Protein AF-A0A1I4Q897-F1 (afdb_monomer)

Structure (mmCIF, N/CA/C/O backbone):
data_AF-A0A1I4Q897-F1
#
_entry.id   AF-A0A1I4Q897-F1
#
loop_
_atom_site.group_PDB
_atom_site.id
_atom_site.type_symbol
_atom_site.label_atom_id
_atom_site.label_alt_id
_atom_site.label_comp_id
_atom_site.label_asym_id
_atom_site.label_entity_id
_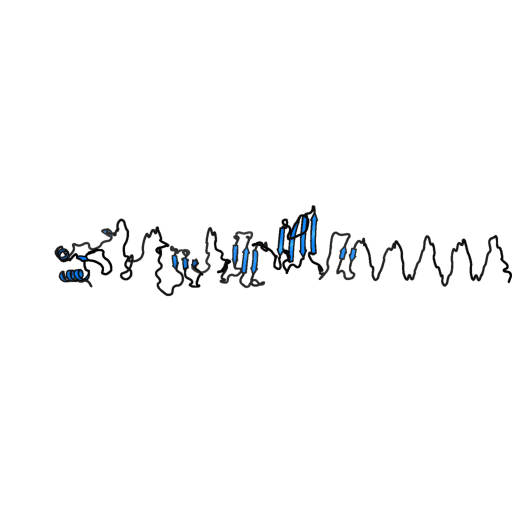atom_site.label_seq_id
_atom_site.pdbx_PDB_ins_code
_atom_site.Cartn_x
_atom_site.Cartn_y
_atom_site.Cartn_z
_atom_site.occupancy
_atom_site.B_iso_or_equiv
_atom_site.auth_seq_id
_atom_site.auth_comp_id
_atom_site.auth_asym_id
_atom_site.auth_atom_id
_atom_site.pdbx_PDB_model_num
ATOM 1 N N . MET A 1 1 ? 73.037 13.056 -65.835 1.00 45.44 1 MET A N 1
ATOM 2 C CA . MET A 1 1 ? 72.420 12.588 -67.093 1.00 45.44 1 MET A CA 1
ATOM 3 C C . MET A 1 1 ? 71.322 13.566 -67.451 1.00 45.44 1 MET A C 1
ATOM 5 O O . MET A 1 1 ? 70.511 13.864 -66.585 1.00 45.44 1 MET A O 1
ATOM 9 N N . LEU A 1 2 ? 71.355 14.122 -68.661 1.00 49.84 2 LEU A N 1
ATOM 10 C CA . LEU A 1 2 ? 70.282 14.970 -69.177 1.00 49.84 2 LEU A CA 1
ATOM 11 C C . LEU A 1 2 ? 69.010 14.120 -69.256 1.00 49.84 2 LEU A C 1
ATOM 13 O O . LEU A 1 2 ? 68.989 13.104 -69.946 1.00 49.84 2 LEU A O 1
ATOM 17 N N . SER A 1 3 ? 67.994 14.494 -68.483 1.00 61.81 3 SER A N 1
ATOM 18 C CA . SER A 1 3 ? 66.658 13.930 -68.633 1.00 61.81 3 SER A CA 1
ATOM 19 C C . SER A 1 3 ? 66.118 14.421 -69.970 1.00 61.81 3 SER A C 1
ATOM 21 O O . SER A 1 3 ? 65.886 15.618 -70.137 1.00 61.81 3 SER A O 1
ATOM 23 N N . ASN A 1 4 ? 65.967 13.520 -70.938 1.00 77.31 4 ASN A N 1
ATOM 24 C CA . ASN A 1 4 ? 65.221 13.831 -72.146 1.00 77.31 4 ASN A CA 1
ATOM 25 C C . ASN A 1 4 ? 63.741 13.819 -71.759 1.00 77.31 4 ASN A C 1
ATOM 27 O O . ASN A 1 4 ? 63.127 12.755 -71.678 1.00 77.31 4 ASN A O 1
ATOM 31 N N . LEU A 1 5 ? 63.186 14.996 -71.462 1.00 81.44 5 LEU A N 1
ATOM 32 C CA . LEU A 1 5 ? 61.741 15.146 -71.355 1.00 81.44 5 LEU A CA 1
ATOM 33 C C . LEU A 1 5 ? 61.130 14.844 -72.722 1.00 81.44 5 LEU A C 1
ATOM 35 O O . LEU A 1 5 ? 61.477 15.471 -73.721 1.00 81.44 5 LEU A O 1
ATOM 39 N N . ILE A 1 6 ? 60.218 13.882 -72.751 1.00 84.88 6 ILE A N 1
ATOM 40 C CA . ILE A 1 6 ? 59.367 13.624 -73.906 1.00 84.88 6 ILE A CA 1
ATOM 41 C C . ILE A 1 6 ? 58.067 14.384 -73.642 1.00 84.88 6 ILE A C 1
ATOM 43 O O . ILE A 1 6 ? 57.348 14.062 -72.698 1.00 84.88 6 ILE A O 1
ATOM 47 N N . HIS A 1 7 ? 57.794 15.417 -74.437 1.00 86.75 7 HIS A N 1
ATOM 48 C CA . HIS A 1 7 ? 56.513 16.122 -74.423 1.00 86.75 7 HIS A CA 1
ATOM 49 C C . HIS A 1 7 ? 55.593 15.447 -75.441 1.00 86.75 7 HIS A C 1
ATOM 51 O O . HIS A 1 7 ? 55.947 15.318 -76.610 1.00 86.75 7 HIS A O 1
ATOM 57 N N . LEU A 1 8 ? 54.435 14.996 -74.975 1.00 88.44 8 LEU A N 1
ATOM 58 C CA . LEU A 1 8 ? 53.354 14.472 -75.797 1.00 88.44 8 LEU A CA 1
ATOM 59 C C . LEU A 1 8 ? 52.172 15.429 -75.625 1.00 88.44 8 LEU A C 1
ATOM 61 O O . LEU A 1 8 ? 51.685 15.596 -74.511 1.00 88.44 8 LEU A O 1
ATOM 65 N N . ASP A 1 9 ? 51.756 16.089 -76.699 1.00 87.69 9 ASP A N 1
ATOM 66 C CA . ASP A 1 9 ? 50.705 17.118 -76.722 1.00 87.69 9 ASP A CA 1
ATOM 67 C C . ASP A 1 9 ? 49.368 16.596 -77.286 1.00 87.69 9 ASP A C 1
ATOM 69 O O . ASP A 1 9 ? 48.417 17.355 -77.477 1.00 87.69 9 ASP A O 1
ATOM 73 N N . GLY A 1 10 ? 49.275 15.283 -77.518 1.00 89.69 10 GLY A N 1
ATOM 74 C CA . GLY A 1 10 ? 48.098 14.617 -78.066 1.00 89.69 10 GLY A CA 1
ATOM 75 C C . GLY A 1 10 ? 47.850 13.222 -77.492 1.00 89.69 10 GLY A C 1
ATOM 76 O O . GLY A 1 10 ? 48.515 12.761 -76.560 1.00 89.69 10 GLY A O 1
ATOM 77 N N . LEU A 1 11 ? 46.865 12.529 -78.071 1.00 91.19 11 LEU A N 1
ATOM 78 C CA . LEU A 1 11 ? 46.511 11.163 -77.688 1.00 91.19 11 LEU A CA 1
ATOM 79 C C . LEU A 1 11 ? 47.693 10.219 -77.932 1.00 91.19 11 LEU A C 1
ATOM 81 O O . LEU A 1 11 ? 48.159 10.066 -79.058 1.00 91.19 11 LEU A O 1
ATOM 85 N N . THR A 1 12 ? 48.129 9.542 -76.875 1.00 91.50 12 THR A N 1
ATOM 86 C CA . THR A 1 12 ? 49.188 8.533 -76.942 1.00 91.50 12 THR A CA 1
ATOM 87 C C . THR A 1 12 ? 48.636 7.191 -76.479 1.00 91.50 12 THR A C 1
ATOM 89 O O . THR A 1 12 ? 48.084 7.092 -75.385 1.00 91.50 12 THR A O 1
ATOM 92 N N . LEU A 1 13 ? 48.803 6.150 -77.297 1.00 93.06 13 LEU A N 1
ATOM 93 C CA . LEU A 1 13 ? 48.508 4.767 -76.926 1.00 93.06 13 LEU A CA 1
ATOM 94 C C . LEU A 1 13 ? 49.790 4.090 -76.432 1.00 93.06 13 LEU A C 1
ATOM 96 O O . LEU A 1 13 ? 50.800 4.082 -77.133 1.00 93.06 13 LEU A O 1
ATOM 100 N N . ILE A 1 14 ? 49.737 3.491 -75.245 1.00 90.69 14 ILE A N 1
ATOM 101 C CA . ILE A 1 14 ? 50.819 2.673 -74.689 1.00 90.69 14 ILE A CA 1
ATOM 102 C C . ILE A 1 14 ? 50.239 1.287 -74.423 1.00 90.69 14 ILE A C 1
ATOM 104 O O . ILE A 1 14 ? 49.394 1.134 -73.546 1.00 90.69 14 ILE A O 1
ATOM 108 N N . GLU A 1 15 ? 50.679 0.275 -75.169 1.00 92.31 15 GLU A N 1
ATOM 109 C CA . GLU A 1 15 ? 50.202 -1.101 -74.967 1.00 92.31 15 GLU A CA 1
ATOM 110 C C . GLU A 1 15 ? 50.749 -1.713 -73.672 1.00 92.31 15 GLU A C 1
ATOM 112 O O . GLU A 1 15 ? 50.023 -2.372 -72.933 1.00 92.31 15 GLU A O 1
ATOM 117 N N . ASN A 1 16 ? 52.034 -1.479 -73.385 1.00 92.44 16 ASN A N 1
ATOM 118 C CA . ASN A 1 16 ? 52.715 -1.946 -72.182 1.00 92.44 16 ASN A CA 1
ATOM 119 C C . ASN A 1 16 ? 53.686 -0.867 -71.699 1.00 92.44 16 ASN A C 1
ATOM 121 O O . ASN A 1 16 ? 54.546 -0.417 -72.455 1.00 92.44 16 ASN A O 1
ATOM 125 N N . GLY A 1 17 ? 53.575 -0.470 -70.435 1.00 88.56 17 GLY A N 1
ATOM 126 C CA . GLY A 1 17 ? 54.464 0.510 -69.822 1.00 88.56 17 GLY A CA 1
ATOM 127 C C . GLY A 1 17 ? 54.783 0.124 -68.386 1.00 88.56 17 GLY A C 1
ATOM 128 O O . GLY A 1 17 ? 53.893 -0.255 -67.628 1.00 88.56 17 GLY A O 1
ATOM 129 N N . VAL A 1 18 ? 56.057 0.226 -68.005 1.00 93.06 18 VAL A N 1
ATOM 130 C CA . VAL A 1 18 ? 56.481 0.133 -66.604 1.00 93.06 18 VAL A CA 1
ATOM 131 C C . VAL A 1 18 ? 56.705 1.551 -66.108 1.00 93.06 18 VAL A C 1
ATOM 133 O O . VAL A 1 18 ? 57.687 2.194 -66.472 1.00 93.06 18 VAL A O 1
ATOM 136 N N . ILE A 1 19 ? 55.783 2.039 -65.286 1.00 91.12 19 ILE A N 1
ATOM 137 C CA . ILE A 1 19 ? 55.857 3.373 -64.697 1.00 91.12 19 ILE A CA 1
ATOM 138 C C . ILE A 1 19 ? 56.142 3.211 -63.209 1.00 91.12 19 ILE A C 1
ATOM 140 O O . ILE A 1 19 ? 55.339 2.635 -62.482 1.00 91.12 19 ILE A O 1
ATOM 144 N N . GLN A 1 20 ? 57.305 3.686 -62.759 1.00 92.00 20 GLN A N 1
ATOM 145 C CA . GLN A 1 20 ? 57.669 3.629 -61.339 1.00 92.00 20 GLN A CA 1
ATOM 146 C C . GLN A 1 20 ? 56.881 4.657 -60.522 1.00 92.00 20 GLN A C 1
ATOM 148 O O . GLN A 1 20 ? 56.374 4.329 -59.457 1.00 92.00 20 GLN A O 1
ATOM 153 N N . ASN A 1 21 ? 56.769 5.884 -61.040 1.00 90.38 21 ASN A N 1
ATOM 154 C CA . ASN A 1 21 ? 56.012 6.980 -60.445 1.00 90.38 21 ASN A CA 1
ATOM 155 C C . ASN A 1 21 ? 55.315 7.762 -61.561 1.00 90.38 21 ASN A C 1
ATOM 157 O O . ASN A 1 21 ? 55.938 8.060 -62.581 1.00 90.38 21 ASN A O 1
ATOM 161 N N . ALA A 1 22 ? 54.050 8.110 -61.357 1.00 91.88 22 ALA A N 1
ATOM 162 C CA . ALA A 1 22 ? 53.295 8.989 -62.240 1.00 91.88 22 ALA A CA 1
ATOM 163 C C . ALA A 1 22 ? 52.708 10.129 -61.407 1.00 91.88 22 ALA A C 1
ATOM 165 O O . ALA A 1 22 ? 52.079 9.875 -60.382 1.00 91.88 22 ALA A O 1
ATOM 166 N N . HIS A 1 23 ? 52.899 11.370 -61.853 1.00 92.44 23 HIS A N 1
ATOM 167 C CA . HIS A 1 23 ? 52.148 12.513 -61.347 1.00 92.44 23 HIS A CA 1
ATOM 168 C C . HIS A 1 23 ? 51.033 12.803 -62.349 1.00 92.44 23 HIS A C 1
ATOM 170 O O . HIS A 1 23 ? 51.310 13.186 -63.485 1.00 92.44 23 HIS A O 1
ATOM 176 N N . ILE A 1 24 ? 49.789 12.545 -61.953 1.00 92.19 24 ILE A N 1
ATOM 177 C CA . ILE A 1 24 ? 48.608 12.706 -62.801 1.00 92.19 24 ILE A CA 1
ATOM 178 C C . ILE A 1 24 ? 47.733 13.756 -62.133 1.00 92.19 24 ILE A C 1
ATOM 180 O O . ILE A 1 24 ? 47.211 13.512 -61.052 1.00 92.19 24 ILE A O 1
ATOM 184 N N . GLU A 1 25 ? 47.598 14.919 -62.765 1.00 90.88 25 GLU A N 1
ATOM 185 C CA . GLU A 1 25 ? 46.759 16.003 -62.246 1.00 90.88 25 GLU A CA 1
ATOM 186 C C . GLU A 1 25 ? 45.269 15.678 -62.418 1.00 90.88 25 GLU A C 1
ATOM 188 O O . GLU A 1 25 ? 44.501 15.771 -61.469 1.00 90.88 25 GLU A O 1
ATOM 193 N N . ASN A 1 26 ? 44.878 15.217 -63.611 1.00 90.25 26 ASN A N 1
ATOM 194 C CA . ASN A 1 26 ? 43.518 14.791 -63.931 1.00 90.25 26 ASN A CA 1
ATOM 195 C C . ASN A 1 26 ? 43.575 13.467 -64.695 1.00 90.25 26 ASN A C 1
ATOM 197 O O . ASN A 1 26 ? 44.099 13.408 -65.807 1.00 90.25 26 ASN A O 1
ATOM 201 N N . GLY A 1 27 ? 43.051 12.395 -64.103 1.00 89.50 27 GLY A N 1
ATOM 202 C CA . GLY A 1 27 ? 43.050 11.066 -64.708 1.00 89.50 27 GLY A CA 1
ATOM 203 C C . GLY A 1 27 ? 41.703 10.386 -64.540 1.00 89.50 27 GLY A C 1
ATOM 204 O O . GLY A 1 27 ? 41.202 10.274 -63.427 1.00 89.50 27 GLY A O 1
ATOM 205 N N . THR A 1 28 ? 41.131 9.899 -65.640 1.00 93.44 28 THR A N 1
ATOM 206 C CA . THR A 1 28 ? 39.982 8.986 -65.601 1.00 93.44 28 THR A CA 1
ATOM 207 C C . THR A 1 28 ? 40.489 7.564 -65.797 1.00 93.44 28 THR A C 1
ATOM 209 O O . THR A 1 28 ? 41.188 7.281 -66.768 1.00 93.44 28 THR A O 1
ATOM 212 N N . ILE A 1 29 ? 40.149 6.665 -64.874 1.00 92.88 29 ILE A N 1
ATOM 213 C CA . ILE A 1 29 ? 40.479 5.242 -64.963 1.00 92.88 29 ILE A CA 1
ATOM 214 C C . ILE A 1 29 ? 39.172 4.460 -64.915 1.00 92.88 29 ILE A C 1
ATOM 216 O O . ILE A 1 29 ? 38.539 4.376 -63.869 1.00 92.88 29 ILE A O 1
ATOM 220 N N . GLU A 1 30 ? 38.779 3.850 -66.030 1.00 93.62 30 GLU A N 1
ATOM 221 C CA . GLU A 1 30 ? 37.554 3.041 -66.073 1.00 93.62 30 GLU A CA 1
ATOM 222 C C . GLU A 1 30 ? 37.717 1.711 -65.322 1.00 93.62 30 GLU A C 1
ATOM 224 O O . GLU A 1 30 ? 36.798 1.244 -64.649 1.00 93.62 30 GLU A O 1
ATOM 229 N N . ARG A 1 31 ? 38.890 1.066 -65.444 1.00 92.00 31 ARG A N 1
ATOM 230 C CA . ARG A 1 31 ? 39.196 -0.225 -64.807 1.00 92.00 31 ARG A CA 1
ATOM 231 C C . ARG A 1 31 ? 40.684 -0.346 -64.490 1.00 92.00 31 ARG A C 1
ATOM 233 O O . ARG A 1 31 ? 41.506 -0.435 -65.396 1.00 92.00 31 ARG A O 1
ATOM 240 N N . ALA A 1 32 ? 41.026 -0.469 -63.211 1.00 93.00 32 ALA A N 1
ATOM 241 C CA . ALA A 1 32 ? 42.368 -0.849 -62.772 1.00 93.00 32 ALA A CA 1
ATOM 242 C C . ALA A 1 32 ? 42.377 -2.299 -62.263 1.00 93.00 32 ALA A C 1
ATOM 244 O O . ALA A 1 32 ? 41.523 -2.693 -61.470 1.00 93.00 32 ALA A O 1
ATOM 245 N N . LYS A 1 33 ? 43.361 -3.101 -62.686 1.00 94.12 33 LYS A N 1
ATOM 246 C CA . LYS A 1 33 ? 43.654 -4.413 -62.086 1.00 94.12 33 LYS A CA 1
ATOM 247 C C . LYS A 1 33 ? 44.857 -4.261 -61.162 1.00 94.12 33 LYS A C 1
ATOM 249 O O . LYS A 1 33 ? 45.993 -4.269 -61.623 1.00 94.12 33 LYS A O 1
ATOM 254 N N . LEU A 1 34 ? 44.604 -4.100 -59.868 1.00 93.00 34 LEU A N 1
ATOM 255 C CA . LEU A 1 34 ? 45.646 -3.913 -58.860 1.00 93.00 34 LEU A CA 1
ATOM 256 C C . LEU A 1 34 ? 45.768 -5.174 -58.000 1.00 93.00 34 LEU A C 1
ATOM 258 O O . LEU A 1 34 ? 44.766 -5.685 -57.512 1.00 93.00 34 LEU A O 1
ATOM 262 N N . VAL A 1 35 ? 46.994 -5.654 -57.772 1.00 94.50 35 VAL A N 1
ATOM 263 C CA . VAL A 1 35 ? 47.257 -6.692 -56.752 1.00 94.50 35 VAL A CA 1
ATOM 264 C C . VAL A 1 35 ? 47.133 -6.090 -55.348 1.00 94.50 35 VAL A C 1
ATOM 266 O O . VAL A 1 35 ? 46.623 -6.725 -54.428 1.00 94.50 35 VAL A O 1
ATOM 269 N N . ARG A 1 36 ? 47.598 -4.846 -55.186 1.00 92.75 36 ARG A N 1
ATOM 270 C CA . ARG A 1 36 ? 47.494 -4.052 -53.962 1.00 92.75 36 ARG A CA 1
ATOM 271 C C . ARG A 1 36 ? 47.458 -2.575 -54.329 1.00 92.75 36 ARG A C 1
ATOM 273 O O . ARG A 1 36 ? 48.277 -2.128 -55.125 1.00 92.75 36 ARG A O 1
ATOM 280 N N . ALA A 1 37 ? 46.542 -1.838 -53.720 1.00 93.56 37 ALA A N 1
ATOM 281 C CA . ALA A 1 37 ? 46.541 -0.383 -53.726 1.00 93.56 37 ALA A CA 1
ATOM 282 C C . ALA A 1 37 ? 46.954 0.103 -52.333 1.00 93.56 37 ALA A C 1
ATOM 284 O O . ALA A 1 37 ? 46.550 -0.491 -51.332 1.00 93.56 37 ALA A O 1
ATOM 285 N N . VAL A 1 38 ? 47.756 1.161 -52.267 1.00 94.25 38 VAL A N 1
ATOM 286 C CA . VAL A 1 38 ? 48.061 1.879 -51.025 1.00 94.25 38 VAL A CA 1
ATOM 287 C C . VAL A 1 38 ? 47.631 3.315 -51.258 1.00 94.25 38 VAL A C 1
ATOM 289 O O . VAL A 1 38 ? 48.151 3.972 -52.153 1.00 94.25 38 VAL A O 1
ATOM 292 N N . ILE A 1 39 ? 46.637 3.763 -50.502 1.00 94.06 39 ILE A N 1
ATOM 293 C CA . ILE A 1 39 ? 46.009 5.072 -50.663 1.00 94.06 39 ILE A CA 1
ATOM 294 C C . ILE A 1 39 ? 45.999 5.725 -49.282 1.00 94.06 39 ILE A C 1
ATOM 296 O O . ILE A 1 39 ? 45.572 5.087 -48.322 1.00 94.06 39 ILE A O 1
ATOM 300 N N . GLY A 1 40 ? 46.521 6.950 -49.172 1.00 94.62 40 GLY A N 1
ATOM 301 C CA . GLY A 1 40 ? 46.532 7.699 -47.910 1.00 94.62 40 GLY A CA 1
ATOM 302 C C . GLY A 1 40 ? 45.175 8.337 -47.613 1.00 94.62 40 GLY A C 1
ATOM 303 O O . GLY A 1 40 ? 44.601 8.107 -46.555 1.00 94.62 40 GLY A O 1
ATOM 304 N N . GLU A 1 41 ? 44.648 9.078 -48.586 1.00 94.94 41 GLU A N 1
ATOM 305 C CA . GLU A 1 41 ? 43.327 9.702 -48.561 1.00 94.94 41 GLU A CA 1
ATOM 306 C C . GLU A 1 41 ? 42.693 9.542 -49.946 1.00 94.94 41 GLU A C 1
ATOM 308 O O . GLU A 1 41 ? 43.381 9.631 -50.965 1.00 94.94 41 GLU A O 1
ATOM 313 N N . ALA A 1 42 ? 41.393 9.266 -49.986 1.00 94.69 42 ALA A N 1
ATOM 314 C CA . ALA A 1 42 ? 40.616 9.216 -51.214 1.00 94.69 42 ALA A CA 1
ATOM 315 C C . ALA A 1 42 ? 39.339 10.026 -51.012 1.00 94.69 42 ALA A C 1
ATOM 317 O O . ALA A 1 42 ? 38.581 9.757 -50.081 1.00 94.69 42 ALA A O 1
ATOM 318 N N . GLN A 1 43 ? 39.085 10.976 -51.904 1.00 95.62 43 GLN A N 1
ATOM 319 C CA . GLN A 1 43 ? 37.777 11.604 -52.032 1.00 95.62 43 GLN A CA 1
ATOM 320 C C . GLN A 1 43 ? 36.972 10.781 -53.033 1.00 95.62 43 GLN A C 1
ATOM 322 O O . GLN A 1 43 ? 37.363 10.649 -54.191 1.00 95.62 43 GLN A O 1
ATOM 327 N N . ILE A 1 44 ? 35.892 10.160 -52.566 1.00 95.44 44 ILE A N 1
ATOM 328 C CA . ILE A 1 44 ? 35.042 9.287 -53.375 1.00 95.44 44 ILE A CA 1
ATOM 329 C C . ILE A 1 44 ? 33.604 9.740 -53.160 1.00 95.44 44 ILE A C 1
ATOM 331 O O . ILE A 1 44 ? 33.138 9.747 -52.025 1.00 95.44 44 ILE A O 1
ATOM 335 N N . GLU A 1 45 ? 32.925 10.124 -54.237 1.00 96.00 45 GLU A N 1
ATOM 336 C CA . GLU A 1 45 ? 31.513 10.521 -54.195 1.00 96.00 45 GLU A CA 1
ATOM 337 C C . GLU A 1 45 ? 30.620 9.306 -53.911 1.00 96.00 45 GLU A C 1
ATOM 339 O O . GLU A 1 45 ? 29.891 9.296 -52.924 1.00 96.00 45 GLU A O 1
ATOM 344 N N . ASP A 1 46 ? 30.783 8.239 -54.702 1.00 95.69 46 ASP A N 1
ATOM 345 C CA . ASP A 1 46 ? 30.057 6.979 -54.554 1.00 95.69 46 ASP A CA 1
ATOM 346 C C . ASP A 1 46 ? 31.015 5.786 -54.538 1.00 95.69 46 ASP A C 1
ATOM 348 O O . ASP A 1 46 ? 31.684 5.465 -55.525 1.00 95.69 46 ASP A O 1
ATOM 352 N N . LEU A 1 47 ? 31.068 5.089 -53.403 1.00 95.25 47 LEU A N 1
ATOM 353 C CA . LEU A 1 47 ? 31.887 3.897 -53.229 1.00 95.25 47 LEU A CA 1
ATOM 354 C C . LEU A 1 47 ? 31.008 2.643 -53.159 1.00 95.25 47 LEU A C 1
ATOM 356 O O . LEU A 1 47 ? 30.284 2.427 -52.188 1.00 95.25 47 LEU A O 1
ATOM 360 N N . ALA A 1 48 ? 31.144 1.757 -54.144 1.00 96.25 48 ALA A N 1
ATOM 361 C CA . ALA A 1 48 ? 30.550 0.425 -54.108 1.00 96.25 48 ALA A CA 1
ATOM 362 C C . ALA A 1 48 ? 31.607 -0.623 -53.727 1.00 96.25 48 ALA A C 1
ATOM 364 O O . ALA A 1 48 ? 32.573 -0.842 -54.458 1.00 96.25 48 ALA A O 1
ATOM 365 N N . VAL A 1 49 ? 31.408 -1.310 -52.598 1.00 95.19 49 VAL A N 1
ATOM 366 C CA . VAL A 1 49 ? 32.290 -2.397 -52.147 1.00 95.19 49 VAL A CA 1
ATOM 367 C C . VAL A 1 49 ? 31.484 -3.663 -51.904 1.00 95.19 49 VAL A C 1
ATOM 369 O O . VAL A 1 49 ? 30.546 -3.663 -51.115 1.00 95.19 49 VAL A O 1
ATOM 372 N N . THR A 1 50 ? 31.868 -4.768 -52.545 1.00 95.88 50 THR A N 1
ATOM 373 C CA . THR A 1 50 ? 31.230 -6.073 -52.304 1.00 95.88 50 THR A CA 1
ATOM 374 C C . THR A 1 50 ? 31.662 -6.680 -50.971 1.00 95.88 50 THR A C 1
ATOM 376 O O . THR A 1 50 ? 30.835 -7.226 -50.254 1.00 95.88 50 THR A O 1
ATOM 379 N N . ASN A 1 51 ? 32.955 -6.593 -50.638 1.00 94.88 51 ASN A N 1
ATOM 380 C CA . ASN A 1 51 ? 33.529 -7.077 -49.384 1.00 94.88 51 ASN A CA 1
ATOM 381 C C . ASN A 1 51 ? 34.720 -6.203 -48.983 1.00 94.88 51 ASN A C 1
ATOM 383 O O . ASN A 1 51 ? 35.572 -5.901 -49.816 1.00 94.88 51 ASN A O 1
ATOM 387 N N . ALA A 1 52 ? 34.816 -5.861 -47.702 1.00 95.19 52 ALA A N 1
ATOM 388 C CA . ALA A 1 52 ? 35.972 -5.178 -47.136 1.00 95.19 52 ALA A CA 1
ATOM 389 C C . ALA A 1 52 ? 36.330 -5.790 -45.784 1.00 95.19 52 ALA A C 1
ATOM 391 O O . ALA A 1 52 ? 35.455 -6.106 -44.980 1.00 95.19 52 ALA A O 1
ATOM 392 N N . LYS A 1 53 ? 37.630 -5.905 -45.510 1.00 95.62 53 LYS A N 1
ATOM 393 C CA . LYS A 1 53 ? 38.131 -6.110 -44.152 1.00 95.62 53 LYS A CA 1
ATOM 394 C C . LYS A 1 53 ? 38.499 -4.742 -43.591 1.00 95.62 53 LYS A C 1
ATOM 396 O O . LYS A 1 53 ? 39.539 -4.197 -43.943 1.00 95.62 53 LYS A O 1
ATOM 401 N N . ILE A 1 54 ? 37.630 -4.194 -42.752 1.00 95.25 54 ILE A N 1
ATOM 402 C CA . ILE A 1 54 ? 37.800 -2.871 -42.145 1.00 95.25 54 ILE A CA 1
ATOM 403 C C . ILE A 1 54 ? 38.250 -3.070 -40.698 1.00 95.25 54 ILE A C 1
ATOM 405 O O . ILE A 1 54 ? 37.577 -3.758 -39.937 1.00 95.25 54 ILE A O 1
ATOM 409 N N . ALA A 1 55 ? 39.402 -2.509 -40.327 1.00 96.25 55 ALA A N 1
ATOM 410 C CA . ALA A 1 55 ? 39.912 -2.598 -38.957 1.00 96.25 55 ALA A CA 1
ATOM 411 C C . ALA A 1 55 ? 39.159 -1.651 -38.007 1.00 96.25 55 ALA A C 1
ATOM 413 O O . ALA A 1 55 ? 38.811 -2.037 -36.894 1.00 96.25 55 ALA A O 1
ATOM 414 N N . SER A 1 56 ? 38.884 -0.431 -38.468 1.00 95.69 56 SER A N 1
ATOM 415 C CA . SER A 1 56 ? 38.073 0.571 -37.783 1.00 95.69 56 SER A CA 1
ATOM 416 C C . SER A 1 56 ? 37.336 1.426 -38.810 1.00 95.69 56 SER A C 1
ATOM 418 O O . SER A 1 56 ? 37.828 1.660 -39.914 1.00 95.69 56 SER A O 1
ATOM 420 N N . LEU A 1 57 ? 36.140 1.872 -38.446 1.00 95.62 57 LEU A N 1
ATOM 421 C CA . LEU A 1 57 ? 35.325 2.777 -39.242 1.00 95.62 57 LEU A CA 1
ATOM 422 C C . LEU A 1 57 ? 34.899 3.925 -38.335 1.00 95.62 57 LEU A C 1
ATOM 424 O O . LEU A 1 57 ? 34.259 3.687 -37.314 1.00 95.62 57 LEU A O 1
ATOM 428 N N . ASN A 1 58 ? 35.254 5.148 -38.711 1.00 96.88 58 ASN A N 1
ATOM 429 C CA . ASN A 1 58 ? 34.663 6.353 -38.150 1.00 96.88 58 ASN A CA 1
ATOM 430 C C . ASN A 1 58 ? 33.766 6.954 -39.232 1.00 96.88 58 ASN A C 1
ATOM 432 O O . ASN A 1 58 ? 34.247 7.244 -40.325 1.00 96.88 58 ASN A O 1
ATOM 436 N N . ALA A 1 59 ? 32.471 7.055 -38.962 1.00 96.00 59 ALA A N 1
ATOM 437 C CA . ALA A 1 59 ? 31.487 7.522 -39.924 1.00 96.00 59 ALA A CA 1
ATOM 438 C C . ALA A 1 59 ? 30.358 8.242 -39.190 1.00 96.00 59 ALA A C 1
ATOM 440 O O . ALA A 1 59 ? 29.880 7.751 -38.167 1.00 96.00 59 ALA A O 1
ATOM 441 N N . ASP A 1 60 ? 29.884 9.348 -39.759 1.00 96.94 60 ASP A N 1
ATOM 442 C CA . ASP A 1 60 ? 28.780 10.123 -39.181 1.00 96.94 60 ASP A CA 1
ATOM 443 C C . ASP A 1 60 ? 27.446 9.366 -39.250 1.00 96.94 60 ASP A C 1
ATOM 445 O O . ASP A 1 60 ? 26.582 9.508 -38.384 1.00 96.94 60 ASP A O 1
ATOM 449 N N . LYS A 1 61 ? 27.261 8.539 -40.288 1.00 95.62 61 LYS A N 1
ATOM 450 C CA . LYS A 1 61 ? 26.046 7.750 -40.500 1.00 95.62 61 LYS A CA 1
ATOM 451 C C . LYS A 1 61 ? 26.361 6.423 -41.172 1.00 95.62 61 LYS A C 1
ATOM 453 O O . LYS A 1 61 ? 27.051 6.367 -42.184 1.00 95.62 61 LYS A O 1
ATOM 458 N N . ILE A 1 62 ? 25.755 5.359 -40.655 1.00 95.38 62 ILE A N 1
ATOM 459 C CA . ILE A 1 62 ? 25.738 4.038 -41.282 1.00 95.38 62 ILE A CA 1
ATOM 460 C C . ILE A 1 62 ? 24.280 3.701 -41.580 1.00 95.38 62 ILE A C 1
ATOM 462 O O . ILE A 1 62 ? 23.473 3.556 -40.664 1.00 95.38 62 ILE A O 1
ATOM 466 N N . ASN A 1 63 ? 23.930 3.589 -42.860 1.00 95.00 63 ASN A N 1
ATOM 467 C CA . ASN A 1 63 ? 22.621 3.102 -43.285 1.00 95.00 63 ASN A CA 1
ATOM 468 C C . ASN A 1 63 ? 22.753 1.632 -43.697 1.00 95.00 63 ASN A C 1
ATOM 470 O O . ASN A 1 63 ? 23.296 1.333 -44.757 1.00 95.00 63 ASN A O 1
ATOM 474 N N . ALA A 1 64 ? 22.297 0.720 -42.841 1.00 94.56 64 ALA A N 1
ATOM 475 C CA . ALA A 1 64 ? 22.379 -0.717 -43.073 1.00 94.56 64 ALA A CA 1
ATOM 476 C C . ALA A 1 64 ? 21.007 -1.366 -42.873 1.00 94.56 64 ALA A C 1
ATOM 478 O O . ALA A 1 64 ? 20.315 -1.071 -41.902 1.00 94.56 64 ALA A O 1
ATOM 479 N N . SER A 1 65 ? 20.639 -2.301 -43.752 1.00 94.38 65 SER A N 1
ATOM 480 C CA . SER A 1 65 ? 19.413 -3.099 -43.598 1.00 94.38 65 SER A CA 1
ATOM 481 C C . SER A 1 65 ? 19.484 -4.042 -42.395 1.00 94.38 65 SER A C 1
ATOM 483 O O . SER A 1 65 ? 18.480 -4.301 -41.736 1.00 94.38 65 SER A O 1
ATOM 485 N N . ARG A 1 66 ? 20.683 -4.553 -42.097 1.00 93.00 66 ARG A N 1
ATOM 486 C CA . ARG A 1 66 ? 20.967 -5.372 -40.923 1.00 93.00 66 ARG A CA 1
ATOM 487 C C . ARG A 1 66 ? 22.384 -5.108 -40.445 1.00 93.00 66 ARG A C 1
ATOM 489 O O . ARG A 1 66 ? 23.341 -5.309 -41.189 1.00 93.00 66 ARG A O 1
ATOM 496 N N . LEU A 1 67 ? 22.509 -4.727 -39.182 1.00 93.56 67 LEU A N 1
ATOM 497 C CA . LEU A 1 67 ? 23.781 -4.649 -38.481 1.00 93.56 67 LEU A CA 1
ATOM 498 C C . LEU A 1 67 ? 23.870 -5.832 -37.512 1.00 93.56 67 LEU A C 1
ATOM 500 O O . LEU A 1 67 ? 22.972 -6.041 -36.704 1.00 93.56 67 LEU A O 1
ATOM 504 N N . SER A 1 68 ? 24.937 -6.623 -37.609 1.00 93.06 68 SER A N 1
ATOM 505 C CA . SER A 1 68 ? 25.220 -7.729 -36.690 1.00 93.06 68 SER A CA 1
ATOM 506 C C . SER A 1 68 ? 26.513 -7.410 -35.957 1.00 93.06 68 SER A C 1
ATOM 508 O O . SER A 1 68 ? 27.591 -7.566 -36.523 1.00 93.06 68 SER A O 1
ATOM 510 N N . ALA A 1 69 ? 26.403 -6.941 -34.719 1.00 92.19 69 ALA A N 1
ATOM 511 C CA . ALA A 1 69 ? 27.546 -6.602 -33.881 1.00 92.19 69 ALA A CA 1
ATOM 512 C C . ALA A 1 69 ? 27.687 -7.615 -32.737 1.00 92.19 69 ALA A C 1
ATOM 514 O O . ALA A 1 69 ? 26.693 -8.164 -32.267 1.00 92.19 69 ALA A O 1
ATOM 515 N N . ILE A 1 70 ? 28.921 -7.860 -32.289 1.00 92.19 70 ILE A N 1
ATOM 516 C CA . ILE A 1 70 ? 29.183 -8.679 -31.092 1.00 92.19 70 ILE A CA 1
ATOM 517 C C . ILE A 1 70 ? 28.807 -7.883 -29.837 1.00 92.19 70 ILE A C 1
ATOM 519 O O . ILE A 1 70 ? 28.166 -8.403 -28.929 1.00 92.19 70 ILE A O 1
ATOM 523 N N . THR A 1 71 ? 29.184 -6.605 -29.813 1.00 93.19 71 THR A N 1
ATOM 524 C CA . THR A 1 71 ? 28.838 -5.632 -28.777 1.00 93.19 71 THR A CA 1
ATOM 525 C C . THR A 1 71 ? 28.546 -4.284 -29.429 1.00 93.19 71 THR A C 1
ATOM 527 O O . THR A 1 71 ? 29.024 -3.995 -30.528 1.00 93.19 71 THR A O 1
ATOM 530 N N . ALA A 1 72 ? 27.756 -3.454 -28.756 1.00 93.38 72 ALA A N 1
ATOM 531 C CA . ALA A 1 72 ? 27.519 -2.076 -29.157 1.00 93.38 72 ALA A CA 1
ATOM 532 C C . ALA A 1 72 ? 27.396 -1.207 -27.901 1.00 93.38 72 ALA A C 1
ATOM 534 O O . ALA A 1 72 ? 26.664 -1.559 -26.980 1.00 93.38 72 ALA A O 1
ATOM 535 N N . ASN A 1 73 ? 28.106 -0.079 -27.871 1.00 93.75 73 ASN A N 1
ATOM 536 C CA . ASN A 1 73 ? 27.870 0.988 -26.903 1.00 93.75 73 ASN A CA 1
ATOM 537 C C . ASN A 1 73 ? 27.034 2.056 -27.610 1.00 93.75 73 ASN A C 1
ATOM 539 O O . ASN A 1 73 ? 27.565 2.865 -28.370 1.00 93.75 73 ASN A O 1
ATOM 543 N N . MET A 1 74 ? 25.716 1.965 -27.464 1.00 93.19 74 MET A N 1
ATOM 544 C CA . MET A 1 74 ? 24.777 2.847 -28.150 1.00 93.19 74 MET A CA 1
ATOM 545 C C . MET A 1 74 ? 24.407 4.017 -27.237 1.00 93.19 74 MET A C 1
ATOM 547 O O . MET A 1 74 ? 24.220 3.826 -26.041 1.00 93.19 74 MET A O 1
ATOM 551 N N . GLY A 1 75 ? 24.274 5.216 -27.811 1.00 90.62 75 GLY A N 1
ATOM 552 C CA . GLY A 1 75 ? 23.666 6.359 -27.129 1.00 90.62 75 GLY A CA 1
ATOM 553 C C . GLY A 1 75 ? 22.143 6.214 -27.086 1.00 90.62 75 GLY A C 1
ATOM 554 O O . GLY A 1 75 ? 21.598 5.319 -26.449 1.00 90.62 75 GLY A O 1
ATOM 555 N N . THR A 1 76 ? 21.430 7.077 -27.809 1.00 91.62 76 THR A N 1
ATOM 556 C CA . THR A 1 76 ? 19.974 6.934 -27.969 1.00 91.62 76 THR A CA 1
ATOM 557 C C . THR A 1 76 ? 19.645 5.837 -28.979 1.00 91.62 76 THR A C 1
ATOM 559 O O . THR A 1 76 ? 20.175 5.827 -30.089 1.00 91.62 76 THR A O 1
ATOM 562 N N . VAL A 1 77 ? 18.729 4.939 -28.612 1.00 91.69 77 VAL A N 1
ATOM 563 C CA . VAL A 1 77 ? 18.216 3.885 -29.494 1.00 91.69 77 VAL A CA 1
ATOM 564 C C . VAL A 1 77 ? 16.746 4.154 -29.789 1.00 91.69 77 VAL A C 1
ATOM 566 O O . VAL A 1 77 ? 15.912 4.108 -28.893 1.00 91.69 77 VAL A O 1
ATOM 569 N N . THR A 1 78 ? 16.415 4.405 -31.055 1.00 91.25 78 THR A N 1
ATOM 570 C CA . THR A 1 78 ? 15.030 4.354 -31.546 1.00 91.25 78 THR A CA 1
ATOM 571 C C . THR A 1 78 ? 14.831 3.002 -32.219 1.00 91.25 78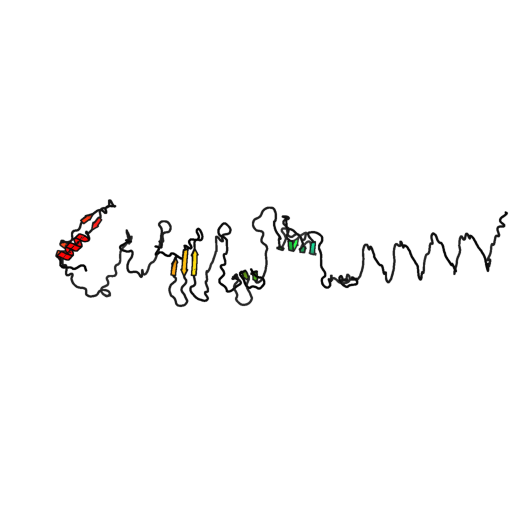 THR A C 1
ATOM 573 O O . THR A 1 78 ? 15.407 2.745 -33.273 1.00 91.25 78 THR A O 1
ATOM 576 N N . ALA A 1 79 ? 14.072 2.111 -31.586 1.00 89.75 79 ALA A N 1
ATOM 577 C CA . ALA A 1 79 ? 13.861 0.742 -32.051 1.00 89.75 79 ALA A CA 1
ATOM 578 C C . ALA A 1 79 ? 12.387 0.351 -31.938 1.00 89.75 79 ALA A C 1
ATOM 580 O O . ALA A 1 79 ? 11.647 0.934 -31.156 1.00 89.75 79 ALA A O 1
ATOM 581 N N . GLY A 1 80 ? 11.975 -0.669 -32.695 1.00 91.06 80 GLY A N 1
ATOM 582 C CA . GLY A 1 80 ? 10.645 -1.262 -32.536 1.00 91.06 80 GLY A CA 1
ATOM 583 C C . GLY A 1 80 ? 10.576 -2.278 -31.392 1.00 91.06 80 GLY A C 1
ATOM 584 O O . GLY A 1 80 ? 9.608 -2.311 -30.641 1.00 91.06 80 GLY A O 1
ATOM 585 N N . ARG A 1 81 ? 11.613 -3.110 -31.237 1.00 91.31 81 ARG A N 1
ATOM 586 C CA . ARG A 1 81 ? 11.668 -4.175 -30.227 1.00 91.31 81 ARG A CA 1
ATOM 587 C C . ARG A 1 81 ? 13.102 -4.420 -29.772 1.00 91.31 81 ARG A C 1
ATOM 589 O O . ARG A 1 81 ? 13.986 -4.579 -30.610 1.00 91.31 81 ARG A O 1
ATOM 596 N N . LEU A 1 82 ? 13.312 -4.499 -28.461 1.00 91.44 82 LEU A N 1
ATOM 597 C CA . LEU A 1 82 ? 14.554 -4.952 -27.840 1.00 91.44 82 LEU A CA 1
ATOM 598 C C . LEU A 1 82 ? 14.294 -6.324 -27.218 1.00 91.44 82 LEU A C 1
ATOM 600 O O . LEU A 1 82 ? 13.583 -6.440 -26.222 1.00 91.44 82 LEU A O 1
ATOM 604 N N . LEU A 1 83 ? 14.842 -7.365 -27.839 1.00 89.06 83 LEU A N 1
ATOM 605 C CA . LEU A 1 83 ? 14.625 -8.753 -27.450 1.00 89.06 83 LEU A CA 1
ATOM 606 C C . LEU A 1 83 ? 15.962 -9.407 -27.113 1.00 89.06 83 LEU A C 1
ATOM 608 O O . LEU A 1 83 ? 16.888 -9.417 -27.920 1.00 89.06 83 LEU A O 1
ATOM 612 N N . SER A 1 84 ? 16.041 -9.990 -25.926 1.00 88.94 84 SER A N 1
ATOM 613 C CA . SER A 1 84 ? 17.143 -10.883 -25.563 1.00 88.94 84 SER A CA 1
ATOM 614 C C . SER A 1 84 ? 17.070 -12.202 -26.346 1.00 88.94 84 SER A C 1
ATOM 616 O O . SER A 1 84 ? 15.989 -12.755 -26.530 1.00 88.94 84 SER A O 1
ATOM 618 N N . ASN A 1 85 ? 18.215 -12.759 -26.757 1.00 87.38 85 ASN A N 1
ATOM 619 C CA . ASN A 1 85 ? 18.270 -14.005 -27.547 1.00 87.38 85 ASN A CA 1
ATOM 620 C C . ASN A 1 85 ? 17.575 -15.205 -26.877 1.00 87.38 85 ASN A C 1
ATOM 622 O O . ASN A 1 85 ? 17.131 -16.125 -27.557 1.00 87.38 85 ASN A O 1
ATOM 626 N N . ASN A 1 86 ? 17.496 -15.208 -25.545 1.00 86.94 86 ASN A N 1
ATOM 627 C CA . ASN A 1 86 ? 16.835 -16.244 -24.751 1.00 86.94 86 ASN A CA 1
ATOM 628 C C . ASN A 1 86 ? 15.386 -15.892 -24.366 1.00 86.94 86 ASN A C 1
ATOM 630 O O . ASN A 1 86 ? 14.776 -16.624 -23.591 1.00 86.94 86 ASN A O 1
ATOM 634 N N . ASN A 1 87 ? 14.835 -14.789 -24.881 1.00 85.12 87 ASN A N 1
ATOM 635 C CA . ASN A 1 87 ? 13.494 -14.280 -24.579 1.00 85.12 87 ASN A CA 1
ATOM 636 C C . ASN A 1 87 ? 13.241 -13.937 -23.096 1.00 85.12 87 ASN A C 1
ATOM 638 O O . ASN A 1 87 ? 12.087 -13.859 -22.678 1.00 85.12 87 ASN A O 1
ATOM 642 N N . ALA A 1 88 ? 14.285 -13.727 -22.289 1.00 82.12 88 ALA A N 1
ATOM 643 C CA . ALA A 1 88 ? 14.133 -13.332 -20.886 1.00 82.12 88 ALA A CA 1
ATOM 644 C C . ALA A 1 88 ? 13.577 -11.902 -20.740 1.00 82.12 88 ALA A C 1
ATOM 646 O O . ALA A 1 88 ? 12.728 -11.638 -19.888 1.00 82.12 88 ALA A O 1
ATOM 647 N N . ILE A 1 89 ? 14.047 -10.997 -21.600 1.00 85.12 89 ILE A N 1
ATOM 648 C CA . ILE A 1 89 ? 13.616 -9.601 -21.721 1.00 85.12 89 ILE A CA 1
ATOM 649 C C . ILE A 1 89 ? 13.059 -9.379 -23.126 1.00 85.12 89 ILE A C 1
ATOM 651 O O . ILE A 1 89 ? 13.749 -9.663 -24.113 1.00 85.12 89 ILE A O 1
ATOM 655 N N . ASP A 1 90 ? 11.840 -8.845 -23.193 1.00 88.31 90 ASP A N 1
ATOM 656 C CA . ASP A 1 90 ? 11.172 -8.399 -24.412 1.00 88.31 90 ASP A CA 1
ATOM 657 C C . ASP A 1 90 ? 10.537 -7.022 -24.177 1.00 88.31 90 ASP A C 1
ATOM 659 O O . ASP A 1 90 ? 9.480 -6.898 -23.552 1.00 88.31 90 ASP A O 1
ATOM 663 N N . ILE A 1 91 ? 11.209 -5.976 -24.658 1.00 88.81 91 ILE A N 1
ATOM 664 C CA . ILE A 1 91 ? 10.708 -4.601 -24.623 1.00 88.81 91 ILE A CA 1
ATOM 665 C C . ILE A 1 91 ? 10.224 -4.264 -26.027 1.00 88.81 91 ILE A C 1
ATOM 667 O O . ILE A 1 91 ? 11.004 -3.892 -26.907 1.00 88.81 91 ILE A O 1
ATOM 671 N N . ASN A 1 92 ? 8.926 -4.418 -26.250 1.00 88.31 92 ASN A N 1
ATOM 672 C CA . ASN A 1 92 ? 8.299 -4.028 -27.501 1.00 88.31 92 ASN A CA 1
ATOM 673 C C . ASN A 1 92 ? 7.883 -2.556 -27.424 1.00 88.31 92 ASN A C 1
ATOM 675 O O . ASN A 1 92 ? 6.825 -2.240 -26.892 1.00 88.31 92 ASN A O 1
ATOM 679 N N . LEU A 1 93 ? 8.715 -1.672 -27.977 1.00 87.19 93 LEU A N 1
ATOM 680 C CA . LEU A 1 93 ? 8.539 -0.216 -27.970 1.00 87.19 93 LEU A CA 1
ATOM 681 C C . LEU A 1 93 ? 7.432 0.263 -28.922 1.00 87.19 93 LEU A C 1
ATOM 683 O O . LEU A 1 93 ? 6.962 1.389 -28.795 1.00 87.19 93 LEU A O 1
ATOM 687 N N . ASN A 1 94 ? 6.986 -0.592 -29.849 1.00 89.50 94 ASN A N 1
ATOM 688 C CA . ASN A 1 94 ? 5.815 -0.315 -30.687 1.00 89.50 94 ASN A CA 1
ATOM 689 C C . ASN A 1 94 ? 4.492 -0.548 -29.942 1.00 89.50 94 ASN A C 1
ATOM 691 O O . ASN A 1 94 ? 3.423 -0.225 -30.457 1.00 89.50 94 ASN A O 1
ATOM 695 N N . THR A 1 95 ? 4.550 -1.154 -28.756 1.00 83.12 95 THR A N 1
ATOM 696 C CA . THR A 1 95 ? 3.387 -1.439 -27.915 1.00 83.12 95 THR A CA 1
ATOM 697 C C . THR A 1 95 ? 3.575 -0.808 -26.546 1.00 83.12 95 THR A C 1
ATOM 699 O O . THR A 1 95 ? 4.688 -0.697 -26.050 1.00 83.12 95 THR A O 1
ATOM 702 N N . SER A 1 96 ? 2.492 -0.445 -25.871 1.00 80.12 96 SER A N 1
ATOM 703 C CA . SER A 1 96 ? 2.559 0.109 -24.513 1.00 80.12 96 SER A CA 1
ATOM 704 C C . SER A 1 96 ? 2.774 -0.972 -23.434 1.00 80.12 96 SER A C 1
ATOM 706 O O . SER A 1 96 ? 2.136 -0.922 -22.387 1.00 80.12 96 SER A O 1
ATOM 708 N N . GLN A 1 97 ? 3.607 -1.994 -23.686 1.00 78.88 97 GLN A N 1
ATOM 709 C CA . GLN A 1 97 ? 3.758 -3.171 -22.817 1.00 78.88 97 GLN A CA 1
ATOM 710 C C . GLN A 1 97 ? 5.220 -3.456 -22.441 1.00 78.88 97 GLN A C 1
ATOM 712 O O . GLN A 1 97 ? 6.089 -3.570 -23.304 1.00 78.88 97 GLN A O 1
ATOM 717 N N . PHE A 1 98 ? 5.464 -3.667 -21.144 1.00 84.31 98 PHE A N 1
ATOM 718 C CA . PHE A 1 98 ? 6.701 -4.239 -20.605 1.00 84.31 98 PHE A CA 1
ATOM 719 C C . PHE A 1 98 ? 6.445 -5.692 -20.196 1.00 84.31 98 PHE A C 1
ATOM 721 O O . PHE A 1 98 ? 5.662 -5.947 -19.281 1.00 84.31 98 PHE A O 1
ATOM 728 N N . LYS A 1 99 ? 7.066 -6.655 -20.889 1.00 82.00 99 LYS A N 1
ATOM 729 C CA . LYS A 1 99 ? 6.842 -8.086 -20.653 1.00 82.00 99 LYS A CA 1
ATOM 730 C C . LYS A 1 99 ? 8.101 -8.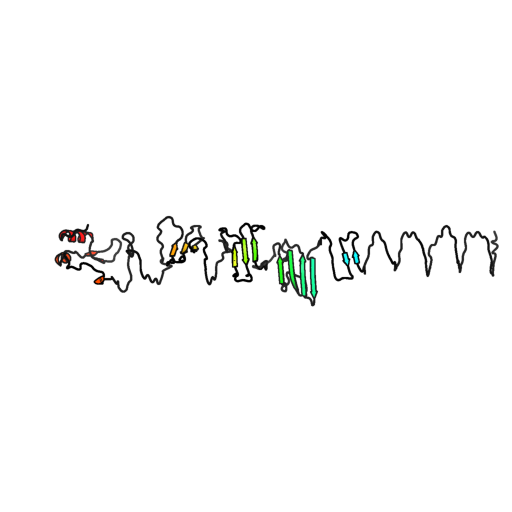749 -20.105 1.00 82.00 99 LYS A C 1
ATOM 732 O O . LYS A 1 99 ? 9.151 -8.755 -20.743 1.00 82.00 99 LYS A O 1
ATOM 737 N N . LEU A 1 100 ? 7.955 -9.366 -18.938 1.00 84.62 100 LEU A N 1
ATOM 738 C CA . LEU A 1 100 ? 8.970 -10.200 -18.310 1.00 84.62 100 LEU A CA 1
ATOM 739 C C . LEU A 1 100 ? 8.603 -11.683 -18.469 1.00 84.62 100 LEU A C 1
ATOM 741 O O . LEU A 1 100 ? 7.460 -12.072 -18.228 1.00 84.62 100 LEU A O 1
ATOM 745 N N . GLY A 1 101 ? 9.556 -12.499 -18.923 1.00 79.25 101 GLY A N 1
ATOM 746 C CA . GLY A 1 101 ? 9.399 -13.952 -19.053 1.00 79.25 101 GLY A CA 1
ATOM 747 C C . GLY A 1 101 ? 9.679 -14.714 -17.750 1.00 79.25 101 GLY A C 1
ATOM 748 O O . GLY A 1 101 ? 9.972 -14.122 -16.714 1.00 79.25 101 GLY A O 1
ATOM 749 N N . SER A 1 102 ? 9.603 -16.048 -17.802 1.00 81.88 102 SER A N 1
ATOM 750 C CA . SER A 1 102 ? 9.772 -16.959 -16.658 1.00 81.88 102 SER A CA 1
ATOM 751 C C . SER A 1 102 ? 10.946 -16.600 -15.732 1.00 81.88 102 SER A C 1
ATOM 753 O O . SER A 1 102 ? 12.076 -16.449 -16.190 1.00 81.88 102 SER A O 1
ATOM 755 N N . ASN A 1 103 ? 10.685 -16.538 -14.419 1.00 81.94 103 ASN A N 1
ATOM 756 C CA . ASN A 1 103 ? 11.658 -16.242 -13.351 1.00 81.94 103 ASN A CA 1
ATOM 757 C C . ASN A 1 103 ? 12.401 -14.897 -13.467 1.00 81.94 103 ASN A C 1
ATOM 759 O O . ASN A 1 103 ? 13.435 -14.708 -12.820 1.00 81.94 103 ASN A O 1
ATOM 763 N N . ALA A 1 104 ? 11.896 -13.952 -14.259 1.00 84.81 104 ALA A N 1
ATOM 764 C CA . ALA A 1 104 ? 12.444 -12.606 -14.298 1.00 84.81 104 ALA A CA 1
ATOM 765 C C . ALA A 1 104 ? 12.320 -11.912 -12.932 1.00 84.81 104 ALA A C 1
ATOM 767 O O . ALA A 1 104 ? 11.299 -12.008 -12.251 1.00 84.81 104 ALA A O 1
ATOM 768 N N . LYS A 1 105 ? 13.375 -11.191 -12.546 1.00 88.00 105 LYS A N 1
ATOM 769 C CA . LYS A 1 105 ? 13.444 -10.413 -11.306 1.00 88.00 105 LYS A CA 1
ATOM 770 C C . LYS A 1 105 ? 13.668 -8.947 -11.641 1.00 88.00 105 LYS A C 1
ATOM 772 O O . LYS A 1 105 ? 14.468 -8.634 -12.519 1.00 88.00 105 LYS A O 1
ATOM 777 N N . ILE A 1 106 ? 13.011 -8.070 -10.892 1.00 88.94 106 ILE A N 1
ATOM 778 C CA . ILE A 1 106 ? 13.319 -6.641 -10.863 1.00 88.94 106 ILE A CA 1
ATOM 779 C C . ILE A 1 106 ? 14.105 -6.403 -9.574 1.00 88.94 106 ILE A C 1
ATOM 781 O O . ILE A 1 106 ? 13.576 -6.611 -8.485 1.00 88.94 106 ILE A O 1
ATOM 785 N N . HIS A 1 107 ? 15.383 -6.044 -9.701 1.00 89.75 107 HIS A N 1
ATOM 786 C CA . HIS A 1 107 ? 16.246 -5.713 -8.569 1.00 89.75 107 HIS A CA 1
ATOM 787 C C . HIS A 1 107 ? 16.487 -4.208 -8.561 1.00 89.75 107 HIS A C 1
ATOM 789 O O . HIS A 1 107 ? 17.185 -3.681 -9.425 1.00 89.75 107 HIS A O 1
ATOM 795 N N . PHE A 1 108 ? 15.889 -3.533 -7.588 1.00 90.19 108 PHE A N 1
ATOM 796 C CA . PHE A 1 108 ? 16.157 -2.132 -7.301 1.00 90.19 108 PHE A CA 1
ATOM 797 C C . PHE A 1 108 ? 17.470 -2.025 -6.517 1.00 90.19 108 PHE A C 1
ATOM 799 O O . PHE A 1 108 ? 17.591 -2.622 -5.451 1.00 90.19 108 PHE A O 1
ATOM 806 N N . THR A 1 109 ? 18.458 -1.310 -7.056 1.00 88.50 109 THR A N 1
ATOM 807 C CA . THR A 1 109 ? 19.809 -1.187 -6.468 1.00 88.50 109 THR A CA 1
ATOM 808 C C . THR A 1 109 ? 19.943 -0.048 -5.470 1.00 88.50 109 THR A C 1
ATOM 810 O O . THR A 1 109 ? 20.931 0.027 -4.746 1.00 88.50 109 THR A O 1
ATOM 813 N N . ASP A 1 110 ? 18.944 0.826 -5.433 1.00 85.31 110 ASP A N 1
ATOM 814 C CA . ASP A 1 110 ? 18.957 2.068 -4.680 1.00 85.31 110 ASP A CA 1
ATOM 815 C C . ASP A 1 110 ? 17.670 2.221 -3.869 1.00 85.31 110 ASP A C 1
ATOM 817 O O . ASP A 1 110 ? 16.724 1.433 -3.963 1.00 85.31 110 ASP A O 1
ATOM 821 N N . ARG A 1 111 ? 17.629 3.256 -3.040 1.00 83.31 111 ARG A N 1
ATOM 822 C CA . ARG A 1 111 ? 16.455 3.571 -2.227 1.00 83.31 111 ARG A CA 1
ATOM 823 C C . ARG A 1 111 ? 15.388 4.333 -2.993 1.00 83.31 111 ARG A C 1
ATOM 825 O O . ARG A 1 111 ? 15.676 4.970 -4.001 1.00 83.31 111 ARG A O 1
ATOM 832 N N . ALA A 1 112 ? 14.179 4.324 -2.433 1.00 83.75 112 ALA A N 1
ATOM 833 C CA . ALA A 1 112 ? 13.022 5.057 -2.938 1.00 83.75 112 ALA A CA 1
ATOM 834 C C . ALA A 1 112 ? 12.699 4.767 -4.412 1.00 83.75 112 ALA A C 1
ATOM 836 O O . ALA A 1 112 ? 12.343 5.661 -5.181 1.00 83.75 112 ALA A O 1
ATOM 837 N N . ASN A 1 113 ? 12.827 3.500 -4.803 1.00 90.12 113 ASN A N 1
ATOM 838 C CA . ASN A 1 113 ? 12.434 3.071 -6.132 1.00 90.12 113 ASN A CA 1
ATOM 839 C C . ASN A 1 113 ? 10.913 3.046 -6.219 1.00 90.12 113 ASN A C 1
ATOM 841 O O . ASN A 1 113 ? 10.237 2.499 -5.350 1.00 90.12 113 ASN A O 1
ATOM 845 N N . THR A 1 114 ? 10.370 3.659 -7.264 1.00 92.31 114 THR A N 1
ATOM 846 C CA . THR A 1 114 ? 8.930 3.857 -7.401 1.00 92.31 114 THR A CA 1
ATOM 847 C C . THR A 1 114 ? 8.445 3.335 -8.740 1.00 92.31 114 THR A C 1
ATOM 849 O O . THR A 1 114 ? 9.037 3.584 -9.788 1.00 92.31 114 THR A O 1
ATOM 852 N N . LEU A 1 115 ? 7.333 2.611 -8.699 1.00 93.81 115 LEU A N 1
ATOM 853 C CA . LEU A 1 115 ? 6.515 2.333 -9.870 1.00 93.81 115 LEU A CA 1
ATOM 854 C C . LEU A 1 115 ? 5.286 3.225 -9.748 1.00 93.81 115 LEU A C 1
ATOM 856 O O . LEU A 1 115 ? 4.438 2.958 -8.901 1.00 93.81 115 LEU A O 1
ATOM 860 N N . TYR A 1 116 ? 5.215 4.303 -10.528 1.00 94.38 116 TYR A N 1
ATOM 861 C CA . TYR A 1 116 ? 4.168 5.307 -10.362 1.00 94.38 116 TYR A CA 1
ATOM 862 C C . TYR A 1 116 ? 3.615 5.823 -11.689 1.00 94.38 116 TYR A C 1
ATOM 864 O O . TYR A 1 116 ? 4.263 5.785 -12.735 1.00 94.38 116 TYR A O 1
ATOM 872 N N . TYR A 1 117 ? 2.393 6.327 -11.612 1.00 94.00 117 TYR A N 1
ATOM 873 C CA . TYR A 1 117 ? 1.718 7.108 -12.632 1.00 94.00 117 TYR A CA 1
ATOM 874 C C . TYR A 1 117 ? 1.548 8.539 -12.119 1.00 94.00 117 TYR A C 1
ATOM 876 O O . TYR A 1 117 ? 1.320 8.738 -10.924 1.00 94.00 117 TYR A O 1
ATOM 884 N N . THR A 1 118 ? 1.642 9.528 -13.012 1.00 94.94 118 THR A N 1
ATOM 885 C CA . THR A 1 118 ? 1.393 10.931 -12.670 1.00 94.94 118 THR A CA 1
ATOM 886 C C . THR A 1 118 ? 0.494 11.628 -13.685 1.00 94.94 118 THR A C 1
ATOM 888 O O . THR A 1 118 ? 0.584 11.380 -14.889 1.00 94.94 118 THR A O 1
ATOM 891 N N . ASN A 1 119 ? -0.380 12.502 -13.188 1.00 94.75 119 ASN A N 1
ATOM 892 C CA . ASN A 1 119 ? -1.234 13.383 -13.979 1.00 94.75 119 ASN A CA 1
ATOM 893 C C . ASN A 1 119 ? -1.610 14.607 -13.136 1.00 94.75 119 ASN A C 1
ATOM 895 O O . ASN A 1 119 ? -2.009 14.443 -11.986 1.00 94.75 119 ASN 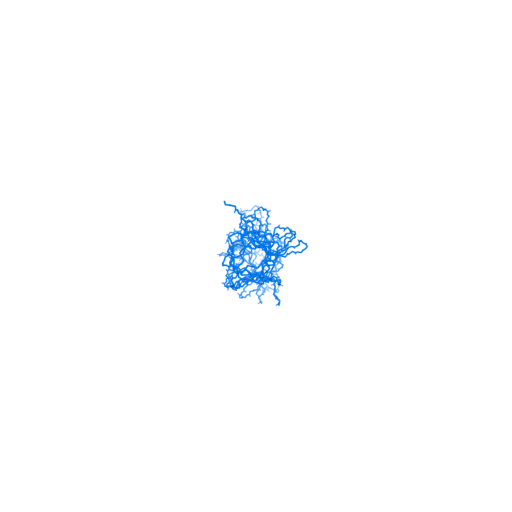A O 1
ATOM 899 N N . ASN A 1 120 ? -1.489 15.818 -13.688 1.00 94.06 120 ASN A N 1
ATOM 900 C CA . ASN A 1 120 ? -1.802 17.075 -12.992 1.00 94.06 120 ASN A CA 1
ATOM 901 C C . ASN A 1 120 ? -1.176 17.178 -11.583 1.00 94.06 120 ASN A C 1
ATOM 903 O O . ASN A 1 120 ? -1.836 17.608 -10.643 1.00 94.06 120 ASN A O 1
ATOM 907 N N . SER A 1 121 ? 0.085 16.757 -11.436 1.00 92.62 121 SER A N 1
ATOM 908 C CA . SER A 1 121 ? 0.831 16.734 -10.164 1.00 92.62 121 SER A CA 1
ATOM 909 C C . SER A 1 121 ? 0.321 15.764 -9.092 1.00 92.62 121 SER A C 1
ATOM 911 O O . SER A 1 121 ? 0.831 15.794 -7.978 1.00 92.62 121 SER A O 1
ATOM 913 N N . VAL A 1 122 ? -0.603 14.862 -9.418 1.00 89.00 122 VAL A N 1
ATOM 914 C CA . VAL A 1 122 ? -1.001 13.747 -8.546 1.00 89.00 122 VAL A CA 1
ATOM 915 C C . VAL A 1 122 ? -0.171 12.521 -8.904 1.00 89.00 122 VAL A C 1
ATOM 917 O O . VAL A 1 122 ? 0.010 12.227 -10.088 1.00 89.00 122 VAL A O 1
ATOM 920 N N . TYR A 1 123 ? 0.327 11.801 -7.903 1.00 94.38 123 TYR A N 1
ATOM 921 C CA . TYR A 1 123 ? 1.164 10.615 -8.059 1.00 94.38 123 TYR A CA 1
ATOM 922 C C . TYR A 1 123 ? 0.494 9.416 -7.400 1.00 94.38 123 TYR A C 1
ATOM 924 O O . TYR A 1 123 ? 0.107 9.486 -6.240 1.00 94.38 123 TYR A O 1
ATOM 932 N N . GLY A 1 124 ? 0.387 8.297 -8.113 1.00 91.69 124 GLY A N 1
ATOM 933 C CA . GLY A 1 124 ? -0.102 7.033 -7.563 1.00 91.69 124 GLY A CA 1
ATOM 934 C C . GLY A 1 124 ? 0.831 5.894 -7.916 1.00 91.69 124 GLY A C 1
ATOM 935 O O . GLY A 1 124 ? 1.285 5.814 -9.058 1.00 91.69 124 GLY A O 1
ATOM 936 N N . GLY A 1 125 ? 1.139 5.019 -6.961 1.00 93.19 125 GLY A N 1
ATOM 937 C CA . GLY A 1 125 ? 2.188 4.040 -7.198 1.00 93.19 125 GLY A CA 1
ATOM 938 C C . GLY A 1 125 ? 2.508 3.092 -6.057 1.00 93.19 125 GLY A C 1
ATOM 939 O O . GLY A 1 125 ? 1.789 2.974 -5.065 1.00 93.19 125 GLY A O 1
ATOM 940 N N . LEU A 1 126 ? 3.626 2.403 -6.247 1.00 93.56 126 LEU A N 1
ATOM 941 C CA . LEU A 1 126 ? 4.241 1.479 -5.315 1.00 93.56 126 LEU A CA 1
ATOM 942 C C . LEU A 1 126 ? 5.672 1.942 -5.047 1.00 93.56 126 LEU A C 1
ATOM 944 O O . LEU A 1 126 ? 6.489 2.021 -5.966 1.00 93.56 126 LEU A O 1
ATOM 948 N N . LEU A 1 127 ? 5.956 2.258 -3.789 1.00 89.62 127 LEU A N 1
ATOM 949 C CA . LEU A 1 127 ? 7.279 2.604 -3.297 1.00 89.62 127 LEU A CA 1
ATOM 950 C C . LEU A 1 127 ? 7.933 1.351 -2.733 1.00 89.62 127 LEU A C 1
ATOM 952 O O . LEU A 1 127 ? 7.373 0.706 -1.848 1.00 89.62 127 LEU A O 1
ATOM 956 N N . PHE A 1 128 ? 9.149 1.090 -3.190 1.00 88.94 128 PHE A N 1
ATOM 957 C CA . PHE A 1 128 ? 10.100 0.201 -2.549 1.00 88.94 128 PHE A CA 1
ATOM 958 C C . PHE A 1 128 ? 11.187 1.052 -1.900 1.00 88.94 128 PHE A C 1
ATOM 960 O O . PHE A 1 128 ? 11.978 1.721 -2.574 1.00 88.94 128 PHE A O 1
ATOM 967 N N . ASP A 1 129 ? 11.212 1.035 -0.576 1.00 83.44 129 ASP A N 1
ATOM 968 C CA . ASP A 1 129 ? 12.253 1.666 0.222 1.00 83.44 129 ASP A CA 1
ATOM 969 C C . ASP A 1 129 ? 12.855 0.631 1.187 1.00 83.44 129 ASP A C 1
ATOM 971 O O . ASP A 1 129 ? 12.604 -0.569 1.077 1.00 83.44 129 ASP A O 1
ATOM 975 N N . HIS A 1 130 ? 13.704 1.068 2.112 1.00 69.62 130 HIS A N 1
ATOM 976 C CA . HIS A 1 130 ? 14.383 0.184 3.059 1.00 69.62 130 HIS A CA 1
ATOM 977 C C . HIS A 1 130 ? 14.532 0.839 4.444 1.00 69.62 130 HIS A C 1
ATOM 979 O O . HIS A 1 130 ? 15.622 0.947 5.009 1.00 69.62 130 HIS A O 1
ATOM 985 N N . SER A 1 131 ? 13.436 1.344 5.011 1.00 62.53 131 SER A N 1
ATOM 986 C CA . SER A 1 131 ? 13.509 2.063 6.289 1.00 62.53 131 SER A CA 1
ATOM 987 C C . SER A 1 131 ? 13.443 1.119 7.496 1.00 62.53 131 SER A C 1
ATOM 989 O O . SER A 1 131 ? 12.370 0.835 8.025 1.00 62.53 131 SER A O 1
ATOM 991 N N . LEU A 1 132 ? 14.605 0.630 7.941 1.00 55.59 132 LEU A N 1
ATOM 992 C CA . LEU A 1 132 ? 14.736 -0.061 9.235 1.00 55.59 132 LEU A CA 1
ATOM 993 C C . LEU A 1 132 ? 15.149 0.879 10.382 1.00 55.59 132 LEU A C 1
ATOM 995 O O . LEU A 1 132 ? 14.890 0.566 11.537 1.00 55.59 132 LEU A O 1
ATOM 999 N N . ASN A 1 133 ? 15.759 2.032 10.079 1.00 54.91 133 ASN A N 1
ATOM 1000 C CA . ASN A 1 133 ? 16.476 2.853 11.064 1.00 54.91 133 ASN A CA 1
ATOM 1001 C C . ASN A 1 133 ? 16.041 4.333 11.054 1.00 54.91 133 ASN A C 1
ATOM 1003 O O . ASN A 1 133 ? 16.832 5.203 10.698 1.00 54.91 133 ASN A O 1
ATOM 1007 N N . GLY A 1 134 ? 14.801 4.649 11.437 1.00 52.59 134 GLY A N 1
ATOM 1008 C CA . GLY A 1 134 ? 14.493 6.002 11.935 1.00 52.59 134 GLY A CA 1
ATOM 1009 C C . GLY A 1 134 ? 14.099 7.067 10.908 1.00 52.59 134 GLY A C 1
ATOM 1010 O O . GLY A 1 134 ? 13.735 8.166 11.305 1.00 52.59 134 GLY A O 1
ATOM 1011 N N . GLY A 1 135 ? 14.099 6.782 9.602 1.00 57.38 135 GLY A N 1
ATOM 1012 C CA . GLY A 1 135 ? 13.881 7.806 8.564 1.00 57.38 135 GLY A CA 1
ATOM 1013 C C . GLY A 1 135 ? 12.436 8.288 8.365 1.00 57.38 135 GLY A C 1
ATOM 1014 O O . GLY A 1 135 ? 12.179 9.024 7.417 1.00 57.38 135 GLY A O 1
ATOM 1015 N N . GLY A 1 136 ? 11.474 7.821 9.167 1.00 58.34 136 GLY A N 1
ATOM 1016 C CA . GLY A 1 136 ? 10.058 8.174 9.010 1.00 58.34 136 GLY A CA 1
ATOM 1017 C C . GLY A 1 136 ? 9.345 7.527 7.825 1.00 58.34 136 GLY A C 1
ATOM 1018 O O . GLY A 1 136 ? 8.165 7.766 7.631 1.00 58.34 136 GLY A O 1
ATOM 1019 N N . ARG A 1 137 ? 10.029 6.716 7.017 1.00 67.94 137 ARG A N 1
ATOM 1020 C CA . ARG A 1 137 ? 9.512 6.185 5.746 1.00 67.94 137 ARG A CA 1
ATOM 1021 C C . ARG A 1 137 ? 9.002 4.745 5.885 1.00 67.94 137 ARG A C 1
ATOM 1023 O O . ARG A 1 137 ? 9.492 4.011 6.745 1.00 67.94 137 ARG A O 1
ATOM 1030 N N . PRO A 1 138 ? 8.033 4.311 5.065 1.00 69.12 138 PRO A N 1
ATOM 1031 C CA . PRO A 1 138 ? 7.613 2.914 5.004 1.00 69.12 138 PRO A CA 1
ATOM 1032 C C . PRO A 1 138 ? 8.636 2.044 4.258 1.00 69.12 138 PRO A C 1
ATOM 1034 O O . PRO A 1 138 ? 9.371 2.532 3.409 1.00 69.12 138 PRO A O 1
ATOM 1037 N N . LEU A 1 139 ? 8.661 0.743 4.553 1.00 77.94 139 LEU A N 1
ATOM 1038 C CA . LEU A 1 139 ? 9.375 -0.278 3.773 1.00 77.94 139 LEU A CA 1
ATOM 1039 C C . LEU A 1 139 ? 8.771 -0.397 2.376 1.00 77.94 139 LEU A C 1
ATOM 1041 O O . LEU A 1 139 ? 9.461 -0.380 1.359 1.00 77.94 139 LEU A O 1
ATOM 1045 N N . VAL A 1 140 ? 7.448 -0.523 2.366 1.00 84.75 140 VAL A N 1
ATOM 1046 C CA . VAL A 1 140 ? 6.643 -0.534 1.162 1.00 84.75 140 VAL A CA 1
ATOM 1047 C C . VAL A 1 140 ? 5.447 0.371 1.376 1.00 84.75 140 VAL A C 1
ATOM 1049 O O . VAL A 1 140 ? 4.775 0.320 2.412 1.00 84.75 140 VAL A O 1
ATOM 1052 N N . ALA A 1 141 ? 5.209 1.222 0.390 1.00 82.19 141 ALA A N 1
ATOM 1053 C CA . ALA A 1 141 ? 4.064 2.108 0.375 1.00 82.19 141 ALA A CA 1
ATOM 1054 C C . ALA A 1 141 ? 3.279 1.861 -0.902 1.00 82.19 141 ALA A C 1
ATOM 1056 O O . ALA A 1 141 ? 3.820 1.994 -1.996 1.00 82.19 141 ALA A O 1
ATOM 1057 N N . LEU A 1 142 ? 2.009 1.515 -0.761 1.00 90.31 142 LEU A N 1
ATOM 1058 C CA . LEU A 1 142 ? 1.072 1.461 -1.873 1.00 90.31 142 LEU A CA 1
ATOM 1059 C C . LEU A 1 142 ? 0.028 2.545 -1.634 1.00 90.31 142 LEU A C 1
ATOM 1061 O O . LEU A 1 142 ? -0.722 2.455 -0.662 1.00 90.31 142 LEU A O 1
ATOM 1065 N N . GLY A 1 143 ? -0.010 3.568 -2.482 1.00 83.94 143 GLY A N 1
ATOM 1066 C CA . GLY A 1 143 ? -0.858 4.730 -2.224 1.00 83.94 143 GLY A CA 1
ATOM 1067 C C . GLY A 1 143 ? -0.808 5.805 -3.297 1.00 83.94 143 GLY A C 1
ATOM 1068 O O . GLY A 1 143 ? -0.422 5.536 -4.437 1.00 83.94 143 GLY A O 1
ATOM 1069 N N . VAL A 1 144 ? -1.232 7.009 -2.917 1.00 77.50 144 VAL A N 1
ATOM 1070 C CA . VAL A 1 144 ? -1.277 8.226 -3.738 1.00 77.50 144 VAL A CA 1
ATOM 1071 C C . VAL A 1 144 ? -0.871 9.460 -2.916 1.00 77.50 144 VAL A C 1
ATOM 1073 O O . VAL A 1 144 ? -1.112 9.476 -1.710 1.00 77.50 144 VAL A O 1
ATOM 1076 N N . SER A 1 145 ? -0.293 10.482 -3.555 1.00 80.88 145 SER A N 1
ATOM 1077 C CA . SER A 1 145 ? 0.076 11.782 -2.953 1.00 80.88 145 SER A CA 1
ATOM 1078 C C . SER A 1 145 ? 0.222 12.897 -4.009 1.00 80.88 145 SER A C 1
ATOM 1080 O O . SER A 1 145 ? 0.390 12.609 -5.198 1.00 80.88 145 SER A O 1
ATOM 1082 N N . ASP A 1 146 ? 0.174 14.165 -3.592 1.00 81.50 146 ASP A N 1
ATOM 1083 C CA . ASP A 1 146 ? 0.334 15.351 -4.449 1.00 81.50 146 ASP A CA 1
ATOM 1084 C C . ASP A 1 146 ? 1.792 15.821 -4.526 1.00 81.50 146 ASP A C 1
ATOM 1086 O O . ASP A 1 146 ? 2.577 15.636 -3.604 1.00 81.50 146 ASP A O 1
ATOM 1090 N N . ASN A 1 147 ? 2.161 16.478 -5.630 1.00 85.50 147 ASN A N 1
ATOM 1091 C CA . ASN A 1 147 ? 3.456 17.144 -5.856 1.00 85.50 147 ASN A CA 1
ATOM 1092 C C . ASN A 1 147 ? 4.710 16.259 -5.675 1.00 85.50 147 ASN A C 1
ATOM 1094 O O . ASN A 1 147 ? 5.835 16.754 -5.728 1.00 85.50 147 ASN A O 1
ATOM 1098 N N . GLY A 1 148 ? 4.519 14.949 -5.549 1.00 88.25 148 GLY A N 1
ATOM 1099 C CA . GLY A 1 148 ? 5.542 13.918 -5.475 1.00 88.25 148 GLY A CA 1
ATOM 1100 C C . GLY A 1 148 ? 4.931 12.607 -4.990 1.00 88.25 148 GLY A C 1
ATOM 1101 O O . GLY A 1 148 ? 3.864 12.606 -4.382 1.00 88.25 148 GLY A O 1
ATOM 1102 N N . PHE A 1 149 ? 5.589 11.477 -5.260 1.00 89.00 149 PHE A N 1
ATOM 1103 C CA . PHE A 1 149 ? 5.203 10.192 -4.672 1.00 89.00 149 PHE A CA 1
ATOM 1104 C C . PHE A 1 149 ? 5.912 9.996 -3.325 1.00 89.00 149 PHE A C 1
ATOM 1106 O O . PHE A 1 149 ? 6.952 9.337 -3.258 1.00 89.00 149 PHE A O 1
ATOM 1113 N N . ASP A 1 150 ? 5.384 10.625 -2.271 1.00 83.06 150 ASP A N 1
ATOM 1114 C CA . ASP A 1 150 ? 5.990 10.653 -0.938 1.00 83.06 150 ASP A CA 1
ATOM 1115 C C . ASP A 1 150 ? 5.004 10.162 0.142 1.00 83.06 150 ASP A C 1
ATOM 1117 O O . ASP A 1 150 ? 4.004 10.826 0.418 1.00 83.06 150 ASP A O 1
ATOM 1121 N N . PRO A 1 151 ? 5.278 9.018 0.799 1.00 72.94 151 PRO A N 1
ATOM 1122 C CA . PRO A 1 151 ? 4.442 8.481 1.871 1.00 72.94 151 PRO A CA 1
ATOM 1123 C C . PRO A 1 151 ? 4.458 9.263 3.182 1.00 72.94 151 PRO A C 1
ATOM 1125 O O . PRO A 1 151 ? 3.748 8.886 4.121 1.00 72.94 151 PRO A O 1
ATOM 1128 N N . ASN A 1 152 ? 5.267 10.315 3.265 1.00 71.88 152 ASN A N 1
ATOM 1129 C CA . ASN A 1 152 ? 5.323 11.222 4.404 1.00 71.88 152 ASN A CA 1
ATOM 1130 C C . ASN A 1 152 ? 4.705 12.587 4.106 1.00 71.88 152 ASN A C 1
ATOM 1132 O O . ASN A 1 152 ? 4.598 13.406 5.020 1.00 71.88 152 ASN A O 1
ATOM 1136 N N . ASP A 1 153 ? 4.277 12.823 2.866 1.00 70.00 153 ASP A N 1
ATOM 1137 C CA . ASP A 1 153 ? 3.502 14.006 2.530 1.00 70.00 153 ASP A CA 1
ATOM 1138 C C . ASP A 1 153 ? 2.152 13.971 3.264 1.00 70.00 153 ASP A C 1
ATOM 1140 O O . ASP A 1 153 ? 1.545 12.913 3.456 1.00 70.00 153 ASP A O 1
ATOM 1144 N N . THR A 1 154 ? 1.665 15.134 3.691 1.00 62.41 154 THR A N 1
ATOM 1145 C CA . THR A 1 154 ? 0.377 15.253 4.387 1.00 62.41 154 THR A CA 1
ATOM 1146 C C . THR A 1 154 ? -0.814 14.888 3.493 1.00 62.41 154 THR A C 1
ATOM 1148 O O . THR A 1 154 ? -1.880 14.566 4.014 1.00 62.41 154 THR A O 1
ATOM 1151 N N . SER A 1 155 ? -0.636 14.901 2.168 1.00 62.00 155 SER A N 1
ATOM 1152 C CA . SER A 1 155 ? -1.599 14.442 1.159 1.00 62.00 155 SER A CA 1
ATOM 1153 C C . SER A 1 155 ? -1.594 12.921 0.935 1.00 62.00 155 SER A C 1
ATOM 1155 O O . SER A 1 155 ? -2.429 12.419 0.175 1.00 62.00 155 SER A O 1
ATOM 1157 N N . TRP A 1 156 ? -0.691 12.167 1.581 1.00 65.44 156 TRP A N 1
ATOM 1158 C CA . TRP A 1 156 ? -0.574 10.725 1.368 1.00 65.44 156 TRP A CA 1
ATOM 1159 C C . TRP A 1 156 ? -1.824 9.955 1.797 1.00 65.44 156 TRP A C 1
ATOM 1161 O O . TRP A 1 156 ? -2.288 10.046 2.934 1.00 65.44 156 TRP A O 1
ATOM 1171 N N . ASN A 1 157 ? -2.291 9.077 0.911 1.00 60.31 157 ASN A N 1
ATOM 1172 C CA . ASN A 1 157 ? -3.327 8.095 1.200 1.00 60.31 157 ASN A CA 1
ATOM 1173 C C . ASN A 1 157 ? -2.896 6.712 0.702 1.00 60.31 157 ASN A C 1
ATOM 1175 O O . ASN A 1 157 ? -2.686 6.518 -0.495 1.00 60.31 157 ASN A O 1
ATOM 1179 N N . GLY A 1 158 ? -2.783 5.727 1.598 1.00 71.62 158 GLY A N 1
ATOM 1180 C CA . GLY A 1 158 ? -2.386 4.375 1.204 1.00 71.62 158 GLY A CA 1
ATOM 1181 C C . GLY A 1 158 ? -1.926 3.465 2.338 1.00 71.62 158 GLY A C 1
ATOM 1182 O O . GLY A 1 158 ? -1.808 3.877 3.493 1.00 71.62 158 GLY A O 1
ATOM 1183 N N . LEU A 1 159 ? -1.628 2.214 1.986 1.00 76.94 159 LEU A N 1
ATOM 1184 C CA . LEU A 1 159 ? -1.004 1.252 2.884 1.00 76.94 159 LEU A CA 1
ATOM 1185 C C . LEU A 1 159 ? 0.463 1.629 3.048 1.00 76.94 159 LEU A C 1
ATOM 1187 O O . LEU A 1 159 ? 1.258 1.521 2.112 1.00 76.94 159 LEU A O 1
ATOM 1191 N N . ARG A 1 160 ? 0.818 2.027 4.263 1.00 71.75 160 ARG A N 1
ATOM 1192 C CA . ARG A 1 160 ? 2.207 2.116 4.686 1.00 71.75 160 ARG A CA 1
ATOM 1193 C C . ARG A 1 160 ? 2.515 0.898 5.526 1.00 71.75 160 ARG A C 1
ATOM 1195 O O . ARG A 1 160 ? 1.982 0.743 6.621 1.00 71.75 160 ARG A O 1
ATOM 1202 N N . VAL A 1 161 ? 3.385 0.046 5.008 1.00 74.56 161 VAL A N 1
ATOM 1203 C CA . VAL A 1 161 ? 4.003 -0.993 5.820 1.00 74.56 161 VAL A CA 1
ATOM 1204 C C . VAL A 1 161 ? 5.323 -0.419 6.288 1.00 74.56 161 VAL A C 1
ATOM 1206 O O . VAL A 1 161 ? 6.284 -0.324 5.527 1.00 74.56 161 VAL A O 1
ATOM 1209 N N . HIS A 1 162 ? 5.356 0.033 7.533 1.00 66.62 162 HIS A N 1
ATOM 1210 C CA . HIS A 1 162 ? 6.598 0.445 8.169 1.00 66.62 162 HIS A CA 1
ATOM 1211 C C . HIS A 1 162 ? 7.323 -0.794 8.702 1.00 66.62 162 HIS A C 1
ATOM 1213 O O . HIS A 1 162 ? 6.694 -1.664 9.299 1.00 66.62 162 HIS A O 1
ATOM 1219 N N . SER A 1 163 ? 8.642 -0.873 8.500 1.00 54.25 163 SER A N 1
ATOM 1220 C CA . SER A 1 163 ? 9.475 -1.946 9.069 1.00 54.25 163 SER A CA 1
ATOM 1221 C C . SER A 1 163 ? 10.159 -1.579 10.394 1.00 54.25 163 SER A C 1
ATOM 1223 O O . SER A 1 163 ? 10.958 -2.366 10.890 1.00 54.25 163 SER A O 1
ATOM 1225 N N . GLY A 1 164 ? 9.842 -0.423 10.992 1.00 48.88 164 GLY A N 1
ATOM 1226 C CA . GLY A 1 164 ? 10.358 0.003 12.302 1.00 48.88 164 GLY A CA 1
ATOM 1227 C C . GLY A 1 164 ? 10.650 1.508 12.403 1.00 48.88 164 GLY A C 1
ATOM 1228 O O . GLY A 1 164 ? 10.746 2.174 11.377 1.00 48.88 164 GLY A O 1
ATOM 1229 N N . TRP A 1 165 ? 10.743 1.998 13.654 1.00 44.81 165 TRP A N 1
ATOM 1230 C CA . TRP A 1 165 ? 11.174 3.326 14.154 1.00 44.81 165 TRP A CA 1
ATOM 1231 C C . TRP A 1 165 ? 11.004 4.537 13.207 1.00 44.81 165 TRP A C 1
ATOM 1233 O O . TRP A 1 165 ? 11.732 4.698 12.229 1.00 44.81 165 TRP A O 1
ATOM 1243 N N . VAL A 1 166 ? 10.114 5.466 13.577 1.00 47.53 166 VAL A N 1
ATOM 1244 C CA . VAL A 1 166 ? 10.119 6.863 13.105 1.00 47.53 166 VAL A CA 1
ATOM 1245 C C . VAL A 1 166 ? 10.665 7.706 14.253 1.00 47.53 166 VAL A C 1
ATOM 1247 O O . VAL A 1 166 ? 10.033 7.774 15.305 1.00 47.53 166 VAL A O 1
ATOM 1250 N N . GLU A 1 167 ? 11.855 8.292 14.109 1.00 41.31 167 GLU A N 1
ATOM 1251 C CA . GLU A 1 167 ? 12.368 9.180 15.152 1.00 41.31 167 GLU A CA 1
ATOM 1252 C C . GLU A 1 167 ? 11.530 10.466 15.209 1.00 41.31 167 GLU A C 1
ATOM 1254 O O . GLU A 1 167 ? 11.303 11.123 14.197 1.00 41.31 167 GLU A O 1
ATOM 1259 N N . SER A 1 168 ? 11.144 10.841 16.432 1.00 45.34 168 SER A N 1
ATOM 1260 C CA . SER A 1 168 ? 10.542 12.125 16.824 1.00 45.34 168 SER A CA 1
ATOM 1261 C C . SER A 1 168 ? 9.030 12.327 16.598 1.00 45.34 168 SER A C 1
ATOM 1263 O O . SER A 1 168 ? 8.605 13.180 15.826 1.00 45.34 168 SER A O 1
ATOM 1265 N N . ASN A 1 169 ? 8.255 11.729 17.514 1.00 49.56 169 ASN A N 1
ATOM 1266 C CA . ASN A 1 169 ? 7.276 12.477 18.324 1.00 49.56 169 ASN A CA 1
ATOM 1267 C C . ASN A 1 169 ? 5.843 12.674 17.770 1.00 49.56 169 ASN A C 1
ATOM 1269 O O . ASN A 1 169 ? 5.406 13.807 17.581 1.00 49.56 169 ASN A O 1
ATOM 1273 N N . VAL A 1 170 ? 5.075 11.585 17.629 1.00 44.56 170 VAL A N 1
ATOM 1274 C CA . VAL A 1 170 ? 3.626 11.576 17.932 1.00 44.56 170 VAL A CA 1
ATOM 1275 C C . VAL A 1 170 ? 3.154 10.163 18.270 1.00 44.56 170 VAL A C 1
ATOM 1277 O O . VAL A 1 170 ? 3.380 9.219 17.511 1.00 44.56 170 VAL A O 1
ATOM 1280 N N . ASP A 1 171 ? 2.467 10.048 19.402 1.00 45.19 171 ASP A N 1
ATOM 1281 C CA . ASP A 1 171 ? 1.595 8.924 19.718 1.00 45.19 171 ASP A CA 1
ATOM 1282 C C . ASP A 1 171 ? 0.586 8.702 18.579 1.00 45.19 171 ASP A C 1
ATOM 1284 O O . ASP A 1 171 ? -0.157 9.610 18.202 1.00 45.19 171 ASP A O 1
ATOM 1288 N N . GLY A 1 172 ? 0.559 7.474 18.049 1.00 50.56 172 GLY A N 1
ATOM 1289 C CA . GLY A 1 172 ? -0.488 6.983 17.149 1.00 50.56 172 GLY A CA 1
ATOM 1290 C C . GLY A 1 172 ? -0.156 6.975 15.653 1.00 50.56 172 GLY A C 1
ATOM 1291 O O . GLY A 1 172 ? -0.866 7.591 14.863 1.00 50.56 172 GLY A O 1
ATOM 1292 N N . VAL A 1 173 ? 0.853 6.208 15.222 1.00 47.31 173 VAL A N 1
ATOM 1293 C CA . VAL A 1 173 ? 0.971 5.780 13.813 1.00 47.31 173 VAL A CA 1
ATOM 1294 C C . VAL A 1 173 ? 0.556 4.315 13.714 1.00 47.31 173 VAL A C 1
ATOM 1296 O O . VAL A 1 173 ? 1.236 3.436 14.237 1.00 47.31 173 VAL A O 1
ATOM 1299 N N . MET A 1 174 ? -0.576 4.059 13.055 1.00 47.06 174 MET A N 1
ATOM 1300 C CA . MET A 1 174 ? -1.134 2.717 12.875 1.00 47.06 174 MET A CA 1
ATOM 1301 C C . MET A 1 174 ? -0.951 2.224 11.436 1.00 47.06 174 MET A C 1
ATOM 1303 O O . MET A 1 174 ? -1.229 2.932 10.467 1.00 47.06 174 MET A O 1
ATOM 1307 N N . THR A 1 175 ? -0.509 0.976 11.310 1.00 45.84 175 THR A N 1
ATOM 1308 C CA . THR A 1 175 ? -0.577 0.187 10.076 1.00 45.84 175 THR A CA 1
ATOM 1309 C C . THR A 1 175 ? -2.041 -0.174 9.812 1.00 45.84 175 THR A C 1
ATOM 1311 O O . THR A 1 175 ? -2.656 -0.864 10.619 1.00 45.84 175 THR A O 1
ATOM 1314 N N . ASN A 1 176 ? -2.609 0.277 8.692 1.00 41.31 176 ASN A N 1
ATOM 1315 C CA . ASN A 1 176 ? -3.999 -0.010 8.315 1.00 41.31 176 ASN A CA 1
ATOM 1316 C C . ASN A 1 176 ? -4.076 -1.215 7.375 1.00 41.31 176 ASN A C 1
ATOM 1318 O O . ASN A 1 176 ? -3.405 -1.220 6.349 1.00 41.31 176 ASN A O 1
ATOM 1322 N N . ILE A 1 177 ? -4.928 -2.200 7.671 1.00 54.81 177 ILE A N 1
ATOM 1323 C CA . ILE A 1 177 ? -5.149 -3.380 6.821 1.00 54.81 177 ILE A CA 1
ATOM 1324 C C . ILE A 1 177 ? -6.661 -3.537 6.577 1.00 54.81 177 ILE A C 1
ATOM 1326 O O . ILE A 1 177 ? -7.418 -3.735 7.522 1.00 54.81 177 ILE A O 1
ATOM 1330 N N . ILE A 1 178 ? -7.118 -3.415 5.320 1.00 41.72 178 ILE A N 1
ATOM 1331 C CA . ILE A 1 178 ? -8.539 -3.534 4.929 1.00 41.72 178 ILE A CA 1
ATOM 1332 C C . ILE A 1 178 ? -8.789 -4.940 4.392 1.00 41.72 178 ILE A C 1
ATOM 1334 O O . ILE A 1 178 ? -8.222 -5.330 3.374 1.00 41.72 178 ILE A O 1
ATOM 1338 N N . SER A 1 179 ? -9.673 -5.685 5.044 1.00 45.62 179 SER A N 1
ATOM 1339 C CA . SER A 1 179 ? -10.110 -6.999 4.583 1.00 45.62 179 SER A CA 1
ATOM 1340 C C . SER A 1 179 ? -11.549 -7.265 5.043 1.00 45.62 179 SER A C 1
ATOM 1342 O O . SER A 1 179 ? -11.970 -6.703 6.055 1.00 45.62 179 SER A O 1
ATOM 1344 N N . GLN A 1 180 ? -12.319 -8.099 4.318 1.00 49.94 180 GLN A N 1
ATOM 1345 C CA . GLN A 1 180 ? -13.644 -8.570 4.792 1.00 49.94 180 GLN A CA 1
ATOM 1346 C C . GLN A 1 180 ? -13.511 -9.234 6.159 1.00 49.94 180 GLN A C 1
ATOM 1348 O O . GLN A 1 180 ? -14.353 -9.081 7.040 1.00 49.94 180 GLN A O 1
ATOM 1353 N N . GLN A 1 181 ? -12.392 -9.924 6.308 1.00 57.31 181 GLN A N 1
ATOM 1354 C CA . GLN A 1 181 ? -11.887 -10.428 7.553 1.00 57.31 181 GLN A CA 1
ATOM 1355 C C . GLN A 1 181 ? -10.395 -10.116 7.583 1.00 57.31 181 GLN A C 1
ATOM 1357 O O . GLN A 1 181 ? -9.650 -10.597 6.726 1.00 57.31 181 GLN A O 1
ATOM 1362 N N . PHE A 1 182 ? -9.937 -9.276 8.505 1.00 74.62 182 PHE A N 1
ATOM 1363 C CA . PHE A 1 182 ? -8.507 -9.190 8.782 1.00 74.62 182 PHE A CA 1
ATOM 1364 C C . PHE A 1 182 ? -8.185 -10.269 9.806 1.00 74.62 182 PHE A C 1
ATOM 1366 O O . PHE A 1 182 ? -8.579 -10.180 10.966 1.00 74.62 182 PHE A O 1
ATOM 1373 N N . TRP A 1 183 ? -7.558 -11.325 9.308 1.00 64.06 183 TRP A N 1
ATOM 1374 C CA . TRP A 1 183 ? -7.171 -12.482 10.090 1.00 64.06 183 TRP A CA 1
ATOM 1375 C C . TRP A 1 183 ? -5.793 -12.211 10.683 1.00 64.06 183 TRP A C 1
ATOM 1377 O O . TRP A 1 183 ? -4.820 -12.023 9.947 1.00 64.06 183 TRP A O 1
ATOM 1387 N N . THR A 1 184 ? -5.711 -12.198 12.008 1.00 75.31 184 THR A N 1
ATOM 1388 C CA . THR A 1 184 ? -4.451 -12.343 12.729 1.00 75.31 184 THR A CA 1
ATOM 1389 C C . THR A 1 184 ? -4.441 -13.731 13.339 1.00 75.31 184 THR A C 1
ATOM 1391 O O . THR A 1 184 ? -5.051 -14.000 14.370 1.00 75.31 184 THR A O 1
ATOM 1394 N N . ASN A 1 185 ? -3.769 -14.642 12.652 1.00 68.06 185 ASN A N 1
ATOM 1395 C CA . ASN A 1 185 ? -3.787 -16.054 13.004 1.00 68.06 185 ASN A CA 1
ATOM 1396 C C . ASN A 1 185 ? -2.450 -16.429 13.625 1.00 68.06 185 ASN A C 1
ATOM 1398 O O . ASN A 1 185 ? -1.407 -16.018 13.111 1.00 68.06 185 ASN A O 1
ATOM 1402 N N . GLN A 1 186 ? -2.474 -17.241 14.683 1.00 64.69 186 GLN A N 1
ATOM 1403 C CA . GLN A 1 186 ? -1.269 -17.837 15.259 1.00 64.69 186 GLN A CA 1
ATOM 1404 C C . GLN A 1 186 ? -0.604 -18.790 14.257 1.00 64.69 186 GLN A C 1
ATOM 1406 O O . GLN A 1 186 ? 0.615 -18.743 14.098 1.00 64.69 186 GLN A O 1
ATOM 1411 N N . ASN A 1 187 ? -1.401 -19.604 13.548 1.00 54.12 187 ASN A N 1
ATOM 1412 C CA . ASN A 1 187 ? -0.913 -20.600 12.592 1.00 54.12 187 ASN A CA 1
ATOM 1413 C C . ASN A 1 187 ? -1.431 -20.337 11.156 1.00 54.12 187 ASN A C 1
ATOM 1415 O O . ASN A 1 187 ? -2.607 -20.002 10.978 1.00 54.12 187 ASN A O 1
ATOM 1419 N N . PRO A 1 188 ? -0.590 -20.494 10.109 1.00 55.53 188 PRO A N 1
ATOM 1420 C CA . PRO A 1 188 ? -0.961 -20.231 8.710 1.00 55.53 188 PRO A CA 1
ATOM 1421 C C . PRO A 1 188 ? -1.900 -21.287 8.099 1.00 55.53 188 PRO A C 1
ATOM 1423 O O . PRO A 1 188 ? -2.486 -21.043 7.048 1.00 55.53 188 PRO A O 1
ATOM 1426 N N . ASP A 1 189 ? -2.026 -22.448 8.740 1.00 57.97 189 ASP A N 1
ATOM 1427 C CA . ASP A 1 189 ? -2.956 -23.538 8.422 1.00 57.97 189 ASP A CA 1
ATOM 1428 C C . ASP A 1 189 ? -4.265 -23.469 9.232 1.00 57.97 189 ASP A C 1
ATOM 1430 O O . ASP A 1 189 ? -5.094 -24.372 9.131 1.00 57.97 189 ASP A O 1
ATOM 1434 N N . TYR A 1 190 ? -4.470 -22.374 9.977 1.00 62.75 190 TYR A N 1
ATOM 1435 C CA . TYR A 1 190 ? -5.687 -22.043 10.722 1.00 62.75 190 TYR A CA 1
ATOM 1436 C C . TYR A 1 190 ? -5.976 -22.899 11.973 1.00 62.75 190 TYR A C 1
ATOM 1438 O O . TYR A 1 190 ? -7.053 -22.757 12.540 1.00 62.75 190 TYR A O 1
ATOM 1446 N N . SER A 1 191 ? -5.052 -23.747 12.447 1.00 62.12 191 SER A N 1
ATOM 1447 C CA . SER A 1 191 ? -5.294 -24.672 13.574 1.00 62.12 191 SER A CA 1
ATOM 1448 C C . SER A 1 191 ? -4.835 -24.144 14.952 1.00 62.12 191 SER A C 1
ATOM 1450 O O . SER A 1 191 ? -4.106 -24.834 15.667 1.00 62.12 191 SER A O 1
ATOM 1452 N N . GLY A 1 192 ? -5.126 -22.889 15.304 1.00 66.38 192 GLY A N 1
ATOM 1453 C CA . GLY A 1 192 ? -4.671 -22.280 16.566 1.00 66.38 192 GLY A CA 1
ATOM 1454 C C . GLY A 1 192 ? -5.382 -20.970 16.909 1.00 66.38 192 GLY A C 1
ATOM 1455 O O . GLY A 1 192 ? -6.350 -20.593 16.252 1.00 66.38 192 GLY A O 1
ATOM 1456 N N . GLU A 1 193 ? -4.889 -20.246 17.917 1.00 71.75 193 GLU A N 1
ATOM 1457 C CA . GLU A 1 193 ? -5.506 -18.997 18.377 1.00 71.75 193 GLU A CA 1
ATOM 1458 C C . GLU A 1 193 ? -5.436 -17.896 17.308 1.00 71.75 193 GLU A C 1
ATOM 1460 O O . GLU A 1 193 ? -4.582 -17.883 16.419 1.00 71.75 193 GLU A O 1
ATOM 1465 N N . GLY A 1 194 ? -6.332 -16.922 17.383 1.00 76.69 194 GLY A N 1
ATOM 1466 C CA . GLY A 1 194 ? -6.322 -15.803 16.450 1.00 76.69 194 GLY A CA 1
ATOM 1467 C C . GLY A 1 194 ? -7.540 -14.919 16.585 1.00 76.69 194 GLY A C 1
ATOM 1468 O O . GLY A 1 194 ? -8.537 -15.324 17.187 1.00 76.69 194 GLY A O 1
ATOM 1469 N N . TRP A 1 195 ? -7.442 -13.726 16.009 1.00 78.00 195 TRP A N 1
ATOM 1470 C CA . TRP A 1 195 ? -8.544 -12.786 15.927 1.00 78.00 195 TRP A CA 1
ATOM 1471 C C . TRP A 1 195 ? -8.942 -12.564 14.485 1.00 78.00 195 TRP A C 1
ATOM 1473 O O . TRP A 1 195 ? -8.119 -12.324 13.601 1.00 78.00 195 TRP A O 1
ATOM 1483 N N . VAL A 1 196 ? -10.245 -12.576 14.276 1.00 74.25 196 VAL A N 1
ATOM 1484 C CA . VAL A 1 196 ? -10.844 -12.173 13.023 1.00 74.25 196 VAL A CA 1
ATOM 1485 C C . VAL A 1 196 ? -11.548 -10.853 13.265 1.00 74.25 196 VAL A C 1
ATOM 1487 O O . VAL A 1 196 ? -12.513 -10.777 14.024 1.00 74.25 196 VAL A O 1
ATOM 1490 N N . LEU A 1 197 ? -11.056 -9.802 12.613 1.00 79.44 197 LEU A N 1
ATOM 1491 C CA . LEU A 1 197 ? -11.781 -8.544 12.508 1.00 79.44 197 LEU A CA 1
ATOM 1492 C C . LEU A 1 197 ? -12.674 -8.649 11.274 1.00 79.44 197 LEU A C 1
ATOM 1494 O O . LEU A 1 197 ? -12.222 -8.419 10.150 1.00 79.44 197 LEU A O 1
ATOM 1498 N N . GLU A 1 198 ? -13.925 -9.051 11.480 1.00 72.25 198 GLU A N 1
ATOM 1499 C CA . GLU A 1 198 ? -14.912 -9.231 10.420 1.00 72.25 198 GLU A CA 1
ATOM 1500 C C . GLU A 1 198 ? -15.754 -7.970 10.231 1.00 72.25 198 GLU A C 1
ATOM 1502 O O . GLU A 1 198 ? -16.455 -7.505 11.132 1.00 72.25 198 GLU A O 1
ATOM 1507 N N . ASN A 1 199 ? -15.729 -7.440 9.010 1.00 59.75 199 ASN A N 1
ATOM 1508 C CA . ASN A 1 199 ? -16.410 -6.201 8.642 1.00 59.75 199 ASN A CA 1
ATOM 1509 C C . ASN A 1 199 ? -17.779 -6.437 7.951 1.00 59.75 199 ASN A C 1
ATOM 1511 O O . ASN A 1 199 ? -18.361 -5.493 7.422 1.00 59.75 199 ASN A O 1
ATOM 1515 N N . ALA A 1 200 ? -18.320 -7.664 8.067 1.00 58.66 200 ALA A N 1
ATOM 1516 C CA . ALA A 1 200 ? -19.584 -8.219 7.537 1.00 58.66 200 ALA A CA 1
ATOM 1517 C C . ALA A 1 200 ? -19.531 -8.874 6.135 1.00 58.66 200 ALA A C 1
ATOM 1519 O O . ALA A 1 200 ? -18.872 -8.390 5.216 1.00 58.66 200 ALA A O 1
ATOM 1520 N N . TRP A 1 201 ? -20.293 -9.969 5.976 1.00 46.91 201 TRP A N 1
ATOM 1521 C CA . TRP A 1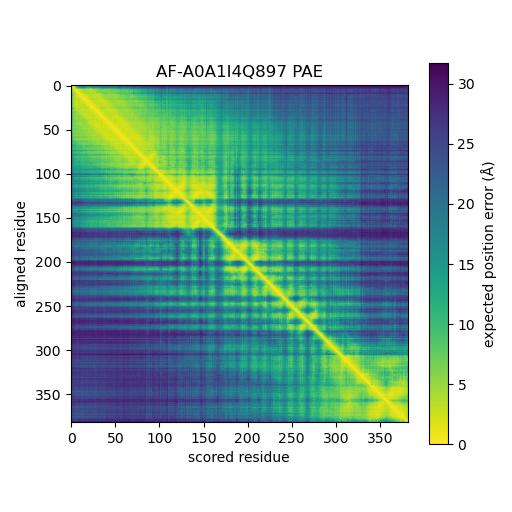 201 ? -20.474 -10.758 4.744 1.00 46.91 201 TRP A CA 1
ATOM 1522 C C . TRP A 1 201 ? -21.936 -10.695 4.258 1.00 46.91 201 TRP A C 1
ATOM 1524 O O . TRP A 1 201 ? -22.868 -10.595 5.060 1.00 46.91 201 TRP A O 1
ATOM 1534 N N . SER A 1 202 ? -22.172 -10.789 2.943 1.00 45.97 202 SER A N 1
ATOM 1535 C CA . SER A 1 202 ? -23.515 -10.772 2.342 1.00 45.97 202 SER A CA 1
ATOM 1536 C C . SER A 1 202 ? -24.355 -11.985 2.776 1.00 45.97 202 SER A C 1
ATOM 1538 O O . SER A 1 202 ? -24.166 -13.087 2.259 1.00 45.97 202 SER A O 1
ATOM 1540 N N . GLY A 1 203 ? -25.284 -11.781 3.716 1.00 53.16 203 GLY A N 1
ATOM 1541 C CA . GLY A 1 203 ? -26.250 -12.803 4.144 1.00 53.16 203 GLY A CA 1
ATOM 1542 C C . GLY A 1 203 ? -26.498 -12.912 5.656 1.00 53.16 203 GLY A C 1
ATOM 1543 O O . GLY A 1 203 ? -26.583 -14.028 6.152 1.00 53.16 203 GLY A O 1
ATOM 1544 N N . ASN A 1 204 ? -26.653 -11.790 6.376 1.00 52.28 204 ASN A N 1
ATOM 1545 C CA . ASN A 1 204 ? -26.997 -11.718 7.815 1.00 52.28 204 ASN A CA 1
ATOM 1546 C C . ASN A 1 204 ? -25.904 -12.120 8.835 1.00 52.28 204 ASN A C 1
ATOM 1548 O O . ASN A 1 204 ? -26.219 -12.727 9.856 1.00 52.28 204 ASN A O 1
ATOM 1552 N N . ARG A 1 205 ? -24.632 -11.744 8.636 1.00 56.91 205 ARG A N 1
ATOM 1553 C CA . ARG A 1 205 ? -23.632 -11.766 9.729 1.00 56.91 205 ARG A CA 1
ATOM 1554 C C . ARG A 1 205 ? -23.341 -10.356 10.245 1.00 56.91 205 ARG A C 1
ATOM 1556 O O . ARG A 1 205 ? -23.222 -9.422 9.455 1.00 56.91 205 ARG A O 1
ATOM 1563 N N . ASN A 1 206 ? -23.229 -10.210 11.565 1.00 64.81 206 ASN A N 1
ATOM 1564 C CA . ASN A 1 206 ? -22.870 -8.949 12.217 1.00 64.81 206 ASN A CA 1
ATOM 1565 C C . ASN A 1 206 ? -21.364 -8.684 12.080 1.00 64.81 206 ASN A C 1
ATOM 1567 O O . ASN A 1 206 ? -20.571 -9.623 12.060 1.00 64.81 206 ASN A O 1
ATOM 1571 N N . ARG A 1 207 ? -20.968 -7.404 12.033 1.00 71.38 207 ARG A N 1
ATOM 1572 C CA . ARG A 1 207 ? -19.562 -7.012 12.222 1.00 71.38 207 ARG A CA 1
ATOM 1573 C C . ARG A 1 207 ? -19.106 -7.504 13.586 1.00 71.38 207 ARG A C 1
ATOM 1575 O O . ARG A 1 207 ? -19.795 -7.255 14.575 1.00 71.38 207 ARG A O 1
ATOM 1582 N N . ALA A 1 208 ? -17.982 -8.200 13.622 1.00 72.62 208 ALA A N 1
ATOM 1583 C CA . ALA A 1 208 ? -17.549 -8.902 14.813 1.00 72.62 208 ALA A CA 1
ATOM 1584 C C . ALA A 1 208 ? -16.029 -8.896 14.926 1.00 72.62 208 ALA A C 1
ATOM 1586 O O . ALA A 1 208 ? -15.309 -8.903 13.930 1.00 72.62 208 ALA A O 1
ATOM 1587 N N . ILE A 1 209 ? -15.563 -8.902 16.167 1.00 80.06 209 ILE A N 1
ATOM 1588 C CA . ILE A 1 209 ? -14.191 -9.234 16.521 1.00 80.06 209 ILE A CA 1
ATOM 1589 C C . ILE A 1 209 ? -14.309 -10.530 17.310 1.00 80.06 209 ILE A C 1
ATOM 1591 O O . ILE A 1 209 ? -14.932 -10.535 18.371 1.00 80.06 209 ILE A O 1
ATOM 1595 N N . TYR A 1 210 ? -13.819 -11.634 16.753 1.00 75.25 210 TYR A N 1
ATOM 1596 C CA . TYR A 1 210 ? -14.007 -12.954 17.353 1.00 75.25 210 TYR A CA 1
ATOM 1597 C C . TYR A 1 210 ? -12.789 -13.856 17.183 1.00 75.25 210 TYR A C 1
ATOM 1599 O O . TYR A 1 210 ? -11.905 -13.590 16.366 1.00 75.25 210 TYR A O 1
ATOM 1607 N N . GLY A 1 211 ? -12.765 -14.912 17.993 1.00 76.88 211 GLY A N 1
ATOM 1608 C CA . GLY A 1 211 ? -11.738 -15.937 17.982 1.00 76.88 211 GLY A CA 1
ATOM 1609 C C . GLY A 1 211 ? -11.818 -16.873 16.782 1.00 76.88 211 GLY A C 1
ATOM 1610 O O . GLY A 1 211 ? -12.904 -17.290 16.399 1.00 76.88 211 GLY A O 1
ATOM 1611 N N . MET A 1 212 ? -10.678 -17.209 16.184 1.00 68.88 212 MET A N 1
ATOM 1612 C CA . MET A 1 212 ? -10.628 -18.002 14.951 1.00 68.88 212 MET A CA 1
ATOM 1613 C C . MET A 1 212 ? -11.034 -19.487 15.115 1.00 68.88 212 MET A C 1
ATOM 1615 O O . MET A 1 212 ? -11.459 -20.090 14.131 1.00 68.88 212 MET A O 1
ATOM 1619 N N . ASP A 1 213 ? -10.950 -20.073 16.316 1.00 66.88 213 ASP A N 1
ATOM 1620 C CA . ASP A 1 213 ? -11.158 -21.513 16.550 1.00 66.88 213 ASP A CA 1
ATOM 1621 C C . ASP A 1 213 ? -12.256 -21.785 17.601 1.00 66.88 213 ASP A C 1
ATOM 1623 O O . ASP A 1 213 ? -12.513 -20.963 18.481 1.00 66.88 213 ASP A O 1
ATOM 1627 N N . GLY A 1 214 ? -12.937 -22.929 17.486 1.00 59.28 214 GLY A N 1
ATOM 1628 C CA . GLY A 1 214 ? -14.054 -23.340 18.345 1.00 59.28 214 GLY A CA 1
ATOM 1629 C C . GLY A 1 214 ? -13.639 -23.956 19.685 1.00 59.28 214 GLY A C 1
ATOM 1630 O O . GLY A 1 214 ? -14.508 -24.343 20.470 1.00 59.28 214 GLY A O 1
ATOM 1631 N N . GLU A 1 215 ? -12.338 -24.084 19.946 1.00 60.06 215 GLU A N 1
ATOM 1632 C CA . GLU A 1 215 ? -11.806 -24.478 21.252 1.00 60.06 215 GLU A CA 1
ATOM 1633 C C . GLU A 1 215 ? -11.830 -23.297 22.249 1.00 60.06 215 GLU A C 1
ATOM 1635 O O . GLU A 1 215 ? -11.907 -22.126 21.877 1.00 60.06 215 GLU A O 1
ATOM 1640 N N . ASN A 1 216 ? -11.810 -23.589 23.555 1.00 61.91 216 ASN A N 1
ATOM 1641 C CA . ASN A 1 216 ? -11.970 -22.577 24.607 1.00 61.91 216 ASN A CA 1
ATOM 1642 C C . ASN A 1 216 ? -10.684 -21.759 24.822 1.00 61.91 216 ASN A C 1
ATOM 1644 O O . ASN A 1 216 ? -9.910 -22.050 25.737 1.00 61.91 216 ASN A O 1
ATOM 1648 N N . PHE A 1 217 ? -10.487 -20.714 24.021 1.00 62.38 217 PHE A N 1
ATOM 1649 C CA . PHE A 1 217 ? -9.381 -19.768 24.182 1.00 62.38 217 PHE A CA 1
ATOM 1650 C C . PHE A 1 217 ? -9.794 -18.500 24.942 1.00 62.38 217 PHE A C 1
ATOM 1652 O O . PHE A 1 217 ? -10.911 -17.995 24.807 1.00 62.38 217 PHE A O 1
ATOM 1659 N N . GLY A 1 218 ? -8.883 -17.987 25.774 1.00 61.91 218 GLY A N 1
ATOM 1660 C CA . GLY A 1 218 ? -9.063 -16.738 26.512 1.00 61.91 218 GLY A CA 1
ATOM 1661 C C . GLY A 1 218 ? -8.626 -15.537 25.676 1.00 61.91 218 GLY A C 1
ATOM 1662 O O . GLY A 1 218 ? -7.482 -15.471 25.240 1.00 61.91 218 GLY A O 1
ATOM 1663 N N . TYR A 1 219 ? -9.525 -14.576 25.478 1.00 67.19 219 TYR A N 1
ATOM 1664 C CA . TYR A 1 219 ? -9.311 -13.408 24.630 1.00 67.19 219 TYR A CA 1
ATOM 1665 C C . TYR A 1 219 ? -9.339 -12.111 25.456 1.00 67.19 219 TYR A C 1
ATOM 1667 O O . TYR A 1 219 ? -10.408 -11.585 25.768 1.00 67.19 219 TYR A O 1
ATOM 1675 N N . ASP A 1 220 ? -8.161 -11.586 25.804 1.00 67.25 220 ASP A N 1
ATOM 1676 C CA . ASP A 1 220 ? -8.009 -10.375 26.625 1.00 67.25 220 ASP A CA 1
ATOM 1677 C C . ASP A 1 220 ? -7.922 -9.104 25.738 1.00 67.25 220 ASP A C 1
ATOM 1679 O O . ASP A 1 220 ? -7.018 -8.973 24.914 1.00 67.25 220 ASP A O 1
ATOM 1683 N N . LEU A 1 221 ? -8.833 -8.128 25.912 1.00 70.06 221 LEU A N 1
ATOM 1684 C CA . LEU A 1 221 ? -8.856 -6.844 25.167 1.00 70.06 221 LEU A CA 1
ATOM 1685 C C . LEU A 1 221 ? -7.944 -5.746 25.762 1.00 70.06 221 LEU A C 1
ATOM 1687 O O . LEU A 1 221 ? -8.160 -4.558 25.539 1.00 70.06 221 LEU A O 1
ATOM 1691 N N . GLY A 1 222 ? -6.915 -6.117 26.519 1.00 62.41 222 GLY A N 1
ATOM 1692 C CA . GLY A 1 222 ? -5.968 -5.192 27.144 1.00 62.41 222 GLY A CA 1
ATOM 1693 C C . GLY A 1 222 ? -5.004 -5.919 28.080 1.00 62.41 222 GLY A C 1
ATOM 1694 O O . GLY A 1 222 ? -5.180 -7.101 28.361 1.00 62.41 222 GLY A O 1
ATOM 1695 N N . PHE A 1 223 ? -3.985 -5.217 28.576 1.00 54.69 223 PHE A N 1
ATOM 1696 C CA . PHE A 1 223 ? -2.970 -5.784 29.474 1.00 54.69 223 PHE A CA 1
ATOM 1697 C C . PHE A 1 223 ? -2.954 -5.043 30.813 1.00 54.69 223 PHE A C 1
ATOM 1699 O O . PHE A 1 223 ? -2.918 -3.810 30.833 1.00 54.69 223 PHE A O 1
ATOM 1706 N N . ALA A 1 224 ? -2.949 -5.787 31.922 1.00 54.62 224 ALA A N 1
ATOM 1707 C CA . ALA A 1 224 ? -2.848 -5.218 33.264 1.00 54.62 224 ALA A CA 1
ATOM 1708 C C . ALA A 1 224 ? -1.484 -4.523 33.433 1.00 54.62 224 ALA A C 1
ATOM 1710 O O . ALA A 1 224 ? -0.448 -5.179 33.350 1.00 54.62 224 ALA A O 1
ATOM 1711 N N . GLY A 1 225 ? -1.472 -3.202 33.652 1.00 54.84 225 GLY A N 1
ATOM 1712 C CA . GLY A 1 225 ? -0.229 -2.441 33.868 1.00 54.84 225 GLY A CA 1
ATOM 1713 C C . GLY A 1 225 ? 0.127 -1.352 32.845 1.00 54.84 225 GLY A C 1
ATOM 1714 O O . GLY A 1 225 ? 1.264 -0.885 32.856 1.00 54.84 225 GLY A O 1
ATOM 1715 N N . GLY A 1 226 ? -0.808 -0.906 31.994 1.00 52.41 226 GLY A N 1
ATOM 1716 C CA . GLY A 1 226 ? -0.633 0.351 31.235 1.00 52.41 226 GLY A CA 1
ATOM 1717 C C . GLY A 1 226 ? -1.387 0.463 29.907 1.00 52.41 226 GLY A C 1
ATOM 1718 O O . GLY A 1 226 ? -1.537 1.565 29.389 1.00 52.41 226 GLY A O 1
ATOM 1719 N N . GLY A 1 227 ? -1.891 -0.654 29.378 1.00 58.38 227 GLY A N 1
ATOM 1720 C CA . GLY A 1 227 ? -2.708 -0.718 28.159 1.00 58.38 227 GLY A CA 1
ATOM 1721 C C . GLY A 1 227 ? -4.104 -1.258 28.447 1.00 58.38 227 GLY A C 1
ATOM 1722 O O . GLY A 1 227 ? -4.634 -2.063 27.683 1.00 58.38 227 GLY A O 1
ATOM 1723 N N . GLU A 1 228 ? -4.652 -0.910 29.609 1.00 64.81 228 GLU A N 1
ATOM 1724 C CA . GLU A 1 228 ? -5.947 -1.409 30.046 1.00 64.81 228 GLU A CA 1
ATOM 1725 C C . GLU A 1 228 ? -7.054 -0.768 29.218 1.00 64.81 228 GLU A C 1
ATOM 1727 O O . GLU A 1 228 ? -7.122 0.456 29.058 1.00 64.81 228 GLU A O 1
ATOM 1732 N N . PHE A 1 229 ? -7.962 -1.605 28.730 1.00 67.19 229 PHE A N 1
ATOM 1733 C CA . PHE A 1 229 ? -9.210 -1.141 28.154 1.00 67.19 229 PHE A CA 1
ATOM 1734 C C . PHE A 1 229 ? -10.104 -0.624 29.284 1.00 67.19 229 PHE A C 1
ATOM 1736 O O . PHE A 1 229 ? -10.921 -1.340 29.854 1.00 67.19 229 PHE A O 1
ATOM 1743 N N . SER A 1 230 ? -9.865 0.627 29.666 1.00 65.19 230 SER A N 1
ATOM 1744 C CA . SER A 1 230 ? -10.451 1.249 30.856 1.00 65.19 230 SER A CA 1
ATOM 1745 C C . SER A 1 230 ? -11.933 1.580 30.703 1.00 65.19 230 SER A C 1
ATOM 1747 O O . SER A 1 230 ? -12.634 1.714 31.702 1.00 65.19 230 SER A O 1
ATOM 1749 N N . ASN A 1 231 ? -12.418 1.717 29.467 1.00 65.44 231 ASN A N 1
ATOM 1750 C CA . ASN A 1 231 ? -13.797 2.083 29.181 1.00 65.44 231 ASN A CA 1
ATOM 1751 C C . ASN A 1 231 ? -14.324 1.289 27.986 1.00 65.44 231 ASN A C 1
ATOM 1753 O O . ASN A 1 231 ? -13.804 1.413 26.880 1.00 65.44 231 ASN A O 1
ATOM 1757 N N . GLY A 1 232 ? -15.399 0.533 28.202 1.00 70.69 232 GLY A N 1
ATOM 1758 C CA . GLY A 1 232 ? -16.207 -0.063 27.144 1.00 70.69 232 GLY A CA 1
ATOM 1759 C C . GLY A 1 232 ? -17.623 0.486 27.196 1.00 70.69 232 GLY A C 1
ATOM 1760 O O . GLY A 1 232 ? -18.333 0.272 28.174 1.00 70.69 232 GLY A O 1
ATOM 1761 N N . TYR A 1 233 ? -18.044 1.187 26.147 1.00 70.19 233 TYR A N 1
ATOM 1762 C CA . TYR A 1 233 ? -19.436 1.602 25.988 1.00 70.19 233 TYR A CA 1
ATOM 1763 C C . TYR A 1 233 ? -20.189 0.489 25.267 1.00 70.19 233 TYR A C 1
ATOM 1765 O O . TYR A 1 233 ? -20.188 0.421 24.039 1.00 70.19 233 TYR A O 1
ATOM 1773 N N . ILE A 1 234 ? -20.777 -0.417 26.043 1.00 75.75 234 ILE A N 1
ATOM 1774 C CA . ILE A 1 234 ? -21.503 -1.572 25.522 1.00 75.75 234 ILE A CA 1
ATOM 1775 C C . ILE A 1 234 ? -22.995 -1.325 25.731 1.00 75.75 234 ILE A C 1
ATOM 1777 O O . ILE A 1 234 ? -23.470 -1.293 26.861 1.00 75.75 234 ILE A O 1
ATOM 1781 N N . GLU A 1 235 ? -23.726 -1.123 24.637 1.00 67.06 235 GLU A N 1
ATOM 1782 C CA . GLU A 1 235 ? -25.180 -0.912 24.670 1.00 67.06 235 GLU A CA 1
ATOM 1783 C C . GLU A 1 235 ? -25.927 -2.190 25.069 1.00 67.06 235 GLU A C 1
ATOM 1785 O O . GLU A 1 235 ? -26.923 -2.135 25.788 1.00 67.06 235 GLU A O 1
ATOM 1790 N N . ASN A 1 236 ? -25.426 -3.348 24.629 1.00 67.62 236 ASN A N 1
ATOM 1791 C CA . ASN A 1 236 ? -26.000 -4.643 24.960 1.00 67.62 236 ASN A CA 1
ATOM 1792 C C . ASN A 1 236 ? -24.909 -5.713 25.093 1.00 67.62 236 ASN A C 1
ATOM 1794 O O . ASN A 1 236 ? -24.075 -5.871 24.200 1.00 67.62 236 ASN A O 1
ATOM 1798 N N . VAL A 1 237 ? -24.941 -6.456 26.199 1.00 74.94 237 VAL A N 1
ATOM 1799 C CA . VAL A 1 237 ? -24.116 -7.646 26.421 1.00 74.94 237 VAL A C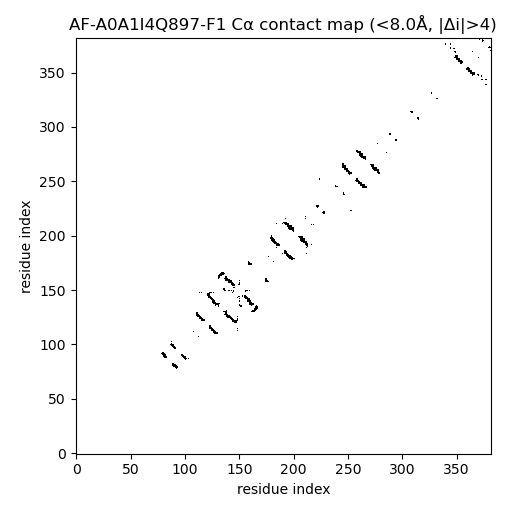A 1
ATOM 1800 C C . VAL A 1 237 ? -25.023 -8.857 26.237 1.00 74.94 237 VAL A C 1
ATOM 1802 O O . VAL A 1 237 ? -25.855 -9.142 27.093 1.00 74.94 237 VAL A O 1
ATOM 1805 N N . ASN A 1 238 ? -24.866 -9.555 25.112 1.00 68.69 238 ASN A N 1
ATOM 1806 C CA . ASN A 1 238 ? -25.583 -10.793 24.830 1.00 68.69 238 ASN A CA 1
ATOM 1807 C C . ASN A 1 238 ? -24.594 -11.962 24.821 1.00 68.69 238 ASN A C 1
ATOM 1809 O O . ASN A 1 238 ? -23.624 -11.954 24.062 1.00 68.69 238 ASN A O 1
ATOM 1813 N N . THR A 1 239 ? -24.841 -12.954 25.664 1.00 68.69 239 THR A N 1
ATOM 1814 C CA . THR A 1 239 ? -24.082 -14.202 25.745 1.00 68.69 239 THR A CA 1
ATOM 1815 C C . THR A 1 239 ? -24.926 -15.302 25.104 1.00 68.69 239 THR A C 1
ATOM 1817 O O . THR A 1 239 ? -26.115 -15.400 25.387 1.00 68.69 239 THR A O 1
ATOM 1820 N N . ASN A 1 240 ? -24.342 -16.088 24.199 1.00 59.69 240 ASN A N 1
ATOM 1821 C CA . ASN A 1 240 ? -25.044 -17.179 23.526 1.00 59.69 240 ASN A CA 1
ATOM 1822 C C . ASN A 1 240 ? -24.277 -18.478 23.775 1.00 59.69 240 ASN A C 1
ATOM 1824 O O . ASN A 1 240 ? -23.238 -18.711 23.149 1.00 59.69 240 ASN A O 1
ATOM 1828 N N . ARG A 1 241 ? -24.736 -19.295 24.728 1.00 61.88 241 ARG A N 1
ATOM 1829 C CA . ARG A 1 241 ? -24.026 -20.514 25.128 1.00 61.88 241 ARG A CA 1
ATOM 1830 C C . ARG A 1 241 ? -24.454 -21.742 24.332 1.00 61.88 241 ARG A C 1
ATOM 1832 O O . ARG A 1 241 ? -25.627 -22.078 24.223 1.00 61.88 241 ARG A O 1
ATOM 1839 N N . VAL A 1 242 ? -23.454 -22.507 23.899 1.00 50.44 242 VAL A N 1
ATOM 1840 C CA . VAL A 1 242 ? -23.601 -23.908 23.494 1.00 50.44 242 VAL A CA 1
ATOM 1841 C C . VAL A 1 242 ? -23.049 -24.760 24.649 1.00 50.44 242 VAL A C 1
ATOM 1843 O O . VAL A 1 242 ? -21.840 -24.839 24.832 1.00 50.44 242 VAL A O 1
ATOM 1846 N N . ASN A 1 243 ? -23.937 -25.358 25.461 1.00 51.53 243 ASN A N 1
ATOM 1847 C CA . ASN A 1 243 ? -23.680 -26.250 26.620 1.00 51.53 243 ASN A CA 1
ATOM 1848 C C . ASN A 1 243 ? -23.403 -25.606 28.005 1.00 51.53 243 ASN A C 1
ATOM 1850 O O . ASN A 1 243 ? -22.287 -25.701 28.522 1.00 51.53 243 ASN A O 1
ATOM 1854 N N . GLY A 1 244 ? -24.436 -25.016 28.643 1.00 59.75 244 GLY A N 1
ATOM 1855 C CA . GLY A 1 244 ? -24.574 -24.672 30.088 1.00 59.75 244 GLY A CA 1
ATOM 1856 C C . GLY A 1 244 ? -25.050 -23.223 30.383 1.00 59.75 244 GLY A C 1
ATOM 1857 O O . GLY A 1 244 ? -25.772 -22.671 29.569 1.00 59.75 244 GLY A O 1
ATOM 1858 N N . PHE A 1 245 ? -24.677 -22.608 31.522 1.00 57.50 245 PHE A N 1
ATOM 1859 C CA . PHE A 1 245 ? -25.061 -21.243 31.970 1.00 57.50 245 PHE A CA 1
ATOM 1860 C C . PHE A 1 245 ? -24.358 -20.040 31.295 1.00 57.50 245 PHE A C 1
ATOM 1862 O O . PHE A 1 245 ? -23.132 -20.000 31.194 1.00 57.50 245 PHE A O 1
ATOM 1869 N N . ASP A 1 246 ? -25.119 -19.022 30.916 1.00 65.00 246 ASP A N 1
ATOM 1870 C CA . ASP A 1 246 ? -24.606 -17.722 30.476 1.00 65.00 246 ASP A CA 1
ATOM 1871 C C . ASP A 1 246 ? -24.194 -16.854 31.680 1.00 65.00 246 ASP A C 1
ATOM 1873 O O . ASP A 1 246 ? -24.994 -16.611 32.587 1.00 65.00 246 ASP A O 1
ATOM 1877 N N . GLU A 1 247 ? -22.942 -16.395 31.714 1.00 69.56 247 GLU A N 1
ATOM 1878 C CA . GLU A 1 247 ? -22.383 -15.650 32.849 1.00 69.56 247 GLU A CA 1
ATOM 1879 C C . GLU A 1 247 ? -21.676 -14.372 32.385 1.00 69.56 247 GLU A C 1
ATOM 1881 O O . GLU A 1 247 ? -20.845 -14.394 31.478 1.00 69.56 247 GLU A O 1
ATOM 1886 N N . ILE A 1 248 ? -21.965 -13.258 33.061 1.00 76.56 248 ILE A N 1
ATOM 1887 C CA . ILE A 1 248 ? -21.177 -12.026 32.988 1.00 76.56 248 ILE A CA 1
ATOM 1888 C C . ILE A 1 248 ? -20.390 -11.917 34.292 1.00 76.56 248 ILE A C 1
ATOM 1890 O O . ILE A 1 248 ? -20.967 -11.811 35.378 1.00 76.56 248 ILE A O 1
ATOM 1894 N N . LEU A 1 249 ? -19.063 -11.952 34.191 1.00 69.56 249 LEU A N 1
ATOM 1895 C CA . LEU A 1 249 ? -18.174 -11.948 35.346 1.00 69.56 249 LEU A CA 1
ATOM 1896 C C . LEU A 1 249 ? -17.541 -10.569 35.532 1.00 69.56 249 LEU A C 1
ATOM 1898 O O . LEU A 1 249 ? -16.784 -10.095 34.689 1.00 69.56 249 LEU A O 1
ATOM 1902 N N . PHE A 1 250 ? -17.795 -9.957 36.682 1.00 74.56 250 PHE A N 1
ATOM 1903 C CA . PHE A 1 250 ? -17.157 -8.726 37.133 1.00 74.56 250 PHE A CA 1
ATOM 1904 C C . PHE A 1 250 ? -16.082 -9.084 38.155 1.00 74.56 250 PHE A C 1
ATOM 1906 O O . PHE A 1 250 ? -16.386 -9.340 39.320 1.00 74.56 250 PHE A O 1
ATOM 1913 N N . ARG A 1 251 ? -14.817 -9.134 37.740 1.00 68.81 251 ARG A N 1
ATOM 1914 C CA . ARG A 1 251 ? -13.695 -9.495 38.621 1.00 68.81 251 ARG A CA 1
ATOM 1915 C C . ARG A 1 251 ? -12.762 -8.315 38.821 1.00 68.81 251 ARG A C 1
ATOM 1917 O O . ARG A 1 251 ? -12.556 -7.522 37.908 1.00 68.81 251 ARG A O 1
ATOM 1924 N N . ASN A 1 252 ? -12.166 -8.231 40.004 1.00 59.47 252 ASN A N 1
ATOM 1925 C CA . ASN A 1 252 ? -11.015 -7.370 40.221 1.00 59.47 252 ASN A CA 1
ATOM 1926 C C . ASN A 1 252 ? -9.739 -8.200 40.006 1.00 59.47 252 ASN A C 1
ATOM 1928 O O . ASN A 1 252 ? -9.547 -9.205 40.685 1.00 59.47 252 ASN A O 1
ATOM 1932 N N . ARG A 1 253 ? -8.888 -7.803 39.052 1.00 58.56 253 ARG A N 1
ATOM 1933 C CA . ARG A 1 253 ? -7.626 -8.504 38.739 1.00 58.56 253 ARG A CA 1
ATOM 1934 C C . ARG A 1 253 ? -6.437 -8.014 39.581 1.00 58.56 253 ARG A C 1
ATOM 1936 O O . ARG A 1 253 ? -5.346 -8.545 39.434 1.00 58.56 253 ARG A O 1
ATOM 1943 N N . TYR A 1 254 ? -6.627 -7.022 40.454 1.00 56.56 254 TYR A N 1
ATOM 1944 C CA . TYR A 1 254 ? -5.541 -6.297 41.130 1.00 56.56 254 TYR A CA 1
ATOM 1945 C C . TYR A 1 254 ? -4.610 -7.162 42.014 1.00 56.56 254 TYR A C 1
ATOM 1947 O O . TYR A 1 254 ? -3.518 -6.712 42.342 1.00 56.56 254 TYR A O 1
ATOM 1955 N N . ASP A 1 255 ? -4.983 -8.389 42.385 1.00 53.56 255 ASP A N 1
ATOM 1956 C CA . ASP A 1 255 ? -4.201 -9.233 43.305 1.00 53.56 255 ASP A CA 1
ATOM 1957 C C . ASP A 1 255 ? -4.283 -10.752 43.033 1.00 53.56 255 ASP A C 1
ATOM 1959 O O . ASP A 1 255 ? -4.045 -11.546 43.942 1.00 53.56 255 ASP A O 1
ATOM 1963 N N . ASP A 1 256 ? -4.654 -11.175 41.815 1.00 53.06 256 ASP A N 1
ATOM 1964 C CA . ASP A 1 256 ? -4.909 -12.588 41.452 1.00 53.06 256 ASP A CA 1
ATOM 1965 C C . ASP A 1 256 ? -5.939 -13.314 42.350 1.00 53.06 256 ASP A C 1
ATOM 1967 O O . ASP A 1 256 ? -6.146 -14.525 42.228 1.00 53.06 256 ASP A O 1
ATOM 1971 N N . SER A 1 257 ? -6.656 -12.597 43.225 1.00 56.94 257 SER A N 1
ATOM 1972 C CA . SER A 1 257 ? -7.539 -13.209 44.224 1.00 56.94 257 SER A CA 1
ATOM 1973 C C . SER A 1 257 ? -8.820 -13.813 43.635 1.00 56.94 257 SER A C 1
ATOM 1975 O O . SER A 1 257 ? -9.580 -14.452 44.360 1.00 56.94 257 SER A O 1
ATOM 1977 N N . ASN A 1 258 ? -9.077 -13.646 42.328 1.00 58.38 258 ASN A N 1
ATOM 1978 C CA . ASN A 1 258 ? -10.307 -14.065 41.638 1.00 58.38 258 ASN A CA 1
ATOM 1979 C C . ASN A 1 258 ? -11.602 -13.580 42.323 1.00 58.38 258 ASN A C 1
ATOM 1981 O O . ASN A 1 258 ? -12.683 -14.113 42.061 1.00 58.38 258 ASN A O 1
ATOM 1985 N N . VAL A 1 259 ? -11.513 -12.551 43.171 1.00 61.56 259 VAL A N 1
ATOM 1986 C CA . VAL A 1 259 ? -12.661 -11.996 43.882 1.00 61.56 259 VAL A CA 1
ATOM 1987 C C . VAL A 1 259 ? -13.468 -11.127 42.923 1.00 61.56 259 VAL A C 1
ATOM 1989 O O . VAL A 1 259 ? -12.956 -10.238 42.236 1.00 61.56 259 VAL A O 1
ATOM 1992 N N . GLY A 1 260 ? -14.766 -11.390 42.873 1.00 68.88 260 GLY A N 1
ATOM 1993 C CA . GLY A 1 260 ? -15.667 -10.710 41.964 1.00 68.88 260 GLY A CA 1
ATOM 1994 C C . GLY A 1 260 ? -17.110 -11.131 42.155 1.00 68.88 260 GLY A C 1
ATOM 1995 O O . GLY A 1 260 ? -17.442 -11.893 43.064 1.00 68.88 260 GLY A O 1
ATOM 1996 N N . TRP A 1 261 ? -17.949 -10.639 41.259 1.00 69.75 261 TRP A N 1
ATOM 1997 C CA . TRP A 1 261 ? -19.366 -10.945 41.187 1.00 69.75 261 TRP A CA 1
ATOM 1998 C C . TRP A 1 261 ? -19.683 -11.572 39.836 1.00 69.75 261 TRP A C 1
ATOM 2000 O O . TRP A 1 261 ? -19.213 -11.102 38.802 1.00 69.75 261 TRP A O 1
ATOM 2010 N N . THR A 1 262 ? -20.491 -12.621 39.848 1.00 69.12 262 THR A N 1
ATOM 2011 C CA . THR A 1 262 ? -21.110 -13.203 38.660 1.00 69.12 262 THR A CA 1
ATOM 2012 C C . THR A 1 262 ? -22.548 -12.738 38.606 1.00 69.12 262 THR A C 1
ATOM 2014 O O . THR A 1 262 ? -23.294 -12.902 39.573 1.00 69.12 262 THR A O 1
ATOM 2017 N N . LEU A 1 263 ? -22.938 -12.190 37.462 1.00 75.19 263 LEU A N 1
ATOM 2018 C CA . LEU A 1 263 ? -24.329 -12.159 37.054 1.00 75.19 263 LEU A CA 1
ATOM 2019 C C . LEU A 1 263 ? -24.566 -13.378 36.165 1.00 75.19 263 LEU A C 1
ATOM 2021 O O . LEU A 1 263 ? -24.069 -13.439 35.041 1.00 75.19 263 LEU A O 1
ATOM 2025 N N . LYS A 1 264 ? -25.301 -14.351 36.685 1.00 67.94 264 LYS A N 1
ATOM 2026 C CA . LYS A 1 264 ? -25.721 -15.533 35.948 1.00 67.94 264 LYS A CA 1
ATOM 2027 C C . LYS A 1 264 ? -27.094 -15.268 35.355 1.00 67.94 264 LYS A C 1
ATOM 2029 O O . LYS A 1 264 ? -28.052 -14.999 36.082 1.00 67.94 264 LYS A O 1
ATOM 2034 N N . LEU A 1 265 ? -27.178 -15.319 34.034 1.00 66.69 265 LEU A N 1
ATOM 2035 C CA . LEU A 1 265 ? -28.428 -15.104 33.322 1.00 66.69 265 LEU A CA 1
ATOM 2036 C C . LEU A 1 265 ? -29.276 -16.381 33.375 1.00 66.69 265 LEU A C 1
ATOM 2038 O O . LEU A 1 265 ? -28.754 -17.500 33.383 1.00 66.69 265 LEU A O 1
ATOM 2042 N N . ALA A 1 266 ? -30.593 -16.202 33.466 1.00 59.66 266 ALA A N 1
ATOM 2043 C CA . ALA A 1 266 ? -31.538 -17.308 33.537 1.00 59.66 266 ALA A CA 1
ATOM 2044 C C . ALA A 1 266 ? -31.437 -18.178 32.271 1.00 59.66 266 ALA A C 1
ATOM 2046 O O . ALA A 1 266 ? -31.417 -17.658 31.157 1.00 59.66 266 ALA A O 1
ATOM 2047 N N . TYR A 1 267 ? -31.393 -19.501 32.442 1.00 59.72 267 TYR A N 1
ATOM 2048 C CA . TYR A 1 267 ? -31.457 -20.454 31.328 1.00 59.72 267 TYR A CA 1
ATOM 2049 C C . TYR A 1 267 ? -32.838 -20.414 30.649 1.00 59.72 267 TYR A C 1
ATOM 2051 O O . TYR A 1 267 ? -33.823 -20.006 31.265 1.00 59.72 267 TYR A O 1
ATOM 2059 N N . GLU A 1 268 ? -32.943 -20.891 29.407 1.00 50.03 268 GLU A N 1
ATOM 2060 C CA . GLU A 1 268 ? -34.220 -21.029 28.699 1.00 50.03 268 GLU A CA 1
ATOM 2061 C C . GLU A 1 268 ? -35.189 -21.950 29.478 1.00 50.03 268 GLU A C 1
ATOM 2063 O O . GLU A 1 268 ? -35.035 -23.169 29.522 1.00 50.03 268 GLU A O 1
ATOM 2068 N N . GLY A 1 269 ? -36.179 -21.351 30.152 1.00 56.38 269 GLY A N 1
ATOM 2069 C CA . GLY A 1 269 ? -37.134 -22.040 31.035 1.00 56.38 269 GLY A CA 1
ATOM 2070 C C . GLY A 1 269 ? -36.869 -21.890 32.542 1.00 56.38 269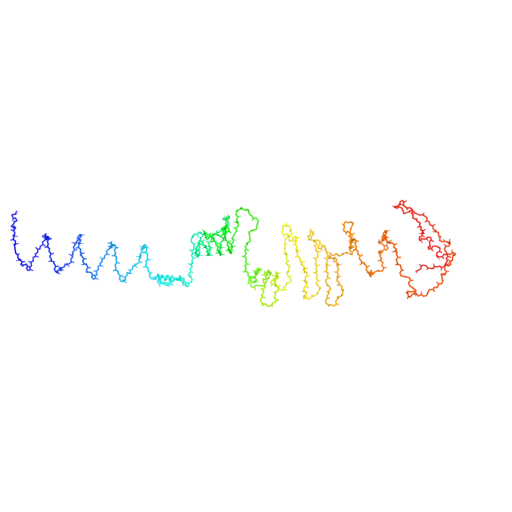 GLY A C 1
ATOM 2071 O O . GLY A 1 269 ? -37.686 -22.339 33.343 1.00 56.38 269 GLY A O 1
ATOM 2072 N N . GLY A 1 270 ? -35.772 -21.240 32.942 1.00 54.81 270 GLY A N 1
ATOM 2073 C CA . GLY A 1 270 ? -35.530 -20.790 34.316 1.00 54.81 270 GLY A CA 1
ATOM 2074 C C . GLY A 1 270 ? -36.070 -19.377 34.555 1.00 54.81 270 GLY A C 1
ATOM 2075 O O . GLY A 1 270 ? -36.122 -18.561 33.639 1.00 54.81 270 GLY A O 1
ATOM 2076 N N . SER A 1 271 ? -36.476 -19.070 35.788 1.00 54.66 271 SER A N 1
ATOM 2077 C CA . SER A 1 271 ? -37.075 -17.774 36.150 1.00 54.66 271 SER A CA 1
ATOM 2078 C C . SER A 1 271 ? -36.149 -16.841 36.933 1.00 54.66 271 SER A C 1
ATOM 2080 O O . SER A 1 271 ? -36.575 -15.745 37.293 1.00 54.66 271 SER A O 1
ATOM 2082 N N . THR A 1 272 ? -34.912 -17.250 37.235 1.00 55.28 272 THR A N 1
ATOM 2083 C CA . THR A 1 272 ? -34.037 -16.496 38.142 1.00 55.28 272 THR A CA 1
ATOM 2084 C C . THR A 1 272 ? -32.740 -16.065 37.471 1.00 55.28 272 THR A C 1
ATOM 2086 O O . THR A 1 272 ? -32.030 -16.855 36.851 1.00 55.28 272 THR A O 1
ATOM 2089 N N . VAL A 1 273 ? -32.457 -14.770 37.592 1.00 60.12 273 VAL A N 1
ATOM 2090 C CA . VAL A 1 273 ? -31.147 -14.176 37.337 1.00 60.12 273 VAL A CA 1
ATOM 2091 C C . VAL A 1 273 ? -30.425 -14.166 38.677 1.00 60.12 273 VAL A C 1
ATOM 2093 O O . VAL A 1 273 ? -30.884 -13.502 39.609 1.00 60.12 273 VAL A O 1
ATOM 2096 N N . ASP A 1 274 ? -29.321 -14.897 38.784 1.00 62.72 274 ASP A N 1
ATOM 2097 C CA . ASP A 1 274 ? -28.597 -15.015 40.047 1.00 62.72 274 ASP A CA 1
ATOM 2098 C C . ASP A 1 274 ? -27.422 -14.031 40.058 1.00 62.72 274 ASP A C 1
ATOM 2100 O O . ASP A 1 274 ? -26.614 -13.989 39.130 1.00 62.72 274 ASP A O 1
ATOM 2104 N N . PHE A 1 275 ? -27.298 -13.245 41.126 1.00 68.00 275 PHE A N 1
ATOM 2105 C CA . PHE A 1 275 ? -26.134 -12.392 41.361 1.00 68.00 275 PHE A CA 1
ATOM 2106 C C . PHE A 1 275 ? -25.371 -12.920 42.570 1.00 68.00 275 PHE A C 1
ATOM 2108 O O . PHE A 1 275 ? -25.789 -12.721 43.712 1.00 68.00 275 PHE A O 1
ATOM 2115 N N . TYR A 1 276 ? -24.269 -13.627 42.323 1.00 62.28 276 TYR A N 1
ATOM 2116 C CA . TYR A 1 276 ? -23.488 -14.268 43.376 1.00 62.28 276 TYR A CA 1
ATOM 2117 C C . TYR A 1 276 ? -21.980 -14.099 43.156 1.00 62.28 276 TYR A C 1
ATOM 2119 O O . TYR A 1 276 ? -21.506 -13.937 42.036 1.00 62.28 276 TYR A O 1
ATOM 2127 N N . PRO A 1 277 ? -21.193 -14.113 44.229 1.00 59.97 277 PRO A N 1
ATOM 2128 C CA . PRO A 1 277 ? -19.751 -13.899 44.183 1.00 59.97 277 PRO A CA 1
ATOM 2129 C C . PRO A 1 277 ? -18.965 -15.131 43.729 1.00 59.97 277 PRO A C 1
ATOM 2131 O O . PRO A 1 277 ? -19.416 -16.270 43.841 1.00 59.97 277 PRO A O 1
ATOM 2134 N N . ILE A 1 278 ? -17.757 -14.892 43.223 1.00 61.06 278 ILE A N 1
ATOM 2135 C CA . ILE A 1 278 ? -16.879 -15.919 42.648 1.00 61.06 278 ILE A CA 1
ATOM 2136 C C . ILE A 1 278 ? -15.864 -16.402 43.691 1.00 61.06 278 ILE A C 1
ATOM 2138 O O . ILE A 1 278 ? -15.207 -15.594 44.340 1.00 61.06 278 ILE A O 1
ATOM 2142 N N . ASN A 1 279 ? -15.732 -17.729 43.794 1.00 57.81 279 ASN A N 1
ATOM 2143 C CA . ASN A 1 279 ? -14.633 -18.477 44.414 1.00 57.81 279 ASN A CA 1
ATOM 2144 C C . ASN A 1 279 ? -14.218 -18.045 45.836 1.00 57.81 279 ASN A C 1
ATOM 2146 O O . ASN A 1 279 ? -13.195 -17.393 46.031 1.00 57.81 279 ASN A O 1
ATOM 2150 N N . THR A 1 280 ? -14.939 -18.505 46.862 1.00 48.62 280 THR A N 1
ATOM 2151 C CA . THR A 1 280 ? -14.390 -18.530 48.225 1.00 48.62 280 THR A CA 1
ATOM 2152 C C . THR A 1 280 ? -14.696 -19.865 48.884 1.00 48.62 280 THR A C 1
ATOM 2154 O O . THR A 1 280 ? -15.840 -20.141 49.232 1.00 48.62 280 THR A O 1
ATOM 2157 N N . GLY A 1 281 ? -13.669 -20.686 49.103 1.00 51.62 281 GLY A N 1
ATOM 2158 C CA . GLY A 1 281 ? -13.733 -21.932 49.880 1.00 51.62 281 GLY A CA 1
ATOM 2159 C C . GLY A 1 281 ? -14.066 -21.754 51.372 1.00 51.62 281 GLY A C 1
ATOM 2160 O O . GLY A 1 281 ? -13.711 -22.603 52.181 1.00 51.62 281 GLY A O 1
ATOM 2161 N N . THR A 1 282 ? -14.735 -20.667 51.753 1.00 48.75 282 THR A N 1
ATOM 2162 C CA . THR A 1 282 ? -15.309 -20.431 53.078 1.00 48.75 282 THR A CA 1
ATOM 2163 C C . THR A 1 282 ? -16.664 -19.734 52.920 1.00 48.75 282 THR A C 1
ATOM 2165 O O . THR A 1 282 ? -16.837 -18.963 51.972 1.00 48.75 282 THR A O 1
ATOM 2168 N N . PRO A 1 283 ? -17.630 -19.971 53.828 1.00 47.00 283 PRO A N 1
ATOM 2169 C CA . PRO A 1 283 ? -18.926 -19.297 53.821 1.00 47.00 283 PRO A CA 1
ATOM 2170 C C . PRO A 1 283 ? -18.721 -17.823 54.191 1.00 47.00 283 PRO A C 1
ATOM 2172 O O . PRO A 1 283 ? -18.789 -17.439 55.357 1.00 47.00 283 PRO A O 1
ATOM 2175 N N . ASN A 1 284 ? -18.372 -16.999 53.208 1.00 47.19 284 ASN A N 1
ATOM 2176 C CA . ASN A 1 284 ? -18.050 -15.601 53.437 1.00 47.19 284 ASN A CA 1
ATOM 2177 C C . ASN A 1 284 ? -19.282 -14.727 53.243 1.00 47.19 284 ASN A C 1
ATOM 2179 O O . ASN A 1 284 ? -19.963 -14.763 52.230 1.00 47.19 284 ASN A O 1
ATOM 2183 N N . TYR A 1 285 ? -19.532 -13.915 54.259 1.00 50.28 285 TYR A N 1
ATOM 2184 C CA . TYR A 1 285 ? -20.531 -12.868 54.316 1.00 50.28 285 TYR A CA 1
ATOM 2185 C C . TYR A 1 285 ? -20.312 -11.833 53.210 1.00 50.28 285 TYR A C 1
ATOM 2187 O O . TYR A 1 285 ? -19.308 -11.114 53.204 1.00 50.28 285 TYR A O 1
ATOM 2195 N N . TYR A 1 286 ? -21.283 -11.698 52.312 1.00 54.69 286 TYR A N 1
ATOM 2196 C CA . TYR A 1 286 ? -21.259 -10.659 51.291 1.00 54.69 286 TYR A CA 1
ATOM 2197 C C . TYR A 1 286 ? -22.054 -9.455 51.770 1.00 54.69 286 TYR A C 1
ATOM 2199 O O . TYR A 1 286 ? -23.281 -9.438 51.788 1.00 54.69 286 TYR A O 1
ATOM 2207 N N . ASN A 1 287 ? -21.313 -8.435 52.196 1.00 54.38 287 ASN A N 1
ATOM 2208 C CA . ASN A 1 287 ? -21.881 -7.163 52.613 1.00 54.38 287 ASN A CA 1
ATOM 2209 C C . ASN A 1 287 ? -22.356 -6.387 51.386 1.00 54.38 287 ASN A C 1
ATOM 2211 O O . ASN A 1 287 ? -21.615 -5.591 50.806 1.00 54.38 287 ASN A O 1
ATOM 2215 N N . ILE A 1 288 ? -23.614 -6.596 51.025 1.00 58.38 288 ILE A N 1
ATOM 2216 C CA . ILE A 1 288 ? -24.369 -5.650 50.220 1.00 58.38 288 ILE A CA 1
ATOM 2217 C C . ILE A 1 288 ? -24.548 -4.394 51.088 1.00 58.38 288 ILE A C 1
ATOM 2219 O O . ILE A 1 288 ? -25.356 -4.393 52.011 1.00 58.38 288 ILE A O 1
ATOM 2223 N N . GLY A 1 289 ? -23.758 -3.337 50.857 1.00 54.12 289 GLY A N 1
ATOM 2224 C CA . GLY A 1 289 ? -23.922 -2.085 51.608 1.00 54.12 289 GLY A CA 1
ATOM 2225 C C . GLY A 1 289 ? -22.867 -1.740 52.672 1.00 54.12 289 GLY A C 1
ATOM 2226 O O . 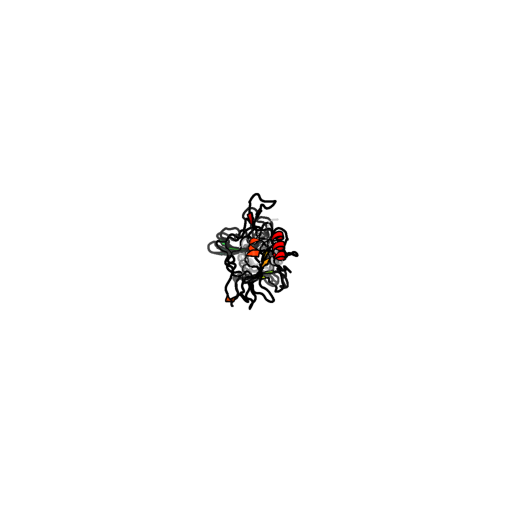GLY A 1 289 ? -23.249 -1.330 53.767 1.00 54.12 289 GLY A O 1
ATOM 2227 N N . ARG A 1 290 ? -21.550 -1.857 52.412 1.00 51.47 290 ARG A N 1
ATOM 2228 C CA . ARG A 1 290 ? -20.520 -1.309 53.339 1.00 51.47 290 ARG A CA 1
ATOM 2229 C C . ARG A 1 290 ? -20.771 0.182 53.626 1.00 51.47 290 ARG A C 1
ATOM 2231 O O . ARG A 1 290 ? -21.384 0.872 52.817 1.00 51.47 290 ARG A O 1
ATOM 2238 N N . SER A 1 291 ? -20.227 0.707 54.731 1.00 54.16 291 SER A N 1
ATOM 2239 C CA . SER A 1 291 ? -20.435 2.100 55.185 1.00 54.16 291 SER A CA 1
ATOM 2240 C C . SER A 1 291 ? -20.277 3.164 54.091 1.00 54.16 291 SER A C 1
ATOM 2242 O O . SER A 1 291 ? -20.972 4.179 54.152 1.00 54.16 291 SER A O 1
ATOM 2244 N N . ASN A 1 292 ? -19.408 2.903 53.107 1.00 50.09 292 ASN A N 1
ATOM 2245 C CA . ASN A 1 292 ? -19.058 3.810 52.013 1.00 50.09 292 ASN A CA 1
ATOM 2246 C C . ASN A 1 292 ? -19.768 3.485 50.683 1.00 50.09 292 ASN A C 1
ATOM 2248 O O . ASN A 1 292 ? -19.764 4.320 49.792 1.00 50.09 292 ASN A O 1
ATOM 2252 N N . ASN A 1 293 ? -20.395 2.310 50.559 1.00 51.72 293 ASN A N 1
ATOM 2253 C CA . ASN A 1 293 ? -21.096 1.835 49.360 1.00 51.72 293 ASN A CA 1
ATOM 2254 C C . ASN A 1 293 ? -22.466 1.296 49.773 1.00 51.72 293 ASN A C 1
ATOM 2256 O O . ASN A 1 293 ? -22.718 0.097 49.679 1.00 51.72 293 ASN A O 1
ATOM 2260 N N . ARG A 1 294 ? -23.313 2.168 50.328 1.00 55.53 294 ARG A N 1
ATOM 2261 C CA . ARG A 1 294 ? -24.630 1.793 50.854 1.00 55.53 294 ARG A CA 1
ATOM 2262 C C . ARG A 1 294 ? -25.601 1.564 49.703 1.00 55.53 294 ARG A C 1
ATOM 2264 O O . ARG A 1 294 ? -25.692 2.398 48.803 1.00 55.53 294 ARG A O 1
ATOM 2271 N N . ILE A 1 295 ? -26.385 0.489 49.766 1.00 64.12 295 ILE A N 1
ATOM 2272 C CA . ILE A 1 295 ? -27.610 0.440 48.970 1.00 64.12 295 ILE A CA 1
ATOM 2273 C C . ILE A 1 295 ? -28.602 1.399 49.619 1.00 64.12 295 ILE A C 1
ATOM 2275 O O . ILE A 1 295 ? -29.109 1.147 50.706 1.00 64.12 295 ILE A O 1
ATOM 2279 N N . ASN A 1 296 ? -28.849 2.527 48.956 1.00 57.56 296 ASN A N 1
ATOM 2280 C CA . ASN A 1 296 ? -29.757 3.555 49.463 1.00 57.56 296 ASN A CA 1
ATOM 2281 C C . ASN A 1 296 ? -31.233 3.153 49.332 1.00 57.56 296 ASN A C 1
ATOM 2283 O O . ASN A 1 296 ? -32.070 3.676 50.062 1.00 57.56 296 ASN A O 1
ATOM 2287 N N . ARG A 1 297 ? -31.562 2.259 48.390 1.00 58.22 297 ARG A N 1
ATOM 2288 C CA . ARG A 1 297 ? -32.912 1.724 48.173 1.00 58.22 297 ARG A CA 1
ATOM 2289 C C . ARG A 1 297 ? -32.814 0.281 47.687 1.00 58.22 297 ARG A C 1
ATOM 2291 O O . ARG A 1 297 ? -32.217 0.036 46.645 1.00 58.22 297 ARG A O 1
ATOM 2298 N N . ALA A 1 298 ? -33.409 -0.644 48.429 1.00 64.19 298 ALA A N 1
ATOM 2299 C CA . ALA A 1 298 ? -33.676 -2.009 47.992 1.00 64.19 298 ALA A CA 1
ATOM 2300 C C . ALA A 1 298 ? -35.150 -2.301 48.265 1.00 64.19 298 ALA A C 1
ATOM 2302 O O . ALA A 1 298 ? -35.628 -2.054 49.371 1.00 64.19 298 ALA A O 1
ATOM 2303 N N . TYR A 1 299 ? -35.858 -2.818 47.267 1.00 62.75 299 TYR A N 1
ATOM 2304 C CA . TYR A 1 299 ? -37.210 -3.333 47.441 1.00 62.75 299 TYR A CA 1
ATOM 2305 C C . TYR A 1 299 ? -37.103 -4.852 47.541 1.00 62.75 299 TYR A C 1
ATOM 2307 O O . TYR A 1 299 ? -36.986 -5.539 46.530 1.00 62.75 299 TYR A O 1
ATOM 2315 N N . LEU A 1 300 ? -37.066 -5.365 48.768 1.00 69.62 300 LEU A N 1
ATOM 2316 C CA . LEU A 1 300 ? -37.103 -6.800 49.036 1.00 69.62 300 LEU A CA 1
ATOM 2317 C C . LEU A 1 300 ? -38.570 -7.180 49.229 1.00 69.62 300 LEU A C 1
ATOM 2319 O O . LEU A 1 300 ? -39.163 -6.837 50.245 1.00 69.62 300 LEU A O 1
ATOM 2323 N N . ASN A 1 301 ? -39.168 -7.810 48.218 1.00 57.69 301 ASN A N 1
ATOM 2324 C CA . ASN A 1 301 ? -40.587 -8.168 48.255 1.00 57.69 301 ASN A CA 1
ATOM 2325 C C . ASN A 1 301 ? -40.833 -9.409 49.130 1.00 57.69 301 ASN A C 1
ATOM 2327 O O . ASN A 1 301 ? -41.803 -9.470 49.874 1.00 57.69 301 ASN A O 1
ATOM 2331 N N . ILE A 1 302 ? -39.924 -10.386 49.063 1.00 62.50 302 ILE A N 1
ATOM 2332 C CA . ILE A 1 302 ? -39.941 -11.608 49.867 1.00 62.50 302 ILE A CA 1
ATOM 2333 C C . ILE A 1 302 ? -38.489 -11.934 50.213 1.00 62.50 302 ILE A C 1
ATOM 2335 O O . ILE A 1 302 ? -37.639 -12.014 49.327 1.00 62.50 302 ILE A O 1
ATOM 2339 N N . VAL A 1 303 ? -38.194 -12.104 51.500 1.00 66.69 303 VAL A N 1
ATOM 2340 C CA . VAL A 1 303 ? -36.976 -12.788 51.939 1.00 66.69 303 VAL A CA 1
ATOM 2341 C C . VAL A 1 303 ? -37.396 -14.231 52.181 1.00 66.69 303 VAL A C 1
ATOM 2343 O O . VAL A 1 303 ? -37.992 -14.531 53.211 1.00 66.69 303 VAL A O 1
ATOM 2346 N N . GLU A 1 304 ? -37.157 -15.118 51.213 1.00 52.44 304 GLU A N 1
ATOM 2347 C CA . GLU A 1 304 ? -37.354 -16.559 51.408 1.00 52.44 304 GLU A CA 1
ATOM 2348 C C . GLU A 1 304 ? -36.228 -17.084 52.309 1.00 52.44 304 GLU A C 1
ATOM 2350 O O . GLU A 1 304 ? -35.193 -17.578 51.868 1.00 52.44 304 GLU A O 1
ATOM 2355 N N . GLY A 1 305 ? -36.400 -16.864 53.609 1.00 59.62 305 GLY A N 1
ATOM 2356 C CA . GLY A 1 305 ? -35.469 -17.233 54.662 1.00 59.62 305 GLY A CA 1
ATOM 2357 C C . GLY A 1 305 ? -36.079 -16.894 56.016 1.00 59.62 305 GLY A C 1
ATOM 2358 O O . GLY A 1 305 ? -36.638 -15.818 56.200 1.00 59.62 305 GLY A O 1
ATOM 2359 N N . ASN A 1 306 ? -35.985 -17.821 56.968 1.00 60.62 306 ASN A N 1
ATOM 2360 C CA . ASN A 1 306 ? -36.771 -17.808 58.207 1.00 60.62 306 ASN A CA 1
ATOM 2361 C C . ASN A 1 306 ? -36.535 -16.600 59.137 1.00 60.62 306 ASN A C 1
ATOM 2363 O O . ASN A 1 306 ? -37.223 -16.484 60.150 1.00 60.62 306 ASN A O 1
ATOM 2367 N N . SER A 1 307 ? -35.546 -15.730 58.889 1.00 72.62 307 SER A N 1
ATOM 2368 C CA . SER A 1 307 ? -35.194 -14.637 59.807 1.00 72.62 307 SER A CA 1
ATOM 2369 C C . SER A 1 307 ? -34.365 -13.527 59.154 1.00 72.62 307 SER A C 1
ATOM 2371 O O . SER A 1 307 ? -33.523 -13.776 58.292 1.00 72.62 307 SER A O 1
ATOM 2373 N N . ILE A 1 308 ? -34.539 -12.297 59.646 1.00 76.69 308 ILE A N 1
ATOM 2374 C CA . ILE A 1 308 ? -33.603 -11.185 59.437 1.00 76.69 308 ILE A CA 1
ATOM 2375 C C . ILE A 1 308 ? -32.580 -11.234 60.587 1.00 76.69 308 ILE A C 1
ATOM 2377 O O . ILE A 1 308 ? -32.849 -10.752 61.687 1.00 76.69 308 ILE A O 1
ATOM 2381 N N . GLY A 1 309 ? -31.427 -11.867 60.343 1.00 74.06 309 GLY A N 1
ATOM 2382 C CA . GLY A 1 309 ? -30.362 -12.098 61.335 1.00 74.06 309 GLY A CA 1
ATOM 2383 C C . GLY A 1 309 ? -30.361 -13.510 61.941 1.00 74.06 309 GLY A C 1
ATOM 2384 O O . GLY A 1 309 ? -31.187 -14.349 61.597 1.00 74.06 309 GLY A O 1
ATOM 2385 N N . THR A 1 310 ? -29.406 -13.790 62.838 1.00 78.94 310 THR A N 1
ATOM 2386 C CA . THR A 1 310 ? -29.311 -15.064 63.591 1.00 78.94 310 THR A CA 1
ATOM 2387 C C . THR A 1 310 ? -28.934 -14.807 65.053 1.00 78.94 310 THR A C 1
ATOM 2389 O O . THR A 1 310 ? -28.482 -13.713 65.388 1.00 78.94 310 THR A O 1
ATOM 2392 N N . SER A 1 311 ? -29.052 -15.807 65.936 1.00 81.06 311 SER A N 1
ATOM 2393 C CA . SER A 1 311 ? -28.642 -15.677 67.349 1.00 81.06 311 SER A CA 1
ATOM 2394 C C . SER A 1 311 ? -27.163 -15.302 67.515 1.00 81.06 311 SER A C 1
ATOM 2396 O O . SER A 1 311 ? -26.809 -14.570 68.437 1.00 81.06 311 SER A O 1
ATOM 2398 N N . SER A 1 312 ? -26.299 -15.755 66.602 1.00 83.50 312 SER A N 1
ATOM 2399 C CA . SER A 1 312 ? -24.875 -15.395 66.573 1.00 83.50 312 SER A CA 1
ATOM 2400 C C . SER A 1 312 ? -24.585 -14.084 65.834 1.00 83.50 312 SER A C 1
ATOM 2402 O O . SER A 1 312 ? -23.482 -13.558 65.952 1.00 83.50 312 SER A O 1
ATOM 2404 N N . ASN A 1 313 ? -25.547 -13.547 65.078 1.00 79.12 313 ASN A N 1
ATOM 2405 C CA . ASN A 1 313 ? -25.404 -12.298 64.331 1.00 79.12 313 ASN A CA 1
ATOM 2406 C C . ASN A 1 313 ? -26.704 -11.465 64.378 1.00 79.12 313 ASN A C 1
ATOM 2408 O O . ASN A 1 313 ? -27.444 -11.406 63.388 1.00 79.12 313 ASN A O 1
ATOM 2412 N N . PRO A 1 314 ? -27.028 -10.878 65.545 1.00 79.31 314 PRO A N 1
ATOM 2413 C CA . PRO A 1 314 ? -28.237 -10.086 65.723 1.00 79.31 314 PRO A CA 1
ATOM 2414 C C . PRO A 1 314 ? -28.079 -8.677 65.138 1.00 79.31 314 PRO A C 1
ATOM 2416 O O . PRO A 1 314 ? -27.048 -8.019 65.302 1.00 79.31 314 PRO A O 1
ATOM 2419 N N . HIS A 1 315 ? -29.138 -8.158 64.515 1.00 82.69 315 HIS A N 1
ATOM 2420 C CA . HIS A 1 315 ? -29.184 -6.752 64.115 1.00 82.69 315 HIS A CA 1
ATOM 2421 C C . HIS A 1 315 ? -29.324 -5.846 65.344 1.00 82.69 315 HIS A C 1
ATOM 2423 O O . HIS A 1 315 ? -30.109 -6.120 66.248 1.00 82.69 315 HIS A O 1
ATOM 2429 N N . SER A 1 316 ? -28.574 -4.738 65.381 1.00 80.75 316 SER A N 1
ATOM 2430 C CA . SER A 1 316 ? -28.628 -3.803 66.517 1.00 80.75 316 SER A CA 1
ATOM 2431 C C . SER A 1 316 ? -29.917 -2.981 66.552 1.00 80.75 316 SER A C 1
ATOM 2433 O O . SER A 1 316 ? -30.449 -2.739 67.632 1.00 80.75 316 SER A O 1
ATOM 2435 N N . TYR A 1 317 ? -30.389 -2.534 65.384 1.00 79.31 317 TYR A N 1
ATOM 2436 C CA . TYR A 1 317 ? -31.600 -1.730 65.222 1.00 79.31 317 TYR A CA 1
ATOM 2437 C C . TYR A 1 317 ? -32.204 -1.979 63.839 1.00 79.31 317 TYR A C 1
ATOM 2439 O O . TYR A 1 317 ? -31.469 -2.147 62.864 1.00 79.31 317 TYR A O 1
ATOM 2447 N N . VAL A 1 318 ? -33.531 -1.927 63.757 1.00 81.19 318 VAL A N 1
ATOM 2448 C CA . VAL A 1 318 ? -34.279 -1.792 62.506 1.00 81.19 318 VAL A CA 1
ATOM 2449 C C . VAL A 1 318 ? -34.975 -0.439 62.564 1.00 81.19 318 VAL A C 1
ATOM 2451 O O . VAL A 1 318 ? -35.759 -0.186 63.475 1.00 81.19 318 VAL A O 1
ATOM 2454 N N . TYR A 1 319 ? -34.652 0.450 61.627 1.00 79.94 319 TYR A N 1
ATOM 2455 C CA . TYR A 1 319 ? -35.348 1.726 61.488 1.00 79.94 319 TYR A CA 1
ATOM 2456 C C . TYR A 1 319 ? -36.539 1.514 60.562 1.00 79.94 319 TYR A C 1
ATOM 2458 O O . TYR A 1 319 ? -36.364 1.336 59.360 1.00 79.94 319 TYR A O 1
ATOM 2466 N N . THR A 1 320 ? -37.734 1.503 61.136 1.00 83.31 320 THR A N 1
ATOM 2467 C CA . THR A 1 320 ? -38.995 1.402 60.403 1.00 83.31 320 THR A CA 1
ATOM 2468 C C . THR A 1 320 ? -40.001 2.379 60.998 1.00 83.31 320 THR A C 1
ATOM 2470 O O . THR A 1 320 ? -39.925 2.674 62.192 1.00 83.31 320 THR A O 1
ATOM 2473 N N . ASP A 1 321 ? -40.935 2.867 60.184 1.00 81.94 321 ASP A N 1
ATOM 2474 C CA . ASP A 1 321 ? -42.073 3.652 60.675 1.00 81.94 321 ASP A CA 1
ATOM 2475 C C . ASP A 1 321 ? -43.036 2.758 61.472 1.00 81.94 321 ASP A C 1
ATOM 2477 O O . ASP A 1 321 ? -43.568 3.163 62.503 1.00 81.94 321 ASP A O 1
ATOM 2481 N N . TYR A 1 322 ? -43.233 1.519 61.013 1.00 81.12 322 TYR A N 1
ATOM 2482 C CA . TYR A 1 322 ? -44.016 0.491 61.694 1.00 81.12 322 TYR A CA 1
ATOM 2483 C C . TYR A 1 322 ? -43.576 -0.910 61.249 1.00 81.12 322 TYR A C 1
ATOM 2485 O O . TYR A 1 322 ? -43.075 -1.109 60.142 1.00 81.12 322 TYR A O 1
ATOM 2493 N N . LEU A 1 323 ? -43.751 -1.896 62.125 1.00 82.88 323 LEU A N 1
ATOM 2494 C CA . LEU A 1 323 ? -43.615 -3.311 61.790 1.00 82.88 323 LEU A CA 1
ATOM 2495 C C . LEU A 1 323 ? -45.019 -3.859 61.521 1.00 82.88 323 LEU A C 1
ATOM 2497 O O . LEU A 1 323 ? -45.887 -3.739 62.383 1.00 82.88 323 LEU A O 1
ATOM 2501 N N . ILE A 1 324 ? -45.247 -4.439 60.341 1.00 80.12 324 ILE A N 1
ATOM 2502 C CA . ILE A 1 324 ? -46.462 -5.218 60.081 1.00 80.12 324 ILE A CA 1
ATOM 2503 C C . ILE A 1 324 ? -46.121 -6.681 60.315 1.00 80.12 324 ILE A C 1
ATOM 2505 O O . ILE A 1 324 ? -45.344 -7.267 59.566 1.00 80.12 324 ILE A O 1
ATOM 2509 N N . GLU A 1 325 ? -46.732 -7.266 61.335 1.00 81.12 325 GLU A N 1
ATOM 2510 C CA . GLU A 1 325 ? -46.785 -8.710 61.505 1.00 81.12 325 GLU A CA 1
ATOM 2511 C C . GLU A 1 325 ? -48.133 -9.203 60.975 1.00 81.12 325 GLU A C 1
ATOM 2513 O O . GLU A 1 325 ? -49.191 -8.705 61.371 1.00 81.12 325 GLU A O 1
ATOM 2518 N N . GLY A 1 326 ? -48.104 -10.146 60.031 1.00 75.75 326 GLY A N 1
ATOM 2519 C CA . GLY A 1 326 ? -49.320 -10.768 59.521 1.00 75.75 326 GLY A CA 1
ATOM 2520 C C . GLY A 1 326 ? -50.034 -11.490 60.659 1.00 75.75 326 GLY A C 1
ATOM 2521 O O . GLY A 1 326 ? -49.511 -12.455 61.202 1.00 75.75 326 GLY A O 1
ATOM 2522 N N . SER A 1 327 ? -51.217 -11.012 61.036 1.00 82.75 327 SER A N 1
ATOM 2523 C CA . SER A 1 327 ? -51.989 -11.550 62.163 1.00 82.75 327 SER A CA 1
ATOM 2524 C C . SER A 1 327 ? -53.440 -11.826 61.766 1.00 82.75 327 SER A C 1
ATOM 2526 O O . SER A 1 327 ? -54.362 -11.626 62.558 1.00 82.75 327 SER A O 1
ATOM 2528 N N . ASP A 1 328 ? -53.647 -12.257 60.524 1.00 85.75 328 ASP A N 1
ATOM 2529 C CA . ASP A 1 328 ? -54.969 -12.621 60.020 1.00 85.75 328 ASP A CA 1
ATOM 2530 C C . ASP A 1 328 ? -55.487 -13.870 60.760 1.00 85.75 328 ASP A C 1
ATOM 2532 O O . ASP A 1 328 ? -54.721 -14.773 61.092 1.00 85.75 328 ASP A O 1
ATOM 2536 N N . GLU A 1 329 ? -56.778 -13.918 61.082 1.00 84.94 329 GLU A N 1
ATOM 2537 C CA . GLU A 1 329 ? -57.385 -15.105 61.697 1.00 84.94 329 GLU A CA 1
ATOM 2538 C C . GLU A 1 329 ? -57.340 -16.301 60.740 1.00 84.94 329 GLU A C 1
ATOM 2540 O O . GLU A 1 329 ? -57.132 -17.427 61.175 1.00 84.94 329 GLU A O 1
ATOM 2545 N N . SER A 1 330 ? -57.425 -16.054 59.429 1.00 84.44 330 SER A N 1
ATOM 2546 C CA . SER A 1 330 ? -57.373 -17.098 58.398 1.00 84.44 330 SER A CA 1
ATOM 2547 C C . SER A 1 330 ? -56.044 -17.858 58.336 1.00 84.44 330 SER A C 1
ATOM 2549 O O . SER A 1 330 ? -56.002 -18.949 57.768 1.00 84.44 330 SER A O 1
ATOM 2551 N N . ILE A 1 331 ? -54.972 -17.307 58.916 1.00 85.12 331 ILE A N 1
ATOM 2552 C CA . ILE A 1 331 ? -53.655 -17.959 59.011 1.00 85.12 331 ILE A CA 1
ATOM 2553 C C . ILE A 1 331 ? -53.370 -18.522 60.410 1.00 85.12 331 ILE A C 1
ATOM 2555 O O . ILE A 1 331 ? -52.265 -19.000 60.662 1.00 85.12 331 ILE A O 1
ATOM 2559 N N . LYS A 1 332 ? -54.337 -18.448 61.329 1.00 88.75 332 LYS A N 1
ATOM 2560 C CA . LYS A 1 332 ? -54.232 -18.964 62.695 1.00 88.75 332 LYS A CA 1
ATOM 2561 C C . LYS A 1 332 ? -55.091 -20.213 62.837 1.00 88.75 332 LYS A C 1
ATOM 2563 O O . LYS A 1 332 ? -56.156 -20.322 62.243 1.00 88.75 332 LYS A O 1
ATOM 2568 N N . ASP A 1 333 ? -54.635 -21.133 63.673 1.00 89.31 333 ASP A N 1
ATOM 2569 C CA . ASP A 1 333 ? -55.394 -22.314 64.073 1.00 89.31 333 ASP A CA 1
ATOM 2570 C C . ASP A 1 333 ? -55.498 -22.347 65.605 1.00 89.31 333 ASP A C 1
ATOM 2572 O O . ASP A 1 333 ? -54.626 -21.825 66.302 1.00 89.31 333 ASP A O 1
ATOM 2576 N N . ASN A 1 334 ? -56.572 -22.942 66.125 1.00 86.88 334 ASN A N 1
ATOM 2577 C CA . ASN A 1 334 ? -56.793 -23.182 67.553 1.00 86.88 334 ASN A CA 1
ATOM 2578 C C . ASN A 1 334 ? -56.628 -21.947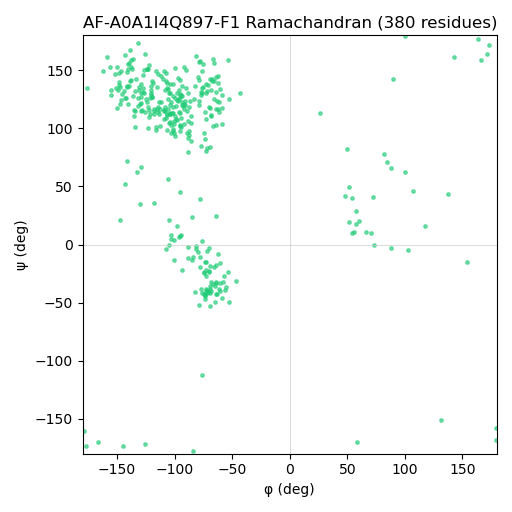 68.473 1.00 86.88 334 ASN A C 1
ATOM 2580 O O . ASN A 1 334 ? -55.941 -21.999 69.496 1.00 86.88 334 ASN A O 1
ATOM 2584 N N . VAL A 1 335 ? -57.269 -20.826 68.130 1.00 87.06 335 VAL A N 1
ATOM 2585 C CA . VAL A 1 335 ? -57.280 -19.627 68.985 1.00 87.06 335 VAL A CA 1
ATOM 2586 C C . VAL A 1 335 ? -58.098 -19.906 70.256 1.00 87.06 335 VAL A C 1
ATOM 2588 O O . VAL A 1 335 ? -59.317 -20.054 70.195 1.00 87.06 335 VAL A O 1
ATOM 2591 N N . GLN A 1 336 ? -57.425 -19.991 71.405 1.00 86.69 336 GLN A N 1
ATOM 2592 C CA . GLN A 1 336 ? -58.016 -20.234 72.728 1.00 86.69 336 GLN A CA 1
ATOM 2593 C C . GLN A 1 336 ? -57.604 -19.141 73.723 1.00 86.69 336 GLN A C 1
ATOM 2595 O O . GLN A 1 336 ? -56.637 -18.410 73.497 1.00 86.69 336 GLN A O 1
ATOM 2600 N N . ASP A 1 337 ? -58.317 -19.053 74.848 1.00 84.69 337 ASP A N 1
ATOM 2601 C CA . ASP A 1 337 ? -57.918 -18.191 75.961 1.00 84.69 337 ASP A CA 1
ATOM 2602 C C . ASP A 1 337 ? -56.560 -18.624 76.544 1.00 84.69 337 ASP A C 1
ATOM 2604 O O . ASP A 1 337 ? -56.234 -19.811 76.619 1.00 84.69 337 ASP A O 1
ATOM 2608 N N . SER A 1 338 ? -55.761 -17.650 76.990 1.00 81.94 338 SER A N 1
ATOM 2609 C CA . SER A 1 338 ? -54.448 -17.914 77.588 1.00 81.94 338 SER A CA 1
ATOM 2610 C C . SER A 1 338 ? -54.571 -18.678 78.911 1.00 81.94 338 SER A C 1
ATOM 2612 O O . SER A 1 338 ? -55.216 -18.208 79.850 1.00 81.94 338 SER A O 1
ATOM 2614 N N . GLN A 1 339 ? -53.887 -19.820 79.015 1.00 80.81 339 GLN A N 1
ATOM 2615 C CA . GLN A 1 339 ? -53.885 -20.678 80.210 1.00 80.81 339 GLN A CA 1
ATOM 2616 C C . GLN A 1 339 ? -53.140 -20.062 81.407 1.00 80.81 339 GLN A C 1
ATOM 2618 O O . GLN A 1 339 ? -53.430 -20.393 82.551 1.00 80.81 339 GLN A O 1
ATOM 2623 N N . LEU A 1 340 ? -52.215 -19.133 81.149 1.00 82.31 340 LEU A N 1
ATOM 2624 C CA . LEU A 1 340 ? -51.366 -18.490 82.159 1.00 82.31 340 LEU A CA 1
ATOM 2625 C C . LEU A 1 340 ? -52.116 -17.455 83.024 1.00 82.31 340 LEU A C 1
ATOM 2627 O O . LEU A 1 340 ? -51.723 -17.165 84.156 1.00 82.31 340 LEU A O 1
ATOM 2631 N N . GLY A 1 341 ? -53.217 -16.892 82.511 1.00 81.56 341 GLY A N 1
ATOM 2632 C CA . GLY A 1 341 ? -54.038 -15.909 83.224 1.00 81.56 341 GLY A CA 1
ATOM 2633 C C . GLY A 1 341 ? -53.291 -14.636 83.670 1.00 81.56 341 GLY A C 1
ATOM 2634 O O . GLY A 1 341 ? -52.157 -14.358 83.287 1.00 81.56 341 GLY A O 1
ATOM 2635 N N . LEU A 1 342 ? -53.948 -13.811 84.495 1.00 82.69 342 LEU A N 1
ATOM 2636 C CA . LEU A 1 342 ? -53.389 -12.531 84.971 1.00 82.69 342 LEU A CA 1
ATOM 2637 C C . LEU A 1 342 ? -52.357 -12.679 86.099 1.00 82.69 342 LEU A C 1
ATOM 2639 O O . LEU A 1 342 ? -51.609 -11.738 86.351 1.00 82.69 342 LEU A O 1
ATOM 2643 N N . ASN A 1 343 ? -52.342 -13.810 86.811 1.00 83.31 343 ASN A N 1
ATOM 2644 C CA . ASN A 1 343 ? -51.401 -14.024 87.913 1.00 83.31 343 ASN A CA 1
ATOM 2645 C C . ASN A 1 343 ? -49.972 -14.181 87.385 1.00 83.31 343 ASN A C 1
ATOM 2647 O O . ASN A 1 343 ? -49.082 -13.519 87.901 1.00 83.31 343 ASN A O 1
ATOM 2651 N N . PHE A 1 344 ? -49.789 -14.910 86.281 1.00 88.19 344 PHE A N 1
ATOM 2652 C CA . PHE A 1 344 ? -48.515 -14.989 85.569 1.00 88.19 344 PHE A CA 1
ATOM 2653 C C . PHE A 1 344 ? -47.944 -13.605 85.231 1.00 88.19 344 PHE A C 1
ATOM 2655 O O . PHE A 1 344 ? -46.799 -13.305 85.550 1.00 88.19 344 PHE A O 1
ATOM 2662 N N . VAL A 1 345 ? -48.763 -12.717 84.650 1.00 85.94 345 VAL A N 1
ATOM 2663 C CA . VAL A 1 345 ? -48.326 -11.364 84.256 1.00 85.94 345 VAL A CA 1
ATOM 2664 C C . VAL A 1 345 ? -47.844 -10.542 85.457 1.00 85.94 345 VAL A C 1
ATOM 2666 O O . VAL A 1 345 ? -46.933 -9.731 85.309 1.00 85.94 345 VAL A O 1
ATOM 2669 N N . LYS A 1 346 ? -48.433 -10.742 86.644 1.00 87.50 346 LYS A N 1
ATOM 2670 C CA . LYS A 1 346 ? -48.035 -10.033 87.873 1.00 87.50 346 LYS A CA 1
ATOM 2671 C C . LYS A 1 346 ? -46.698 -10.506 88.430 1.00 87.50 346 LYS A C 1
ATOM 2673 O O . LYS A 1 346 ? -46.027 -9.720 89.092 1.00 87.50 346 LYS A O 1
ATOM 2678 N N . ASP A 1 347 ? -46.336 -11.753 88.161 1.00 90.12 347 ASP A N 1
ATOM 2679 C CA . ASP A 1 347 ? -45.093 -12.350 88.639 1.00 90.12 347 ASP A CA 1
ATOM 2680 C C . ASP A 1 347 ? -43.905 -12.019 87.716 1.00 90.12 347 ASP A C 1
ATOM 2682 O O . ASP A 1 347 ? -42.750 -12.217 88.092 1.00 90.12 347 ASP A O 1
ATOM 2686 N N . ILE A 1 348 ? -44.161 -11.449 86.528 1.00 91.44 348 ILE A N 1
ATOM 2687 C CA . ILE A 1 348 ? -43.113 -10.941 85.638 1.00 91.44 348 ILE A CA 1
ATOM 2688 C C . ILE A 1 348 ? -42.460 -9.701 86.255 1.00 91.44 348 ILE A C 1
ATOM 2690 O O . ILE A 1 348 ? -43.066 -8.636 86.390 1.00 91.44 348 ILE A O 1
ATOM 2694 N N . HIS A 1 349 ? -41.168 -9.816 86.542 1.00 92.19 349 HIS A N 1
ATOM 2695 C CA . HIS A 1 349 ? -40.352 -8.714 87.026 1.00 92.19 349 HIS A CA 1
ATOM 2696 C C . HIS A 1 349 ? -39.787 -7.889 85.860 1.00 92.19 349 HIS A C 1
ATOM 2698 O O . HIS A 1 349 ? -38.928 -8.338 85.098 1.00 92.19 349 HIS A O 1
ATOM 2704 N N . VAL A 1 350 ? -40.280 -6.657 85.717 1.00 92.81 350 VAL A N 1
ATOM 2705 C CA . VAL A 1 350 ? -39.754 -5.678 84.756 1.00 92.81 350 VAL A CA 1
ATOM 2706 C C . VAL A 1 350 ? -38.631 -4.883 85.414 1.00 92.81 350 VAL A C 1
ATOM 2708 O O . VAL A 1 350 ? -38.807 -4.347 86.507 1.00 92.81 350 VAL A O 1
ATOM 2711 N N . VAL A 1 351 ? -37.492 -4.775 84.733 1.00 92.38 351 VAL A N 1
ATOM 2712 C CA . VAL A 1 351 ? -36.287 -4.114 85.242 1.00 92.38 351 VAL A CA 1
ATOM 2713 C C . VAL A 1 351 ? -35.771 -3.046 84.285 1.00 92.38 351 VAL A C 1
ATOM 2715 O O . VAL A 1 351 ? -35.864 -3.176 83.061 1.00 92.38 351 VAL A O 1
ATOM 2718 N N . ASP A 1 352 ? -35.143 -2.022 84.858 1.00 93.75 352 ASP A N 1
ATOM 2719 C CA . ASP A 1 352 ? -34.286 -1.094 84.128 1.00 93.75 352 ASP A CA 1
ATOM 2720 C C . ASP A 1 352 ? -32.829 -1.531 84.269 1.00 93.75 352 ASP A C 1
ATOM 2722 O O . ASP A 1 352 ? -32.305 -1.689 85.374 1.00 93.75 352 ASP A O 1
ATOM 2726 N N . PHE A 1 353 ? -32.148 -1.715 83.143 1.00 90.56 353 PHE A N 1
ATOM 2727 C CA . PHE A 1 353 ? -30.782 -2.222 83.122 1.00 90.56 353 PHE A CA 1
ATOM 2728 C C . PHE A 1 353 ? -29.906 -1.475 82.121 1.00 90.56 353 PHE A C 1
ATOM 2730 O O . PHE A 1 353 ? -30.372 -0.865 81.159 1.00 90.56 353 PHE A O 1
ATOM 2737 N N . LYS A 1 354 ? -28.593 -1.551 82.339 1.00 91.88 354 LYS A N 1
ATOM 2738 C CA . LYS A 1 354 ? -27.577 -1.143 81.368 1.00 91.88 354 LYS A CA 1
ATOM 2739 C C . LYS A 1 354 ? -26.862 -2.377 80.846 1.00 91.88 354 LYS A C 1
ATOM 2741 O O . LYS A 1 354 ? -26.560 -3.300 81.601 1.00 91.88 354 LYS A O 1
ATOM 2746 N N . MET A 1 355 ? -26.527 -2.371 79.560 1.00 88.25 355 MET A N 1
ATOM 2747 C CA . MET A 1 355 ? -25.552 -3.337 79.053 1.00 88.25 355 MET A CA 1
ATOM 2748 C C . MET A 1 355 ? -24.189 -2.994 79.655 1.00 88.25 355 MET A C 1
ATOM 2750 O O . MET A 1 355 ? -23.846 -1.820 79.741 1.00 88.25 355 MET A O 1
ATOM 2754 N N . LYS A 1 356 ? -23.368 -3.990 80.003 1.00 88.69 356 LYS A N 1
ATOM 2755 C CA . LYS A 1 356 ? -22.015 -3.751 80.553 1.00 88.69 356 LYS A CA 1
ATOM 2756 C C . LYS A 1 356 ? -21.141 -2.846 79.663 1.00 88.69 356 LYS A C 1
ATOM 2758 O O . LYS A 1 356 ? -20.206 -2.230 80.154 1.00 88.69 356 LYS A O 1
ATOM 2763 N N . SER A 1 357 ? -21.447 -2.774 78.366 1.00 84.75 357 SER A N 1
ATOM 2764 C CA . SER A 1 357 ? -20.766 -1.963 77.352 1.00 84.75 357 SER A CA 1
ATOM 2765 C C . SER A 1 357 ? -21.482 -0.652 76.983 1.00 84.75 357 SER A C 1
ATOM 2767 O O . SER A 1 357 ? -21.045 0.028 76.057 1.00 84.75 357 SER A O 1
ATOM 2769 N N . SER A 1 358 ? -22.593 -0.289 77.637 1.00 83.38 358 SER A N 1
ATOM 2770 C CA . SER A 1 358 ? -23.392 0.887 77.273 1.00 83.38 358 SER A CA 1
ATOM 2771 C C . SER A 1 358 ? -23.899 1.658 78.486 1.00 83.38 358 SER A C 1
ATOM 2773 O O . SER A 1 358 ? -24.464 1.088 79.411 1.00 83.38 358 SER A O 1
ATOM 2775 N N . GLU A 1 359 ? -23.797 2.985 78.428 1.00 85.25 359 GLU A N 1
ATOM 2776 C CA . GLU A 1 359 ? -24.313 3.880 79.471 1.00 85.25 359 GLU A CA 1
ATOM 2777 C C . GLU A 1 359 ? -25.827 4.136 79.390 1.00 85.25 359 GLU A C 1
ATOM 2779 O O . GLU A 1 359 ? -26.395 4.778 80.275 1.00 85.25 359 GLU A O 1
ATOM 2784 N N . LYS A 1 360 ? -26.501 3.653 78.338 1.00 87.56 360 LYS A N 1
ATOM 2785 C CA . LYS A 1 360 ? -27.941 3.858 78.145 1.00 87.56 360 LYS A CA 1
ATOM 2786 C C . LYS A 1 360 ? -28.742 2.829 78.942 1.00 87.56 360 LYS A C 1
ATOM 2788 O O . LYS A 1 360 ? -28.550 1.628 78.752 1.00 87.56 360 LYS A O 1
ATOM 2793 N N . TYR A 1 361 ? -29.661 3.312 79.779 1.00 89.69 361 TYR A N 1
ATOM 2794 C CA . TYR A 1 361 ? -30.675 2.463 80.403 1.00 89.69 361 TYR A CA 1
ATOM 2795 C C . TYR A 1 361 ? -31.658 1.947 79.348 1.00 89.69 361 TYR A C 1
ATOM 2797 O O . TYR A 1 361 ? -32.027 2.668 78.418 1.00 89.69 361 TYR A O 1
ATOM 2805 N N . LYS A 1 362 ? -32.053 0.687 79.502 1.00 89.12 362 LYS A N 1
ATOM 2806 C CA . LYS A 1 362 ? -33.104 0.009 78.748 1.00 89.12 362 LYS A CA 1
ATOM 2807 C C . LYS A 1 362 ? -34.081 -0.602 79.745 1.00 89.12 362 LYS A C 1
ATOM 2809 O O . LYS A 1 362 ? -33.643 -1.084 80.786 1.00 89.12 362 LYS A O 1
ATOM 2814 N N . SER A 1 363 ? -35.358 -0.628 79.393 1.00 92.69 363 SER A N 1
ATOM 2815 C CA . SER A 1 363 ? -36.393 -1.320 80.164 1.00 92.69 363 SER A CA 1
ATOM 2816 C C . SER A 1 363 ? -36.712 -2.653 79.495 1.00 92.69 363 SER A C 1
ATOM 2818 O O . SER A 1 363 ? -36.782 -2.730 78.266 1.00 92.69 363 SER A O 1
ATOM 2820 N N . GLY A 1 364 ? -36.878 -3.710 80.282 1.00 92.81 364 GLY A N 1
ATOM 2821 C CA . GLY A 1 364 ? -37.205 -5.035 79.766 1.00 92.81 364 GLY A CA 1
ATOM 2822 C C . GLY A 1 364 ? -37.326 -6.073 80.872 1.00 92.81 364 GLY A C 1
ATOM 2823 O O . GLY A 1 364 ? -37.550 -5.737 82.030 1.00 92.81 364 GLY A O 1
ATOM 2824 N N . VAL A 1 365 ? -37.166 -7.340 80.504 1.00 93.69 365 VAL A N 1
ATOM 2825 C CA . VAL A 1 365 ? -37.174 -8.480 81.430 1.00 93.69 365 VAL A CA 1
ATOM 2826 C C . VAL A 1 365 ? -35.859 -9.244 81.321 1.00 93.69 365 VAL A C 1
ATOM 2828 O O . VAL A 1 365 ? -35.198 -9.216 80.278 1.00 93.69 365 VAL A O 1
ATOM 2831 N N . ILE A 1 366 ? -35.476 -9.940 82.389 1.00 91.88 366 ILE A N 1
ATOM 2832 C CA . ILE A 1 366 ? -34.328 -10.849 82.379 1.00 91.88 366 ILE A CA 1
ATOM 2833 C C . ILE A 1 366 ? -34.835 -12.236 81.989 1.00 91.88 366 ILE A C 1
ATOM 2835 O O . ILE A 1 366 ? -35.671 -12.811 82.680 1.00 91.88 366 ILE A O 1
ATOM 2839 N N . ALA A 1 367 ? -34.320 -12.787 80.887 1.00 90.25 367 ALA A N 1
ATOM 2840 C CA . ALA A 1 367 ? -34.793 -14.064 80.350 1.00 90.25 367 ALA A CA 1
ATOM 2841 C C . ALA A 1 367 ? -34.718 -15.211 81.378 1.00 90.25 367 ALA A C 1
ATOM 2843 O O . ALA A 1 367 ? -35.646 -16.003 81.467 1.00 90.25 367 ALA A O 1
ATOM 2844 N N . GLN A 1 368 ? -33.659 -15.272 82.195 1.00 89.31 368 GLN A N 1
ATOM 2845 C CA . GLN A 1 368 ? -33.507 -16.293 83.240 1.00 89.31 368 GLN A CA 1
ATOM 2846 C C . GLN A 1 368 ? -34.565 -16.186 84.350 1.00 89.31 368 GLN A C 1
ATOM 2848 O O . GLN A 1 368 ? -35.011 -17.209 84.865 1.00 89.31 368 GLN A O 1
ATOM 2853 N N . GLU A 1 369 ? -34.979 -14.967 84.713 1.00 90.50 369 GLU A N 1
ATOM 2854 C CA . GLU A 1 369 ? -36.044 -14.758 85.704 1.00 90.50 369 GLU A CA 1
ATOM 2855 C C . GLU A 1 369 ? -37.403 -15.155 85.119 1.00 90.50 369 GLU A C 1
ATOM 2857 O O . GLU A 1 369 ? -38.187 -15.817 85.790 1.00 90.50 369 GLU A O 1
ATOM 2862 N N . LEU A 1 370 ? -37.650 -14.837 83.842 1.00 90.25 370 LEU A N 1
ATOM 2863 C CA . LEU A 1 370 ? -38.884 -15.218 83.152 1.00 90.25 370 LEU A CA 1
ATOM 2864 C C . LEU A 1 370 ? -39.063 -16.743 83.071 1.00 90.25 370 LEU A C 1
ATOM 2866 O O . LEU A 1 370 ? -40.176 -17.223 83.261 1.00 90.25 370 LEU A O 1
ATOM 2870 N N . VAL A 1 371 ? -37.981 -17.499 82.850 1.00 88.00 371 VAL A N 1
ATOM 2871 C CA . VAL A 1 371 ? -38.006 -18.976 82.892 1.00 88.00 371 VAL A CA 1
ATOM 2872 C C . VAL A 1 371 ? -38.478 -19.474 84.260 1.00 88.00 371 VAL A C 1
ATOM 2874 O O . VAL A 1 371 ? -39.380 -20.297 84.330 1.00 88.00 371 VAL A O 1
ATOM 2877 N N . SER A 1 372 ? -37.953 -18.903 85.350 1.00 87.25 372 SER A N 1
ATOM 2878 C CA . SER A 1 372 ? -38.352 -19.302 86.710 1.00 87.25 372 SER A CA 1
ATOM 2879 C C . SER A 1 372 ? -39.829 -19.007 87.004 1.00 87.25 372 SER A C 1
ATOM 2881 O O . SER A 1 372 ? -40.472 -19.739 87.752 1.00 87.25 372 SER A O 1
ATOM 2883 N N . VAL A 1 373 ? -40.375 -17.934 86.422 1.00 88.25 373 VAL A N 1
ATOM 2884 C CA . VAL A 1 373 ? -41.805 -17.607 86.530 1.00 88.25 373 VAL A CA 1
ATOM 2885 C C . VAL A 1 373 ? -42.650 -18.592 85.721 1.00 88.25 373 VAL A C 1
ATOM 2887 O O . VAL A 1 373 ? -43.693 -19.019 86.201 1.00 88.25 373 VAL A O 1
ATOM 2890 N N . LEU A 1 374 ? -42.213 -18.986 84.523 1.00 88.75 374 LEU A N 1
ATOM 2891 C CA . LEU A 1 374 ? -42.921 -19.977 83.702 1.00 88.75 374 LEU A CA 1
ATOM 2892 C C . LEU A 1 374 ? -42.979 -21.349 84.392 1.00 88.75 374 LEU A C 1
ATOM 2894 O O . LEU A 1 374 ? -44.061 -21.931 84.470 1.00 88.75 374 LEU A O 1
ATOM 2898 N N . ASP A 1 375 ? -41.873 -21.787 85.000 1.00 86.25 375 ASP A N 1
ATOM 2899 C CA . ASP A 1 375 ? -41.814 -23.025 85.791 1.00 86.25 375 ASP A CA 1
ATOM 2900 C C . ASP A 1 375 ? -42.784 -22.994 86.986 1.00 86.25 375 ASP A C 1
ATOM 2902 O O . ASP A 1 375 ? -43.443 -23.985 87.291 1.00 86.25 375 ASP A O 1
ATOM 2906 N N . ALA A 1 376 ? -42.910 -21.846 87.662 1.00 86.06 376 ALA A N 1
ATOM 2907 C CA . ALA A 1 376 ? -43.806 -21.684 88.810 1.00 86.06 376 ALA A CA 1
ATOM 2908 C C . ALA A 1 376 ? -45.302 -21.729 88.443 1.00 86.06 376 ALA A C 1
ATOM 2910 O O . ALA A 1 376 ? -46.140 -21.939 89.321 1.00 86.06 376 ALA A O 1
ATOM 2911 N N . HIS A 1 377 ? -45.631 -21.527 87.165 1.00 88.62 377 HIS A N 1
ATOM 2912 C CA . HIS A 1 377 ? -46.987 -21.632 86.615 1.00 88.62 377 HIS A CA 1
ATOM 2913 C C . HIS A 1 377 ? -47.182 -22.922 85.798 1.00 88.62 377 HIS A C 1
ATOM 2915 O O . HIS A 1 377 ? -48.092 -22.990 84.974 1.00 88.62 377 HIS A O 1
ATOM 2921 N N . ASP A 1 378 ? -46.343 -23.940 86.033 1.00 85.38 378 ASP A N 1
ATOM 2922 C CA . ASP A 1 378 ? -46.392 -25.262 85.393 1.00 85.38 378 ASP A CA 1
ATOM 2923 C C . ASP A 1 378 ? -46.308 -25.222 83.846 1.00 85.38 378 ASP A C 1
ATOM 2925 O O . ASP A 1 378 ? -46.826 -26.109 83.160 1.00 85.38 378 ASP A O 1
ATOM 2929 N N . VAL A 1 379 ? -45.642 -24.212 83.267 1.00 81.44 379 VAL A N 1
ATOM 2930 C CA . VAL A 1 379 ? -45.397 -24.130 81.816 1.00 81.44 379 VAL A CA 1
ATOM 2931 C C . VAL A 1 379 ? -44.004 -24.644 81.485 1.00 81.44 379 VAL A C 1
ATOM 2933 O O . VAL A 1 379 ? -43.007 -23.975 81.735 1.00 81.44 379 VAL A O 1
ATOM 2936 N N . ASN A 1 380 ? -43.949 -25.830 80.877 1.00 76.31 380 ASN A N 1
ATOM 2937 C CA . ASN A 1 380 ? -42.697 -26.459 80.467 1.00 76.31 380 ASN A CA 1
ATOM 2938 C C . ASN A 1 380 ? -42.128 -25.814 79.186 1.00 76.31 380 ASN A C 1
ATOM 2940 O O . ASN A 1 380 ? -42.840 -25.676 78.189 1.00 76.31 380 ASN A O 1
ATOM 2944 N N . LEU A 1 381 ? -40.844 -25.451 79.219 1.00 65.19 381 LEU A N 1
ATOM 2945 C CA . LEU A 1 381 ? -40.079 -24.870 78.112 1.00 65.19 381 LEU A CA 1
ATOM 2946 C C . LEU A 1 381 ? -39.108 -25.906 77.518 1.00 65.19 381 LEU A C 1
ATOM 2948 O O . LEU A 1 381 ? -37.900 -25.671 77.489 1.00 65.19 381 LEU A O 1
ATOM 2952 N N . ASP A 1 382 ? -39.631 -27.055 77.088 1.00 52.84 382 ASP A N 1
ATOM 2953 C CA . ASP A 1 382 ? -38.872 -28.053 76.313 1.00 52.84 382 ASP A CA 1
ATOM 2954 C C . ASP A 1 382 ? -38.949 -27.790 74.800 1.00 52.84 382 ASP A C 1
ATOM 2956 O O . ASP A 1 382 ? -40.058 -27.479 74.298 1.00 52.84 382 ASP A O 1
#

Solvent-accessible surface area (backbone atoms only — not comparable to full-atom values): 26716 Å² total; per-residue (Å²): 131,88,78,81,80,81,86,78,95,66,96,78,89,74,95,78,81,92,76,92,77,82,91,73,93,83,79,90,77,94,79,84,92,70,97,73,86,89,76,94,79,80,93,69,93,79,84,89,76,96,77,82,92,74,94,76,84,88,71,99,75,84,92,67,98,74,84,89,70,96,73,82,93,76,80,90,81,90,65,58,64,52,69,44,97,83,56,52,43,40,42,38,65,80,46,102,52,87,49,73,34,90,91,61,80,89,80,79,92,60,74,70,42,68,53,70,50,76,59,96,56,37,20,38,38,40,38,42,40,78,24,63,78,38,74,62,44,38,26,35,34,43,36,35,15,60,84,41,83,40,89,76,46,93,63,41,49,65,44,47,45,62,65,43,56,60,69,83,88,71,94,84,83,78,73,68,80,92,47,62,53,39,72,49,60,74,35,97,86,62,82,42,60,32,44,30,43,30,70,47,59,99,82,90,52,73,67,42,79,45,68,64,48,95,63,97,74,89,84,76,85,50,42,96,89,83,56,58,67,83,76,81,93,70,93,75,92,84,78,86,69,88,89,74,83,38,70,50,76,51,65,51,73,92,74,78,64,59,44,34,40,31,43,33,52,48,52,100,91,52,93,56,69,47,77,48,70,41,80,65,103,56,98,71,87,79,76,87,42,46,98,89,55,58,72,89,78,81,89,78,89,71,76,96,58,100,58,94,56,45,96,92,51,67,73,93,76,82,95,66,99,71,86,87,74,94,76,58,68,91,82,57,75,88,91,69,82,72,89,64,56,72,66,53,64,69,66,58,67,76,46,79,44,58,54,98,89,43,94,59,76,45,76,48,68,54,70,74,60,51,51,56,49,35,53,75,69,75,47,83,91,126

Foldseek 3Di:
DDPPDDDDPDDDDDPDDDDPDDDDPDDDDPDDDDPDDDDPDDDDPDDDDPDDDDPDDDDPDDDDPDDDDPDDDDDDDDDQWDADPVRQFIDGPVDPDGDGDPPDDDDDPDAFDWDWDDDPQKIFTKTQGCPPDACQAANIWGWIAGNDPGCPDPRTDTFGHHNDHHPDDDPDDDGDDDDCWDWDAPDPVLPDWTWTQHPDDPDDDDGDTDISDPDDDDDAPADPPPGDPPDDPDPDDDDDDDDDWDWDWAADPPPVPRWTWIFIDADDVGDDGDIGIDDDPDPDDDDQADVVRGPPDDDDPDDPDDDDADPVGDDPDDDDPDDDDDDDVVPDDDDDDDPQPPVLVVQFDWDWDDDPPDPDTDIDGDPVSNVVSCVVSVHDDD

Secondary structure (DSSP, 8-state):
---------S----SS---S----SS---S----S----S----SS---S----S----S----S----S----SS---SEEE-TTSSEEEETTTTEEEE-TT------SSSEEEEEEETTEEEEEEE----SBBS--SEEEEEEESS--TTSTT-EEEEE--S-B-S--S--------SEEEEESSTTS-S-EEEEE---TTT---EEEESSSS-----SSBTTTB-------S------SSS--EEEEE--TTS---EEEEEPPPTT----EEEE---SS-----TT-TTS--S----S---SS-SSBTTB--S----S-------GGG-------TTHHHHHHH--EEEEE-TT---EEEEE-HHHHHHHHHHTT----

Nearest PDB structures (foldseek):
  3gw6-assembly1_F  TM=5.184E-01  e=2.308E-03  Escherichia phage K1F
  3gw6-assembly2_C  TM=5.198E-01  e=2.308E-03  Escherichia phage K1F
  3gw6-assembly2_D  TM=4.985E-01  e=1.958E-03  Escherichia phage K1F
  3gw6-assembly2_E  TM=4.976E-01  e=3.779E-03  Escherichia phage K1F

Mean predicted aligned error: 16.48 Å

InterPro domains:
  IPR030392 Intramolecular chaperone auto-processing domain [PF13884] (327-377)
  IPR030392 Intramolecular chaperone auto-processing domain [PS51688] (327-382)

Organism: NCBI:txid334253

pLDDT: mean 76.13, std 15.64, range [41.31, 96.94]

Radius of gyration: 55.19 Å; Cα contacts (8 Å, |Δi|>4): 384; chains: 1; bounding box: 130×45×167 Å

Sequence (382 aa):
MLSNLIHLDGLTLIENGVIQNAHIENGTIERAKLVRAVIGEAQIEDLAVTNAKIASLNADKINASRLSAITANMGTVTAGRLLSNNNAIDINLNTSQFKLGSNAKIHFTDRANTLYYTNNSVYGGLLFDHSLNGGGRPLVALGVSDNGFDPNDTSWNGLRVHSGWVESNVDGVMTNIISQQFWTNQNPDYSGEGWVLENAWSGNRNRAIYGMDGENFGYDLGFAGGGEFSNGYIENVNTNRVNGFDEILFRNRYDDSNVGWTLKLAYEGGSTVDFYPINTGTPNYYNIGRSNNRINRAYLNIVEGNSIGTSSNPHSYVYTDYLIEGSDESIKDNVQDSQLGLNFVKDIHVVDFKMKSSEKYKSGVIAQELVSVLDAHDVNLD